Protein 7ATR (pdb70)

Organism: Escherichia coli (strain K12) (NCBI:txid83333)

GO terms:
  GO:0030288 outer membrane-bounded periplasmic space (C, IDA)
  GO:0006857 oligopeptide transport (P, IDA)
  GO:0015421 ABC-type oligopeptide transporter activity (F, IMP)
  GO:0042884 microcin transport (P, IMP)
  GO:0042884 microcin transport (P, IDA)

CATH classification: 3.10.105.10

Solvent-accessible surface area: 25653 Å² total; per-residue (Å²): 238,175,53,94,108,109,25,145,18,8,8,5,50,59,155,16,130,20,47,185,138,38,74,66,0,81,4,10,44,73,85,8,70,102,17,30,72,3,17,26,38,20,72,5,35,3,70,2,1,6,23,10,4,80,155,15,2,5,4,21,27,1,79,76,9,15,10,22,4,0,32,45,4,32,10,18,68,5,3,3,1,32,12,0,1,72,14,1,90,13,14,74,71,42,26,48,0,28,0,34,4,13,76,122,0,84,7,50,74,51,20,73,2,42,0,108,13,12,32,22,2,4,90,18,0,37,86,48,3,0,56,2,1,93,81,23,2,162,50,14,79,12,121,28,89,42,115,61,35,0,59,3,75,21,86,154,90,1,35,10,25,0,1,9,9,0,23,12,4,4,0,0,45,114,42,2,128,103,66,131,0,22,67,36,14,75,78,36,10,39,7,1,0,11,4,120,7,60,56,93,128,76,14,95,23,0,20,1,35,49,28,152,128,19,32,0,59,109,30,35,1,7,66,5,23,31,1,7,38,30,13,79,27,27,27,35,140,53,18,70,71,0,0,88,18,0,47,84,38,53,1,8,3,12,91,9,115,12,4,104,6,20,54,65,68,21,86,39,135,32,34,118,116,160,40,8,59,86,34,90,83,151,37,147,13,18,22,68,2,70,2,0,0,0,4,34,100,76,119,23,0,72,41,65,94,1,11,29,0,0,8,17,2,3,20,11,45,72,3,12,150,57,49,10,117,98,23,37,49,33,0,30,0,3,1,12,69,31,98,10,11,6,70,110,136,19,70,80,50,4,69,115,33,0,49,107,30,113,196,99,19,19,79,48,0,36,90,87,36,14,116,11,31,107,13,188,14,89,15,144,19,175,109,24,32,92,104,0,43,125,19,0,62,91,20,19,32,36,88,139,67,156,55,3,18,31,66,130,99,44,116,75,1,48,4,45,0,0,2,27,50,17,50,52,22,76,4,5,98,33,1,47,100,8,0,113,93,11,5,2,59,4,78,60,115,122,6,76,21,38,69,13,2,87,46,11,36,81,32,64,0,22,0,6,18,20,70,30,180,40,30,29,12,1,6,2,12,0,20,0,12,4,7,26,114,9,24,114,2,14,33,5,8,1,4,4,103,14,102,9,0,33,41,0,0,94,68,1,41,94,5,33,29,59,93,153,119,0,36,21,10,0,72,0,0,2,5,1,1,6,15,24,24,15,10,0,1,0,8,28,31,24,56,41,37,3,0,16,22,20,41,1,15,61,22,115,80,77,7,88,86,48,43,4,35,42,3,10,33,62,26,106,113,62,19,84,141,29,81,165,82,1,64,27,3,23,0,19,32,58,124

B-factor: mean 22.18, std 9.28, range [11.14, 81.74]

Nearest PDB structures (foldseek):
  8fsq-assembly1_A  TM=1.001E+00  e=0.000E+00  Escherichia coli
  8fsr-assembly1_A  TM=9.998E-01  e=0.000E+00  Escherichia coli
  7z6f-assembly1_E  TM=9.988E-01  e=0.000E+00  Escherichia coli
  8fss-assembly1_A  TM=9.996E-01  e=0.000E+00  Escherichia coli
  7z8e-assembly1_A  TM=9.516E-01  e=3.976E-65  Sinorhizobium meliloti

Foldseek 3Di:
DFDKDKAQKDFLADDDPQRPPQQADPFFDLPFAFEAEAEAEDEFFFQFLQPFAQATRHDPCSLVQFDFQWDDDQQGQGMTGGDQFRMWMATPLRQKIKTFGDQLAAFLVRHHQWLVLLQVLLVLCCPQGFPVSVVLQVQWHWDRPDGGIIMIGGPDRFPQSNSVNRSRGRDDCVFCVPPRSNDGHNDHTGYADQWDFDDDDGGFKTKIAGPPVRSCCRPRHNRLFPRYRMYMYGYDHADVVVVVCVVVPVGFKDFDPAQCCVVPPCDDDCVVLPLKDKDKDFFLAFFKFKWKFAQCVDPLNVDLLLLLLLLLLQAQLQCCVVPRVVFWDWDFWLQPNALQAQQDAADPLLCVLCVVVCVVADPCLHPHGGDRDHAPNDLCRPVSNVSSQVSCVVVQFHDDPQATAGNPPRHTAEFEEEEAPHDDCPSPVSSQVSCSNSRHHYHYDHDGPSVCLVCLLVLVGRIYMDISGNDNFLRLCVCCQEEQVNLNSSNPNRSDHDPSLNSLSVQVSVCRNPVVSRRSSSSSNRSRVRSSSSIRIHTTGSMTIMMGRFQKDTGPDAHNRDRPPSSIHGHNVRVVSDDD/DCPVVPDDDDD

Secondary structure (DSSP, 8-state):
---EEEES-EESSS--TT-SS-SS-TTS-TTPPP--EEEEEEES---BS-TTSSSS-BPTTGGGSS--SEEE-SSSSSEEEESSEEEEEEETTSSEEEEEEPTT-B-TTSPBP-HHHHHHHHHHHHHHS-HHHHHHTTT-EEEEEETTEEEEE-SS--HHHHHHHTTS----HHHHTTS-TTS--SSPPP--SSEEEEEEETTTEEEEEE-TT-TTTTSGGGTT----SEEEEEEESSHHHHHHHHHTTSSSEEE---HHHHHH-S-SHHHHTT-EEEEEEE--S---EEEEEE-TTSGGG-SHHHHHHHHHT--HHHHHHHTSTT--EE---TTTTSTTS--S---HHHHHHHGGGGGGS-THHHH---------SSS--HHHHHHHHHHHHHTTEEEETTEEEETTT--B-EEEEEEETTS--TTHHHHHHHHHHTT-EEEEEEE-HHHHHHHHHHT--SEEEEEE---SS--TTHHHHHSGGGTTSS--SS----HHHHHHHHHHHHTTT-HHHHHHHHHHHHHHHHHTTSEEE-EE-SEEEEEEES-EE--SS--SSS--GGG-EE-HHHHTTS--/--HHHHS----

Structure (mmCIF, N/CA/C/O backbone):
data_7ATR
#
_entry.id   7ATR
#
_cell.length_a   91.440
_cell.length_b   105.267
_cell.length_c   145.387
_cell.angle_alpha   90.000
_cell.angle_beta   90.000
_cell.angle_gamma   90.000
#
_symmetry.space_group_name_H-M   'I 2 2 2'
#
loop_
_entity.id
_entity.type
_entity.pdbx_description
1 polymer 'Uncharacterized protein YejA'
2 polymer 'Uncharacterized protein YejA'
3 non-polymer GLYCEROL
4 water water
#
loop_
_atom_site.group_PDB
_atom_site.id
_atom_site.type_symbol
_atom_site.label_atom_id
_atom_site.label_alt_id
_atom_site.label_comp_id
_atom_site.label_asym_id
_atom_site.label_entity_id
_atom_site.label_seq_id
_atom_site.pdbx_PDB_ins_code
_atom_site.Cartn_x
_atom_site.Cartn_y
_atom_site.Cartn_z
_atom_site.occupancy
_atom_site.B_iso_or_equiv
_atom_site.auth_seq_id
_atom_site.auth_comp_id
_atom_site.auth_asym_id
_atom_site.auth_atom_id
_atom_site.pdbx_PDB_model_num
ATOM 1 N N . MET A 1 1 ? -40.741 7.572 -18.972 1.000 47.506 1 MET A N 1
ATOM 2 C CA . MET A 1 1 ? -39.593 6.965 -18.221 1.000 48.395 1 MET A CA 1
ATOM 3 C C . MET A 1 1 ? -39.402 5.525 -18.718 1.000 52.523 1 MET A C 1
ATOM 4 O O . MET A 1 1 ? -40.426 4.865 -19.010 1.000 49.318 1 MET A O 1
ATOM 20 N N . GLN A 1 2 ? -38.147 5.065 -18.827 1.000 49.630 2 GLN A N 1
ATOM 21 C CA . GLN A 1 2 ? -37.797 3.648 -19.141 1.000 52.775 2 GLN A CA 1
ATOM 22 C C . GLN A 1 2 ? -38.397 2.771 -18.021 1.000 49.737 2 GLN A C 1
ATOM 23 O O . GLN A 1 2 ? -38.344 3.200 -16.834 1.000 48.152 2 GLN A O 1
ATOM 37 N N . ALA A 1 3 ? -38.956 1.605 -18.375 1.000 41.270 3 ALA A N 1
ATOM 38 C CA . ALA A 1 3 ? -39.669 0.704 -17.440 1.000 42.986 3 ALA A CA 1
ATOM 39 C C . ALA A 1 3 ? -38.707 -0.400 -16.954 1.000 43.049 3 ALA A C 1
ATOM 40 O O . ALA A 1 3 ? -38.029 -1.033 -17.788 1.000 51.636 3 ALA A O 1
ATOM 47 N N . ILE A 1 4 ? -38.623 -0.579 -15.636 1.000 38.320 4 ILE A N 1
ATOM 48 C CA . ILE A 1 4 ? -37.723 -1.569 -14.958 1.000 38.887 4 ILE A CA 1
ATOM 49 C C . ILE A 1 4 ? -38.578 -2.704 -14.386 1.000 34.028 4 ILE A C 1
ATOM 50 O O . ILE A 1 4 ? -39.490 -2.445 -13.604 1.000 34.518 4 ILE A O 1
ATOM 66 N N . LYS A 1 5 ? -38.272 -3.943 -14.755 1.000 31.187 5 LYS A N 1
ATOM 67 C CA . LYS A 1 5 ? -39.060 -5.124 -14.315 1.000 30.698 5 LYS A CA 1
ATOM 68 C C . LYS A 1 5 ? -38.237 -5.888 -13.251 1.000 26.124 5 LYS A C 1
ATOM 69 O O . LYS A 1 5 ? -36.995 -5.674 -13.192 1.000 22.466 5 LYS A O 1
ATOM 88 N N . GLU A 1 6 ? -38.879 -6.691 -12.406 1.000 23.663 6 GLU A N 1
ATOM 89 C CA . GLU A 1 6 ? -38.143 -7.621 -11.495 1.000 24.048 6 GLU A CA 1
ATOM 90 C C . GLU A 1 6 ? -38.772 -9.005 -11.659 1.000 24.774 6 GLU A C 1
ATOM 91 O O . GLU A 1 6 ? -39.980 -9.112 -11.557 1.000 25.255 6 GLU A O 1
ATOM 103 N N . SER A 1 7 ? -37.981 -10.066 -11.815 1.000 20.359 7 SER A N 1
ATOM 104 C CA . SER A 1 7 ? -38.561 -11.413 -12.087 1.000 20.730 7 SER A CA 1
ATOM 105 C C . SER A 1 7 ? -37.710 -12.477 -11.388 1.000 20.414 7 SER A C 1
ATOM 106 O O . SER A 1 7 ? -36.518 -12.248 -11.076 1.000 20.400 7 SER A O 1
ATOM 114 N N . TYR A 1 8 ? -38.313 -13.649 -11.179 1.000 18.313 8 TYR A N 1
ATOM 115 C CA . TYR A 1 8 ? -37.665 -14.860 -10.632 1.000 19.602 8 TYR A CA 1
ATOM 116 C C . TYR A 1 8 ? -37.578 -15.959 -11.702 1.000 19.063 8 TYR A C 1
ATOM 117 O O . TYR A 1 8 ? -37.141 -17.053 -11.373 1.000 22.499 8 TYR A O 1
ATOM 135 N N . ALA A 1 9 ? -38.076 -15.743 -12.918 1.000 15.481 9 ALA A N 1
ATOM 136 C CA . ALA A 1 9 ? -38.064 -16.733 -14.018 1.000 14.944 9 ALA A CA 1
ATOM 137 C C . ALA A 1 9 ? -38.092 -16.016 -15.357 1.000 17.086 9 ALA A C 1
ATOM 138 O O . ALA A 1 9 ? -38.644 -14.873 -15.456 1.000 18.202 9 ALA A O 1
ATOM 145 N N . PHE A 1 10 ? -37.542 -16.678 -16.373 1.000 16.259 10 PHE A N 1
ATOM 146 C CA . PHE A 1 10 ? -37.396 -16.113 -17.744 1.000 16.279 10 PHE A CA 1
ATOM 147 C C . PHE A 1 10 ? -37.654 -17.199 -18.778 1.000 17.764 10 PHE A C 1
ATOM 148 O O . PHE A 1 10 ? -37.380 -18.380 -18.510 1.000 20.060 10 PHE A O 1
ATOM 165 N N . ALA A 1 11 ? -38.123 -16.814 -19.986 1.000 17.621 11 ALA A N 1
ATOM 166 C CA . ALA A 1 11 ? -38.279 -17.718 -21.153 1.000 18.864 11 ALA A CA 1
ATOM 167 C C . ALA A 1 11 ? -37.823 -17.017 -22.422 1.000 21.441 11 ALA A C 1
ATOM 168 O O . ALA A 1 11 ? -38.049 -15.788 -22.522 1.000 22.249 11 ALA A O 1
ATOM 175 N N . VAL A 1 12 ? -37.189 -17.759 -23.347 1.000 22.624 12 VAL A N 1
ATOM 176 C CA . VAL A 1 12 ? -36.630 -17.115 -24.577 1.000 25.470 12 VAL A CA 1
ATOM 177 C C . VAL A 1 12 ? -37.817 -16.657 -25.426 1.000 25.389 12 VAL A C 1
ATOM 178 O O . VAL A 1 12 ? -37.761 -15.497 -25.933 1.000 27.251 12 VAL A O 1
ATOM 191 N N . LEU A 1 13 ? -38.848 -17.503 -25.551 1.000 24.194 13 LEU A N 1
ATOM 192 C CA . LEU A 1 13 ? -40.085 -17.227 -26.315 1.000 26.374 13 LEU A CA 1
ATOM 193 C C . LEU A 1 13 ? -41.284 -17.468 -25.397 1.000 27.808 13 LEU A C 1
ATOM 194 O O . LEU A 1 13 ? -41.433 -18.547 -24.745 1.000 26.688 13 LEU A O 1
ATOM 210 N N . GLY A 1 14 ? -42.134 -16.467 -25.276 1.000 30.056 14 GLY A N 1
ATOM 211 C CA . GLY A 1 14 ? -43.335 -16.595 -24.432 1.000 26.863 14 GLY A CA 1
ATOM 212 C C . GLY A 1 14 ? -43.037 -16.505 -22.936 1.000 22.623 14 GLY A C 1
ATOM 213 O O . GLY A 1 14 ? -42.003 -15.890 -22.566 1.000 26.695 14 GLY A O 1
ATOM 217 N N . GLU A 1 15 ? -43.895 -17.122 -22.142 1.000 24.902 15 GLU A N 1
ATOM 218 C CA . GLU A 1 15 ? -43.877 -17.067 -20.661 1.000 25.035 15 GLU A CA 1
ATOM 219 C C . GLU A 1 15 ? -43.372 -18.370 -20.067 1.000 20.818 15 GLU A C 1
ATOM 220 O O . GLU A 1 15 ? -43.761 -19.441 -20.510 1.000 24.411 15 GLU A O 1
ATOM 232 N N . PRO A 1 16 ? -42.657 -18.301 -18.927 1.000 20.863 16 PRO A N 1
ATOM 233 C CA . PRO A 1 16 ? -42.210 -19.529 -18.247 1.000 20.733 16 PRO A CA 1
ATOM 234 C C . PRO A 1 16 ? -43.357 -20.324 -17.594 1.000 22.205 16 PRO A C 1
ATOM 235 O O . PRO A 1 16 ? -44.209 -19.712 -16.958 1.000 23.107 16 PRO A O 1
ATOM 246 N N . ARG A 1 17 ? -43.327 -21.667 -17.711 1.000 20.285 17 ARG A N 1
ATOM 247 C CA . ARG A 1 17 ? -44.363 -22.594 -17.189 1.000 21.977 17 ARG A CA 1
ATOM 248 C C . ARG A 1 17 ? -44.464 -22.488 -15.672 1.000 20.849 17 ARG A C 1
ATOM 249 O O . ARG A 1 17 ? -45.604 -22.568 -15.137 1.000 24.760 17 ARG A O 1
ATOM 270 N N . TYR A 1 18 ? -43.349 -22.349 -14.970 1.000 19.109 18 TYR A N 1
ATOM 271 C CA . TYR A 1 18 ? -43.284 -22.392 -13.482 1.000 19.307 18 TYR A CA 1
ATOM 272 C C . TYR A 1 18 ? -43.129 -20.991 -12.887 1.000 20.962 18 TYR A C 1
ATOM 273 O O . TYR A 1 18 ? -42.417 -20.787 -11.867 1.000 22.488 18 TYR A O 1
ATOM 291 N N . ALA A 1 19 ? -43.852 -20.043 -13.460 1.000 24.903 19 ALA A N 1
ATOM 292 C CA . ALA A 1 19 ? -43.835 -18.621 -13.037 1.000 27.256 19 ALA A CA 1
ATOM 293 C C . ALA A 1 19 ? -44.588 -18.365 -11.711 1.000 25.642 19 ALA A C 1
ATOM 294 O O . ALA A 1 19 ? -44.281 -17.304 -11.098 1.000 27.486 19 ALA A O 1
ATOM 301 N N . PHE A 1 20 ? -45.533 -19.227 -11.296 1.000 23.277 20 PHE A N 1
ATOM 302 C CA . PHE A 1 20 ? -46.356 -19.026 -10.070 1.000 23.561 20 PHE A CA 1
ATOM 303 C C . PHE A 1 20 ? -46.320 -20.259 -9.162 1.000 23.781 20 PHE A C 1
ATOM 304 O O . PHE A 1 20 ? -46.467 -21.386 -9.685 1.000 26.878 20 PHE A O 1
ATOM 321 N N . ASN A 1 21 ? -46.049 -20.035 -7.854 1.000 27.349 21 ASN A N 1
ATOM 322 C CA . ASN A 1 21 ? -46.168 -21.064 -6.794 1.000 27.561 21 ASN A CA 1
ATOM 323 C C . ASN A 1 21 ? -45.275 -22.271 -7.163 1.000 26.679 21 ASN A C 1
ATOM 324 O O . ASN A 1 21 ? -45.750 -23.414 -7.194 1.000 25.437 21 ASN A O 1
ATOM 335 N N . PHE A 1 22 ? -43.999 -22.025 -7.472 1.000 24.306 22 PHE A N 1
ATOM 336 C CA . PHE A 1 22 ? -43.093 -23.104 -7.957 1.000 21.786 22 PHE A CA 1
ATOM 337 C C . PHE A 1 22 ? -42.466 -23.838 -6.743 1.000 22.093 22 PHE A C 1
ATOM 338 O O . PHE A 1 22 ? -41.619 -23.249 -6.119 1.000 21.477 22 PHE A O 1
ATOM 355 N N . ASN A 1 23 ? -42.907 -25.070 -6.473 1.000 23.210 23 ASN A N 1
ATOM 356 C CA . ASN A 1 23 ? -42.408 -25.974 -5.385 1.000 24.031 23 ASN A CA 1
ATOM 357 C C . ASN A 1 23 ? -41.425 -27.008 -5.957 1.000 20.761 23 ASN A C 1
ATOM 358 O O . ASN A 1 23 ? -40.437 -27.336 -5.289 1.000 21.079 23 ASN A O 1
ATOM 369 N N . HIS A 1 24 ? -41.654 -27.502 -7.158 1.000 20.784 24 HIS A N 1
ATOM 370 C CA . HIS A 1 24 ? -40.864 -28.591 -7.794 1.000 20.336 24 HIS A CA 1
ATOM 371 C C . HIS A 1 24 ? -41.380 -28.800 -9.199 1.000 19.672 24 HIS A C 1
ATOM 372 O O . HIS A 1 24 ? -42.468 -28.307 -9.536 1.000 19.331 24 HIS A O 1
ATOM 387 N N . PHE A 1 25 ? -40.595 -29.406 -10.067 1.000 17.462 25 PHE A N 1
ATOM 388 C CA . PHE A 1 25 ? -41.006 -29.609 -11.470 1.000 17.418 25 PHE A CA 1
ATOM 389 C C . PHE A 1 25 ? -42.105 -30.694 -11.551 1.000 17.604 25 PHE A C 1
ATOM 390 O O . PHE A 1 25 ? -42.149 -31.593 -10.662 1.000 18.119 25 PHE A O 1
ATOM 407 N N . ASP A 1 26 ? -42.910 -30.711 -12.611 1.000 19.011 26 ASP A N 1
ATOM 408 C CA . ASP A 1 26 ? -44.004 -31.723 -12.795 1.000 19.473 26 ASP A CA 1
ATOM 409 C C . ASP A 1 26 ? -43.444 -33.155 -13.018 1.000 21.458 26 ASP A C 1
ATOM 410 O O . ASP A 1 26 ? -44.199 -34.168 -12.755 1.000 23.404 26 ASP A O 1
ATOM 419 N N . TYR A 1 27 ? -42.191 -33.293 -13.458 1.000 19.529 27 TYR A N 1
ATOM 420 C CA . TYR A 1 27 ? -41.530 -34.541 -13.915 1.000 17.884 27 TYR A CA 1
ATOM 421 C C . TYR A 1 27 ? -40.609 -35.101 -12.822 1.000 17.281 27 TYR A C 1
ATOM 422 O O . TYR A 1 27 ? -39.676 -35.887 -13.182 1.000 18.520 27 TYR A O 1
ATOM 440 N N . VAL A 1 28 ? -40.773 -34.687 -11.550 1.000 15.938 28 VAL A N 1
ATOM 441 C CA . VAL A 1 28 ? -40.007 -35.290 -10.409 1.000 17.396 28 VAL A CA 1
ATOM 442 C C . VAL A 1 28 ? -40.975 -35.885 -9.391 1.000 19.388 28 VAL A C 1
ATOM 443 O O . VAL A 1 28 ? -42.174 -35.470 -9.352 1.000 19.089 28 VAL A O 1
ATOM 456 N N . ASN A 1 29 ? -40.441 -36.794 -8.582 1.000 19.040 29 ASN A N 1
ATOM 457 C CA . ASN A 1 29 ? -41.042 -37.235 -7.291 1.000 19.161 29 ASN A CA 1
ATOM 458 C C . ASN A 1 29 ? -40.351 -36.441 -6.199 1.000 18.209 29 ASN A C 1
ATOM 459 O O . ASN A 1 29 ? -39.179 -36.713 -5.898 1.000 16.785 29 ASN A O 1
ATOM 470 N N . PRO A 1 30 ? -40.978 -35.427 -5.576 1.000 19.102 30 PRO A N 1
ATOM 471 C CA . PRO A 1 30 ? -40.307 -34.664 -4.513 1.000 21.998 30 PRO A CA 1
ATOM 472 C C . PRO A 1 30 ? -39.861 -35.483 -3.286 1.000 21.751 30 PRO A C 1
ATOM 473 O O . PRO A 1 30 ? -38.920 -35.079 -2.630 1.000 23.819 30 PRO A O 1
ATOM 484 N N . ALA A 1 31 ? -40.452 -36.659 -3.080 1.000 20.535 31 ALA A N 1
ATOM 485 C CA . ALA A 1 31 ? -40.120 -37.560 -1.960 1.000 21.756 31 ALA A CA 1
ATOM 486 C C . ALA A 1 31 ? -39.130 -38.648 -2.415 1.000 21.737 31 ALA A C 1
ATOM 487 O O . ALA A 1 31 ? -38.953 -39.631 -1.666 1.000 21.054 31 ALA A O 1
ATOM 494 N N . ALA A 1 32 ? -38.491 -38.538 -3.588 1.000 18.381 32 ALA A N 1
ATOM 495 C CA . ALA A 1 32 ? -37.557 -39.601 -4.042 1.000 18.415 32 ALA A CA 1
ATOM 496 C C . ALA A 1 32 ? -36.510 -39.861 -2.966 1.000 17.791 32 ALA A C 1
ATOM 497 O O . ALA A 1 32 ? -35.890 -38.910 -2.447 1.000 17.556 32 ALA A O 1
ATOM 504 N N . PRO A 1 33 ? -36.225 -41.156 -2.622 1.000 17.999 33 PRO A N 1
ATOM 505 C CA . PRO A 1 33 ? -35.178 -41.449 -1.634 1.000 18.882 33 PRO A CA 1
ATOM 506 C C . PRO A 1 33 ? -33.740 -41.306 -2.148 1.000 16.866 33 PRO A C 1
ATOM 507 O O . PRO A 1 33 ? -33.535 -41.590 -3.358 1.000 17.507 33 PRO A O 1
ATOM 518 N N . LYS A 1 34 ? -32.802 -40.941 -1.280 1.000 16.794 34 LYS A N 1
ATOM 519 C CA . LYS A 1 34 ? -31.351 -40.821 -1.610 1.000 16.651 34 LYS A CA 1
ATOM 520 C C . LYS A 1 34 ? -30.675 -42.179 -1.357 1.000 21.933 34 LYS A C 1
ATOM 521 O O . LYS A 1 34 ? -30.931 -42.848 -0.310 1.000 24.062 34 LYS A O 1
ATOM 540 N N . GLY A 1 35 ? -29.677 -42.516 -2.145 1.000 18.400 35 GLY A N 1
ATOM 541 C CA . GLY A 1 35 ? -28.883 -43.728 -1.951 1.000 17.516 35 GLY A CA 1
ATOM 542 C C . GLY A 1 35 ? -28.630 -44.496 -3.227 1.000 17.324 35 GLY A C 1
ATOM 543 O O . GLY A 1 35 ? -29.269 -44.250 -4.263 1.000 16.643 35 GLY A O 1
ATOM 547 N N . GLY A 1 36 ? -27.658 -45.408 -3.141 1.000 18.174 36 GLY A N 1
ATOM 548 C CA . GLY A 1 36 ? -27.373 -46.340 -4.233 1.000 18.935 36 GLY A CA 1
ATOM 549 C C . GLY A 1 36 ? -26.452 -45.799 -5.323 1.000 18.476 36 GLY A C 1
ATOM 550 O O . GLY A 1 36 ? -26.077 -44.634 -5.301 1.000 17.769 36 GLY A O 1
ATOM 554 N N . GLN A 1 37 ? -26.073 -46.696 -6.244 1.000 18.327 37 GLN A N 1
ATOM 555 C CA . GLN A 1 37 ? -25.150 -46.392 -7.352 1.000 17.887 37 GLN A CA 1
ATOM 556 C C . GLN A 1 37 ? -25.867 -46.623 -8.678 1.000 18.737 37 GLN A C 1
ATOM 557 O O . GLN A 1 37 ? -26.625 -47.604 -8.832 1.000 18.319 37 GLN A O 1
ATOM 571 N N . ILE A 1 38 ? -25.578 -45.751 -9.645 1.000 17.348 38 ILE A N 1
ATOM 572 C CA . ILE A 1 38 ? -25.795 -46.041 -11.078 1.000 17.422 38 ILE A CA 1
ATOM 573 C C . ILE A 1 38 ? -24.432 -46.049 -11.790 1.000 17.053 38 ILE A C 1
ATOM 574 O O . ILE A 1 38 ? -23.597 -45.166 -11.571 1.000 16.805 38 ILE A O 1
ATOM 590 N N . THR A 1 39 ? -24.220 -47.102 -12.575 1.000 15.881 39 THR A N 1
ATOM 591 C CA . THR A 1 39 ? -22.997 -47.299 -13.415 1.000 16.564 39 THR A CA 1
ATOM 592 C C . THR A 1 39 ? -23.387 -47.135 -14.887 1.000 15.457 39 THR A C 1
ATOM 593 O O . THR A 1 39 ? -24.358 -47.763 -15.340 1.000 17.102 39 THR A O 1
ATOM 604 N N . LEU A 1 40 ? -22.682 -46.232 -15.577 1.000 15.790 40 LEU A N 1
ATOM 605 C CA . LEU A 1 40 ? -22.925 -45.845 -16.996 1.000 15.946 40 LEU A CA 1
ATOM 606 C C . LEU A 1 40 ? -21.676 -46.112 -17.837 1.000 16.942 40 LEU A C 1
ATOM 607 O O . LEU A 1 40 ? -20.566 -46.167 -17.288 1.000 16.917 40 LEU A O 1
ATOM 623 N N . SER A 1 41 ? -21.871 -46.237 -19.166 1.000 16.267 41 SER A N 1
ATOM 624 C CA . SER A 1 41 ? -20.762 -46.410 -20.130 1.000 16.604 41 SER A CA 1
ATOM 625 C C . SER A 1 41 ? -20.431 -45.077 -20.791 1.000 16.850 41 SER A C 1
ATOM 626 O O . SER A 1 41 ? -21.316 -44.154 -20.866 1.000 17.684 41 SER A O 1
ATOM 634 N N . ALA A 1 42 ? -19.202 -44.973 -21.265 1.000 17.312 42 ALA A N 1
ATOM 635 C CA . ALA A 1 42 ? -18.777 -43.901 -22.207 1.000 17.432 42 ALA A CA 1
ATOM 636 C C . ALA A 1 42 ? -17.868 -44.534 -23.272 1.000 17.533 42 ALA A C 1
ATOM 637 O O . ALA A 1 42 ? -17.214 -45.546 -22.969 1.000 17.889 42 ALA A O 1
ATOM 644 N N . LEU A 1 43 ? -17.899 -44.028 -24.504 1.000 18.665 43 LEU A N 1
ATOM 645 C CA . LEU A 1 43 ? -17.074 -44.584 -25.603 1.000 19.373 43 LEU A CA 1
ATOM 646 C C . LEU A 1 43 ? -15.821 -43.716 -25.759 1.000 20.447 43 LEU A C 1
ATOM 647 O O . LEU A 1 43 ? -15.905 -42.465 -25.642 1.000 23.082 43 LEU A O 1
ATOM 663 N N . GLY A 1 44 ? -14.687 -44.336 -26.067 1.000 19.850 44 GLY A N 1
ATOM 664 C CA . GLY A 1 44 ? -13.443 -43.611 -26.370 1.000 21.131 44 GLY A CA 1
ATOM 665 C C . GLY A 1 44 ? -12.569 -43.499 -25.165 1.000 17.773 44 GLY A C 1
ATOM 666 O O . GLY A 1 44 ? -12.292 -44.552 -24.506 1.000 20.465 44 GLY A O 1
ATOM 670 N N . THR A 1 45 ? -12.095 -42.308 -24.895 1.000 18.965 45 THR A N 1
ATOM 671 C CA . THR A 1 45 ? -11.173 -42.090 -23.759 1.000 18.375 45 THR A CA 1
ATOM 672 C C . THR A 1 45 ? -11.325 -40.666 -23.268 1.000 17.634 45 THR A C 1
ATOM 673 O O . THR A 1 45 ? -12.111 -39.869 -23.845 1.000 20.024 45 THR A O 1
ATOM 684 N N . PHE A 1 46 ? -10.654 -40.359 -22.173 1.000 17.166 46 PHE A N 1
ATOM 685 C CA . PHE A 1 46 ? -10.530 -38.972 -21.673 1.000 17.472 46 PHE A CA 1
ATOM 686 C C . PHE A 1 46 ? -9.129 -38.767 -21.117 1.000 17.172 46 PHE A C 1
ATOM 687 O O . PHE A 1 46 ? -8.454 -39.750 -20.717 1.000 19.014 46 PHE A O 1
ATOM 704 N N . ASP A 1 47 ? -8.691 -37.519 -21.005 1.000 17.226 47 ASP A N 1
ATOM 705 C CA . ASP A 1 47 ? -7.301 -37.260 -20.524 1.000 16.724 47 ASP A CA 1
ATOM 706 C C . ASP A 1 47 ? -7.243 -36.044 -19.568 1.000 18.425 47 ASP A C 1
ATOM 707 O O . ASP A 1 47 ? -6.137 -35.699 -19.088 1.000 18.652 47 ASP A O 1
ATOM 716 N N . ASN A 1 48 ? -8.364 -35.388 -19.240 1.000 16.058 48 ASN A N 1
ATOM 717 C CA . ASN A 1 48 ? -8.320 -34.208 -18.327 1.000 16.032 48 ASN A CA 1
ATOM 718 C C . ASN A 1 48 ? -9.722 -33.846 -17.835 1.000 15.299 48 ASN A C 1
ATOM 719 O O . ASN A 1 48 ? -10.719 -34.451 -18.304 1.000 15.327 48 ASN A O 1
ATOM 730 N N . PHE A 1 49 ? -9.808 -32.847 -16.952 1.000 16.078 49 PHE A N 1
ATOM 731 C CA . PHE A 1 49 ? -11.046 -32.481 -16.231 1.000 16.192 49 PHE A CA 1
ATOM 732 C C . PHE A 1 49 ? -11.551 -31.072 -16.577 1.000 16.864 49 PHE A C 1
ATOM 733 O O . PHE A 1 49 ? -12.519 -30.652 -15.923 1.000 17.274 49 PHE A O 1
ATOM 750 N N . ASN A 1 50 ? -10.900 -30.350 -17.503 1.000 15.025 50 ASN A N 1
ATOM 751 C CA . ASN A 1 50 ? -11.286 -28.935 -17.860 1.000 14.569 50 ASN A CA 1
ATOM 752 C C . ASN A 1 50 ? -12.063 -28.912 -19.187 1.000 14.082 50 ASN A C 1
ATOM 753 O O . ASN A 1 50 ? -11.460 -28.942 -20.309 1.000 15.279 50 ASN A O 1
ATOM 764 N N . ARG A 1 51 ? -13.391 -28.885 -19.114 1.000 14.546 51 ARG A N 1
ATOM 765 C CA . ARG A 1 51 ? -14.289 -28.834 -20.296 1.000 13.505 51 ARG A CA 1
ATOM 766 C C . ARG A 1 51 ? -14.034 -27.571 -21.146 1.000 13.891 51 ARG A C 1
ATOM 767 O O . ARG A 1 51 ? -14.366 -27.590 -22.377 1.000 14.685 51 ARG A O 1
ATOM 788 N N . TYR A 1 52 ? -13.526 -26.485 -20.552 1.000 13.839 52 TYR A N 1
ATOM 789 C CA . TYR A 1 52 ? -13.416 -25.133 -21.152 1.000 14.335 52 TYR A CA 1
ATOM 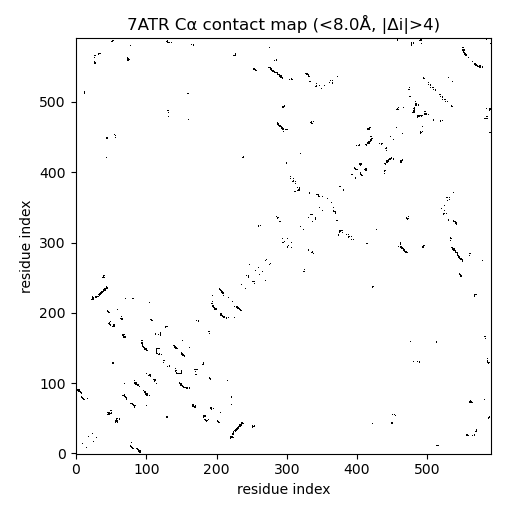790 C C . TYR A 1 52 ? -12.048 -24.876 -21.811 1.000 14.608 52 TYR A C 1
ATOM 791 O O . TYR A 1 52 ? -11.870 -23.728 -22.292 1.000 16.126 52 TYR A O 1
ATOM 809 N N . ALA A 1 53 ? -11.139 -25.855 -21.824 1.000 14.500 53 ALA A N 1
ATOM 810 C CA . ALA A 1 53 ? -9.760 -25.669 -22.353 1.000 14.878 53 ALA A CA 1
ATOM 811 C C . ALA A 1 53 ? -9.751 -25.548 -23.879 1.000 16.421 53 ALA A C 1
ATOM 812 O O . ALA A 1 53 ? -10.711 -25.933 -24.584 1.000 17.599 53 ALA A O 1
ATOM 819 N N . LEU A 1 54 ? -8.590 -25.147 -24.392 1.000 16.646 54 LEU A N 1
ATOM 820 C CA . LEU A 1 54 ? -8.385 -25.055 -25.859 1.000 17.674 54 LEU A CA 1
ATOM 821 C C . LEU A 1 54 ? -8.010 -26.418 -26.488 1.000 17.213 54 LEU A C 1
ATOM 822 O O . LEU A 1 54 ? -8.002 -26.494 -27.730 1.000 20.129 54 LEU A O 1
ATOM 838 N N A ARG A 1 55 ? -7.709 -27.427 -25.689 0.500 16.833 55 ARG A N 1
ATOM 839 N N B ARG A 1 55 ? -7.644 -27.403 -25.673 0.500 17.105 55 ARG A N 1
ATOM 840 C CA A ARG A 1 55 ? -7.361 -28.773 -26.212 0.500 17.672 55 ARG A CA 1
ATOM 841 C CA B ARG A 1 55 ? -7.129 -28.732 -26.110 0.500 18.011 55 ARG A CA 1
ATOM 842 C C A ARG A 1 55 ? -7.702 -29.835 -25.173 0.500 17.385 55 ARG A C 1
ATOM 843 C C B ARG A 1 55 ? -7.651 -29.823 -25.163 0.500 17.728 55 ARG A C 1
ATOM 844 O O A ARG A 1 55 ? -8.071 -29.465 -24.026 0.500 17.775 55 ARG A O 1
ATOM 845 O O B ARG A 1 55 ? -8.096 -29.464 -24.039 0.500 18.017 55 ARG A O 1
ATOM 886 N N . GLY A 1 56 ? -7.498 -31.104 -25.535 1.000 17.506 56 GLY A N 1
ATOM 887 C CA . GLY A 1 56 ? -7.748 -32.244 -24.647 1.000 17.171 56 GLY A CA 1
ATOM 888 C C . GLY A 1 56 ? -9.107 -32.900 -24.881 1.000 17.385 56 GLY A C 1
ATOM 889 O O . GLY A 1 56 ? -10.023 -32.344 -25.516 1.000 17.907 56 GLY A O 1
ATOM 893 N N . ASN A 1 57 ? -9.260 -34.070 -24.311 1.000 16.927 57 ASN A N 1
ATOM 894 C CA . ASN A 1 57 ? -10.478 -34.895 -24.342 1.000 17.663 57 ASN A CA 1
ATOM 895 C C . ASN A 1 57 ? -11.041 -34.868 -22.925 1.000 17.928 57 ASN A C 1
ATOM 896 O O . ASN A 1 57 ? -10.554 -35.578 -22.020 1.000 16.431 57 ASN A O 1
ATOM 907 N N . PRO A 1 58 ? -12.053 -34.004 -22.643 1.000 15.656 58 PRO A N 1
ATOM 908 C CA . PRO A 1 58 ? -12.556 -33.898 -21.276 1.000 15.800 58 PRO A CA 1
ATOM 909 C C . PRO A 1 58 ? -13.421 -35.074 -20.810 1.000 14.935 58 PRO A C 1
ATOM 910 O O . PRO A 1 58 ? -14.130 -35.669 -21.620 1.000 16.505 58 PRO A O 1
ATOM 921 N N . GLY A 1 59 ? -13.376 -35.357 -19.503 1.000 15.082 59 GLY A N 1
ATOM 922 C CA . GLY A 1 59 ? -14.098 -36.479 -18.887 1.000 16.077 59 GLY A CA 1
ATOM 923 C C . GLY A 1 59 ? -15.605 -36.390 -19.005 1.000 15.089 59 GLY A C 1
ATOM 924 O O . GLY A 1 59 ? -16.143 -35.260 -19.086 1.000 14.314 59 GLY A O 1
ATOM 928 N N . ALA A 1 60 ? -16.294 -37.523 -18.961 1.000 15.253 60 ALA A N 1
ATOM 929 C CA . ALA A 1 60 ? -17.765 -37.571 -18.844 1.000 13.934 60 ALA A CA 1
ATOM 930 C C . ALA A 1 60 ? -18.248 -36.686 -17.694 1.000 14.742 60 ALA A C 1
ATOM 931 O O . ALA A 1 60 ? -17.627 -36.744 -16.612 1.000 16.250 60 ALA A O 1
ATOM 938 N N . ARG A 1 61 ? -19.288 -35.864 -17.952 1.000 14.670 61 ARG A N 1
ATOM 939 C CA . ARG A 1 61 ? -20.028 -35.056 -16.932 1.000 14.325 61 ARG A CA 1
ATOM 940 C C . ARG A 1 61 ? -19.199 -33.832 -16.482 1.000 15.225 61 ARG A C 1
ATOM 941 O O . ARG A 1 61 ? -19.678 -33.097 -15.596 1.000 14.604 61 ARG A O 1
ATOM 962 N N . THR A 1 62 ? -18.029 -33.524 -17.094 1.000 14.696 62 THR A N 1
ATOM 963 C CA . THR A 1 62 ? -17.181 -32.390 -16.644 1.000 14.193 62 THR A CA 1
ATOM 964 C C . THR A 1 62 ? -17.766 -31.037 -17.112 1.000 16.059 62 THR A C 1
ATOM 965 O O . THR A 1 62 ? -17.270 -29.998 -16.667 1.000 15.486 62 THR A O 1
ATOM 976 N N . GLU A 1 63 ? -18.847 -31.057 -17.886 1.000 14.870 63 GLU A N 1
ATOM 977 C CA . GLU A 1 63 ? -19.616 -29.821 -18.194 1.000 15.366 63 GLU A CA 1
ATOM 978 C C . GLU A 1 63 ? -20.635 -29.502 -17.103 1.000 16.065 63 GLU A C 1
ATOM 979 O O . GLU A 1 63 ? -21.329 -28.394 -17.214 1.000 16.216 63 GLU A O 1
ATOM 991 N N . GLN A 1 64 ? -20.807 -30.386 -16.110 1.000 14.446 64 GLN A N 1
ATOM 992 C CA . GLN A 1 64 ? -21.807 -30.220 -15.016 1.000 15.893 64 GLN A CA 1
ATOM 993 C C . GLN A 1 64 ? -21.098 -30.118 -13.644 1.000 15.491 64 GLN A C 1
ATOM 994 O O . GLN A 1 64 ? -21.749 -30.428 -12.641 1.000 17.210 64 GLN A O 1
ATOM 1008 N N . LEU A 1 65 ? -19.831 -29.699 -13.554 1.000 13.881 65 LEU A N 1
ATOM 1009 C CA . LEU A 1 65 ? -19.143 -29.613 -12.241 1.000 13.375 65 LEU A CA 1
ATOM 1010 C C . LEU A 1 65 ? -19.661 -28.418 -11.426 1.000 13.722 65 LEU A C 1
ATOM 1011 O O . LEU A 1 65 ? -19.516 -28.485 -10.156 1.000 13.802 65 LEU A O 1
ATOM 1027 N N . TYR A 1 66 ? -20.150 -27.371 -12.073 1.000 13.465 66 TYR A N 1
ATOM 1028 C CA . TYR A 1 66 ? -20.481 -26.054 -11.470 1.000 13.864 66 TYR A CA 1
ATOM 1029 C C . TYR A 1 66 ? -21.984 -25.743 -11.560 1.000 15.073 66 TYR A C 1
ATOM 1030 O O . TYR A 1 66 ? -22.603 -25.838 -12.669 1.000 16.340 66 TYR A O 1
ATOM 1048 N N . ASP A 1 67 ? -22.508 -25.195 -10.476 1.000 14.778 67 ASP A N 1
ATOM 1049 C CA . ASP A 1 67 ? -23.806 -24.465 -10.539 1.000 15.388 67 ASP A CA 1
ATOM 1050 C C . ASP A 1 67 ? -23.615 -23.139 -11.318 1.000 13.078 67 ASP A C 1
ATOM 1051 O O . ASP A 1 67 ? -22.473 -22.615 -11.469 1.000 13.692 67 ASP A O 1
ATOM 1060 N N . THR A 1 68 ? -24.759 -22.649 -11.805 1.000 13.033 68 THR A N 1
ATOM 1061 C CA . THR A 1 68 ? -24.905 -21.444 -12.643 1.000 14.290 68 THR A CA 1
ATOM 1062 C C . THR A 1 68 ? -25.896 -20.458 -12.014 1.000 13.395 68 THR A C 1
ATOM 1063 O O . THR A 1 68 ? -26.575 -20.824 -10.993 1.000 12.878 68 THR A O 1
ATOM 1074 N N . LEU A 1 69 ? -25.974 -19.220 -12.520 1.000 13.071 69 LEU A N 1
ATOM 1075 C CA . LEU A 1 69 ? -26.936 -18.227 -11.931 1.000 12.947 69 LEU A CA 1
ATOM 1076 C C . LEU A 1 69 ? -28.407 -18.728 -11.986 1.000 13.836 69 LEU A C 1
ATOM 1077 O O . LEU A 1 69 ? -29.137 -18.696 -10.959 1.000 12.964 69 LEU A O 1
ATOM 1093 N N . PHE A 1 70 ? -28.882 -19.171 -13.147 1.000 13.274 70 PHE A N 1
ATOM 1094 C CA . PHE A 1 70 ? -30.236 -19.748 -13.363 1.000 13.665 70 PHE A CA 1
ATOM 1095 C C . PHE A 1 70 ? -30.036 -21.071 -14.092 1.000 14.848 70 PHE A C 1
ATOM 1096 O O . PHE A 1 70 ? -29.003 -21.245 -14.794 1.000 15.330 70 PHE A O 1
ATOM 1113 N N . THR A 1 71 ? -30.961 -21.981 -13.920 1.000 14.947 71 THR A N 1
ATOM 1114 C CA . THR A 1 71 ? -30.929 -23.328 -14.575 1.000 14.877 71 THR A CA 1
ATOM 1115 C C . THR A 1 71 ? -32.214 -23.588 -15.343 1.000 15.606 71 THR A C 1
ATOM 1116 O O . THR A 1 71 ? -33.286 -23.012 -15.034 1.000 15.856 71 THR A O 1
ATOM 1127 N N . THR A 1 72 ? -32.144 -24.412 -16.402 1.000 17.016 72 THR A N 1
ATOM 1128 C CA . THR A 1 72 ? -33.316 -24.605 -17.290 1.000 16.840 72 THR A CA 1
ATOM 1129 C C . THR A 1 72 ? -34.169 -25.792 -16.852 1.000 18.408 72 THR A C 1
ATOM 1130 O O . THR A 1 72 ? -33.652 -26.748 -16.236 1.000 21.732 72 THR A O 1
ATOM 1141 N N . SER A 1 73 ? -35.464 -25.726 -17.120 1.000 17.167 73 SER A N 1
ATOM 1142 C CA . SER A 1 73 ? -36.379 -26.876 -16.995 1.000 16.651 73 SER A CA 1
ATOM 1143 C C . SER A 1 73 ? -36.171 -27.784 -18.197 1.000 19.057 73 SER A C 1
ATOM 1144 O O . SER A 1 73 ? -35.702 -27.295 -19.286 1.000 18.721 73 SER A O 1
ATOM 1152 N N . ASP A 1 74 ? -36.516 -29.063 -18.032 1.000 16.578 74 ASP A N 1
ATOM 1153 C CA . ASP A 1 74 ? -36.356 -30.051 -19.129 1.000 19.163 74 ASP A CA 1
ATOM 1154 C C . ASP A 1 74 ? -37.674 -30.311 -19.881 1.000 19.995 74 ASP A C 1
ATOM 1155 O O . ASP A 1 74 ? -37.645 -31.166 -20.826 1.000 20.175 74 ASP A O 1
ATOM 1164 N N . ASP A 1 75 ? -38.760 -29.624 -19.549 1.000 19.639 75 ASP A N 1
ATOM 1165 C CA . ASP A 1 75 ? -40.090 -29.793 -20.210 1.000 19.613 75 ASP A CA 1
ATOM 1166 C C . ASP A 1 75 ? -40.415 -28.532 -21.016 1.000 19.638 75 ASP A C 1
ATOM 1167 O O . ASP A 1 75 ? -41.591 -28.392 -21.411 1.000 22.255 75 ASP A O 1
ATOM 1176 N N . GLU A 1 76 ? -39.459 -27.610 -21.188 1.000 19.272 76 GLU A N 1
ATOM 1177 C CA . GLU A 1 76 ? -39.643 -26.348 -21.969 1.000 20.608 76 GLU A CA 1
ATOM 1178 C C . GLU A 1 76 ? -38.433 -26.138 -22.846 1.000 19.306 76 GLU A C 1
ATOM 1179 O O . GLU A 1 76 ? -37.320 -26.509 -22.481 1.000 19.556 76 GLU A O 1
ATOM 1191 N N . PRO A 1 77 ? -38.584 -25.511 -24.041 1.000 21.162 77 PRO A N 1
ATOM 1192 C CA . PRO A 1 77 ? -37.403 -25.307 -24.885 1.000 22.065 77 PRO A CA 1
ATOM 1193 C C . PRO A 1 77 ? -36.299 -24.374 -24.361 1.000 18.244 77 PRO A C 1
ATOM 1194 O O . PRO A 1 77 ? -35.113 -24.615 -24.660 1.000 18.829 77 PRO A O 1
ATOM 1205 N N . GLY A 1 78 ? -36.652 -23.355 -23.551 1.000 18.279 78 GLY A N 1
ATOM 1206 C CA . GLY A 1 78 ? -35.674 -22.348 -23.081 1.000 17.793 78 GLY A CA 1
ATOM 1207 C C . GLY A 1 78 ? -36.211 -21.502 -21.931 1.000 17.680 78 GLY A C 1
ATOM 1208 O O . GLY A 1 78 ? -36.268 -20.242 -22.079 1.000 19.467 78 GLY A O 1
ATOM 1212 N N . SER A 1 79 ? -36.477 -22.118 -20.762 1.000 18.581 79 SER A N 1
ATOM 1213 C CA . SER A 1 79 ? -36.971 -21.406 -19.551 1.000 16.424 79 SER A CA 1
ATOM 1214 C C . SER A 1 79 ? -36.022 -21.572 -18.362 1.000 16.260 79 SER A C 1
ATOM 1215 O O . SER A 1 79 ? -35.470 -22.691 -18.188 1.000 18.540 79 SER A O 1
ATOM 1223 N N . TYR A 1 80 ? -35.765 -20.475 -17.641 1.000 16.200 80 TYR A N 1
ATOM 1224 C CA . TYR A 1 80 ? -34.690 -20.301 -16.644 1.000 15.892 80 TYR A CA 1
ATOM 1225 C C . TYR A 1 80 ? -35.283 -19.995 -15.255 1.000 14.725 80 TYR A C 1
ATOM 1226 O O . TYR A 1 80 ? -36.141 -19.094 -15.133 1.000 15.889 80 TYR A O 1
ATOM 1244 N N . TYR A 1 81 ? -34.778 -20.675 -14.225 1.000 14.348 81 TYR A N 1
ATOM 1245 C CA . TYR A 1 81 ? -35.275 -20.639 -12.826 1.000 14.943 81 TYR A CA 1
ATOM 1246 C C . TYR A 1 81 ? -34.102 -20.502 -11.859 1.000 14.845 81 TYR A C 1
ATOM 1247 O O . TYR A 1 81 ? -32.966 -20.883 -12.177 1.000 14.806 81 TYR A O 1
ATOM 1265 N N . PRO A 1 82 ? -34.331 -19.979 -10.629 1.000 14.502 82 PRO A N 1
ATOM 1266 C CA . PRO A 1 82 ? -33.222 -19.631 -9.741 1.000 14.831 82 PRO A CA 1
ATOM 1267 C C . PRO A 1 82 ? -32.365 -20.828 -9.303 1.000 14.150 82 PRO A C 1
ATOM 1268 O O . PRO A 1 82 ? -32.847 -21.908 -8.945 1.000 14.191 82 PRO A O 1
ATOM 1279 N N . LEU A 1 83 ? -31.043 -20.602 -9.330 1.000 14.178 83 LEU A N 1
ATOM 1280 C CA . LEU A 1 83 ? -30.059 -21.557 -8.742 1.000 13.492 83 LEU A CA 1
ATOM 1281 C C . LEU A 1 83 ? -29.092 -20.757 -7.844 1.000 13.898 83 LEU A C 1
ATOM 1282 O O . LEU A 1 83 ? -29.456 -20.493 -6.655 1.000 14.247 83 LEU A O 1
ATOM 1298 N N . ILE A 1 84 ? -27.965 -20.238 -8.331 1.000 13.075 84 ILE A N 1
ATOM 1299 C CA . ILE A 1 84 ? -27.097 -19.360 -7.487 1.000 12.948 84 ILE A CA 1
ATOM 1300 C C . ILE A 1 84 ? -27.821 -18.014 -7.296 1.000 13.683 84 ILE A C 1
ATOM 1301 O O . ILE A 1 84 ? -27.739 -17.393 -6.197 1.000 14.834 84 ILE A O 1
ATOM 1317 N N . ALA A 1 85 ? -28.431 -17.480 -8.356 1.000 13.083 85 ALA A N 1
ATOM 1318 C CA . ALA A 1 85 ? -29.234 -16.230 -8.284 1.000 13.565 85 ALA A CA 1
ATOM 1319 C C . ALA A 1 85 ? -30.571 -16.445 -7.551 1.000 15.229 85 ALA A C 1
ATOM 1320 O O . ALA A 1 85 ? -31.146 -17.525 -7.668 1.000 16.282 85 ALA A O 1
ATOM 1327 N N . GLU A 1 86 ? -31.080 -15.409 -6.865 1.000 16.308 86 GLU A N 1
ATOM 1328 C CA . GLU A 1 86 ? -32.469 -15.430 -6.338 1.000 17.404 86 GLU A CA 1
ATOM 1329 C C . GLU A 1 86 ? -33.432 -14.747 -7.297 1.000 19.074 86 GLU A C 1
ATOM 1330 O O . GLU A 1 86 ? -34.643 -15.116 -7.334 1.000 20.249 86 GLU A O 1
ATOM 1342 N N . SER A 1 87 ? -32.985 -13.676 -7.968 1.000 18.770 87 SER A N 1
ATOM 1343 C CA . SER A 1 87 ? -33.911 -12.792 -8.726 1.000 17.666 87 SER A CA 1
ATOM 1344 C C . SER A 1 87 ? -33.093 -11.885 -9.628 1.000 16.588 87 SER A C 1
ATOM 1345 O O . SER A 1 87 ? -31.878 -11.827 -9.433 1.000 15.124 87 SER A O 1
ATOM 1353 N N . ALA A 1 88 ? -33.750 -11.146 -10.544 1.000 17.369 88 ALA A N 1
ATOM 1354 C CA . ALA A 1 88 ? -33.086 -10.110 -11.350 1.000 16.502 88 ALA A CA 1
ATOM 1355 C C . ALA A 1 88 ? -34.031 -8.938 -11.641 1.000 16.806 88 ALA A C 1
ATOM 1356 O O . ALA A 1 88 ? -35.224 -9.163 -11.842 1.000 20.353 88 ALA A O 1
ATOM 1363 N N . ARG A 1 89 ? -33.424 -7.755 -11.680 1.000 17.487 89 ARG A N 1
ATOM 1364 C CA . ARG A 1 89 ? -34.038 -6.481 -12.125 1.000 18.571 89 ARG A CA 1
ATOM 1365 C C . ARG A 1 89 ? -33.474 -6.119 -13.495 1.000 20.119 89 ARG A C 1
ATOM 1366 O O . ARG A 1 89 ? -32.267 -6.314 -13.706 1.000 19.525 89 ARG A O 1
ATOM 1387 N N . TYR A 1 90 ? -34.313 -5.637 -14.400 1.000 17.826 90 TYR A N 1
ATOM 1388 C CA . TYR A 1 90 ? -33.862 -5.518 -15.816 1.000 20.381 90 TYR A CA 1
ATOM 1389 C C . TYR A 1 90 ? -34.615 -4.447 -16.610 1.000 22.342 90 TYR A C 1
ATOM 1390 O O . TYR A 1 90 ? -35.784 -4.200 -16.316 1.000 20.611 90 TYR A O 1
ATOM 1408 N N . ALA A 1 91 ? -33.883 -3.859 -17.563 1.000 25.256 91 ALA A N 1
ATOM 1409 C CA . ALA A 1 91 ? -34.448 -3.020 -18.643 1.000 25.494 91 ALA A CA 1
ATOM 1410 C C . ALA A 1 91 ? -35.453 -3.862 -19.461 1.000 27.412 91 ALA A C 1
ATOM 1411 O O . ALA A 1 91 ? -35.198 -5.067 -19.807 1.000 25.200 91 ALA A O 1
ATOM 1418 N N . ASP A 1 92 ? -36.507 -3.195 -19.952 1.000 31.620 92 ASP A N 1
ATOM 1419 C CA . ASP A 1 92 ? -37.522 -3.758 -20.888 1.000 28.954 92 ASP A CA 1
ATOM 1420 C C . ASP A 1 92 ? -36.926 -4.416 -22.131 1.000 27.824 92 ASP A C 1
ATOM 1421 O O . ASP A 1 92 ? -37.510 -5.411 -22.557 1.000 30.866 92 ASP A O 1
ATOM 1430 N N . ASP A 1 93 ? -35.785 -3.933 -22.651 1.000 23.603 93 ASP A N 1
ATOM 1431 C CA . ASP A 1 93 ? -35.080 -4.447 -23.857 1.000 21.165 93 ASP A CA 1
ATOM 1432 C C . ASP A 1 93 ? -33.966 -5.440 -23.528 1.000 22.117 93 ASP A C 1
ATOM 1433 O O . ASP A 1 93 ? -33.208 -5.844 -24.456 1.000 22.845 93 ASP A O 1
ATOM 1442 N N . TYR A 1 94 ? -33.862 -5.843 -22.273 1.000 22.203 94 TYR A N 1
ATOM 1443 C CA . TYR A 1 94 ? -32.838 -6.797 -21.753 1.000 23.948 94 TYR A CA 1
ATOM 1444 C C . TYR A 1 94 ? -31.414 -6.299 -22.089 1.000 28.020 94 TYR A C 1
ATOM 1445 O O . TYR A 1 94 ? -30.483 -7.123 -22.108 1.000 34.071 94 TYR A O 1
ATOM 1463 N N . SER A 1 95 ? -31.154 -4.987 -22.190 1.000 19.928 95 SER A N 1
ATOM 1464 C CA . SER A 1 95 ? -29.784 -4.516 -22.481 1.000 17.941 95 SER A CA 1
ATOM 1465 C C . SER A 1 95 ? -29.013 -4.316 -21.162 1.000 17.453 95 SER A C 1
ATOM 1466 O O . SER A 1 95 ? -27.821 -4.059 -21.239 1.000 17.378 95 SER A O 1
ATOM 1474 N N . TRP A 1 96 ? -29.678 -4.381 -19.992 1.000 17.392 96 TRP A N 1
ATOM 1475 C CA . TRP A 1 96 ? -28.967 -4.450 -18.697 1.000 16.962 96 TRP A CA 1
ATOM 1476 C C . TRP A 1 96 ? -29.797 -5.278 -17.727 1.000 16.899 96 TRP A C 1
ATOM 1477 O O . TRP A 1 96 ? -31.047 -5.321 -17.810 1.000 15.992 96 TRP A O 1
ATOM 1498 N N . VAL A 1 97 ? -29.082 -5.918 -16.805 1.000 16.083 97 VAL A N 1
ATOM 1499 C CA . VAL A 1 97 ? -29.727 -6.720 -15.735 1.000 16.133 97 VAL A CA 1
ATOM 1500 C C . VAL A 1 97 ? -28.884 -6.587 -14.464 1.000 14.075 97 VAL A C 1
ATOM 1501 O O . VAL A 1 97 ? -27.639 -6.609 -14.541 1.000 15.215 97 VAL A O 1
ATOM 1514 N N . GLU A 1 98 ? -29.537 -6.535 -13.295 1.000 14.405 98 GLU A N 1
ATOM 1515 C CA . GLU A 1 98 ? -28.880 -6.622 -11.980 1.000 15.431 98 GLU A CA 1
ATOM 1516 C C . GLU A 1 98 ? -29.334 -7.926 -11.311 1.000 13.472 98 GLU A C 1
ATOM 1517 O O . GLU A 1 98 ? -30.533 -8.074 -11.062 1.000 16.187 98 GLU A O 1
ATOM 1529 N N . VAL A 1 99 ? -28.418 -8.845 -11.084 1.000 13.015 99 VAL A N 1
ATOM 1530 C CA . VAL A 1 99 ? -28.744 -10.203 -10.525 1.000 13.949 99 VAL A CA 1
ATOM 1531 C C . VAL A 1 99 ? -28.400 -10.189 -9.020 1.000 13.562 99 VAL A C 1
ATOM 1532 O O . VAL A 1 99 ? -27.231 -9.946 -8.677 1.000 14.601 99 VAL A O 1
ATOM 1545 N N . ALA A 1 100 ? -29.362 -10.593 -8.180 1.000 14.029 100 ALA A N 1
ATOM 1546 C CA . ALA A 1 100 ? -29.214 -10.772 -6.718 1.000 15.409 100 ALA A CA 1
ATOM 1547 C C . ALA A 1 100 ? -28.718 -12.197 -6.438 1.000 15.773 100 ALA A C 1
ATOM 1548 O O . ALA A 1 100 ? -29.402 -13.151 -6.972 1.000 16.727 100 ALA A O 1
ATOM 1555 N N . ILE A 1 101 ? -27.544 -12.322 -5.778 1.000 13.800 101 ILE A N 1
ATOM 1556 C CA . ILE A 1 101 ? -26.897 -13.638 -5.438 1.000 14.601 101 ILE A CA 1
ATOM 1557 C C . ILE A 1 101 ? -27.452 -14.173 -4.100 1.000 14.759 101 ILE A C 1
ATOM 1558 O O . ILE A 1 101 ? -27.541 -13.411 -3.083 1.000 14.873 101 ILE A O 1
ATOM 1574 N N . ASN A 1 102 ? -27.811 -15.456 -4.045 1.000 14.095 102 ASN A N 1
ATOM 1575 C CA . ASN A 1 102 ? -28.256 -16.109 -2.793 1.000 13.824 102 ASN A CA 1
ATOM 1576 C C . ASN A 1 102 ? -27.151 -16.046 -1.752 1.000 13.502 102 ASN A C 1
ATOM 1577 O O . ASN A 1 102 ? -26.067 -16.542 -1.976 1.000 13.733 102 ASN A O 1
ATOM 1588 N N . PRO A 1 103 ? -27.393 -15.501 -0.518 1.000 12.698 103 PRO A N 1
ATOM 1589 C CA . PRO A 1 103 ? -26.364 -15.424 0.494 1.000 12.936 103 PRO A CA 1
ATOM 1590 C C . PRO A 1 103 ? -25.948 -16.796 1.083 1.000 13.838 103 PRO A C 1
ATOM 1591 O O . PRO A 1 103 ? -24.921 -16.860 1.768 1.000 14.281 103 PRO A O 1
ATOM 1602 N N . ARG A 1 104 ? -26.705 -17.853 0.797 1.000 13.489 104 ARG A N 1
ATOM 1603 C CA . ARG A 1 104 ? -26.363 -19.214 1.234 1.000 13.884 104 ARG A CA 1
ATOM 1604 C C . ARG A 1 104 ? -25.480 -19.937 0.194 1.000 13.801 104 ARG A C 1
ATOM 1605 O O . ARG A 1 104 ? -25.067 -21.094 0.472 1.000 14.562 104 ARG A O 1
ATOM 1626 N N . ALA A 1 105 ? -25.225 -19.357 -0.980 1.000 14.420 105 ALA A N 1
ATOM 1627 C CA . ALA A 1 105 ? -24.479 -20.084 -2.046 1.000 12.909 105 ALA A CA 1
ATOM 1628 C C . ALA A 1 105 ? -23.032 -20.350 -1.615 1.000 13.009 105 ALA A C 1
ATOM 1629 O O . ALA A 1 105 ? -22.321 -19.412 -1.163 1.000 14.175 105 ALA A O 1
ATOM 1636 N N . ARG A 1 106 ? -22.599 -21.620 -1.770 1.000 13.134 106 ARG A N 1
ATOM 1637 C CA . ARG A 1 106 ? -21.275 -22.078 -1.326 1.000 13.558 106 ARG A CA 1
ATOM 1638 C C . ARG A 1 106 ? -20.572 -22.958 -2.369 1.000 13.813 106 ARG A C 1
ATOM 1639 O O . ARG A 1 106 ? -21.236 -23.783 -3.019 1.000 15.908 106 ARG A O 1
ATOM 1660 N N . PHE A 1 107 ? -19.239 -22.861 -2.436 1.000 13.301 107 PHE A N 1
ATOM 1661 C CA . PHE A 1 107 ? -18.374 -23.850 -3.128 1.000 13.683 107 PHE A CA 1
ATOM 1662 C C . PHE A 1 107 ? -18.179 -25.074 -2.224 1.000 14.880 107 PHE A C 1
ATOM 1663 O O . PHE A 1 107 ? -18.536 -25.061 -1.018 1.000 14.842 107 PHE A O 1
ATOM 1680 N N . HIS A 1 108 ? -17.613 -26.157 -2.759 1.000 15.535 108 HIS A N 1
ATOM 1681 C CA . HIS A 1 108 ? -17.442 -27.439 -2.006 1.000 15.403 108 HIS A CA 1
ATOM 1682 C C . HIS A 1 108 ? -16.524 -27.304 -0.775 1.000 16.410 108 HIS A C 1
ATOM 1683 O O . HIS A 1 108 ? -16.696 -28.151 0.133 1.000 17.984 108 HIS A O 1
ATOM 1698 N N . ASP A 1 109 ? -15.642 -26.317 -0.703 1.000 16.187 109 ASP A N 1
ATOM 1699 C CA . ASP A 1 109 ? -14.784 -26.064 0.489 1.000 16.882 109 ASP A CA 1
ATOM 1700 C C . ASP A 1 109 ? -15.505 -25.220 1.558 1.000 17.969 109 ASP A C 1
ATOM 1701 O O . ASP A 1 109 ? -14.832 -24.848 2.575 1.000 19.047 109 ASP A O 1
ATOM 1710 N N . GLY A 1 110 ? -16.788 -24.906 1.397 1.000 17.595 110 GLY A N 1
ATOM 1711 C CA . GLY A 1 110 ? -17.605 -24.108 2.329 1.000 17.092 110 GLY A CA 1
ATOM 1712 C C . GLY A 1 110 ? -17.371 -22.613 2.205 1.000 15.992 110 GLY A C 1
ATOM 1713 O O . GLY A 1 110 ? -17.883 -21.873 3.071 1.000 18.814 110 GLY A O 1
ATOM 1717 N N . SER A 1 111 ? -16.678 -22.103 1.184 1.000 16.326 111 SER A N 1
ATOM 1718 C CA . SER A 1 111 ? -16.454 -20.652 0.990 1.000 15.806 111 SER A CA 1
ATOM 1719 C C . SER A 1 111 ? -17.629 -20.081 0.180 1.000 17.714 111 SER A C 1
ATOM 1720 O O . SER A 1 111 ? -18.273 -20.806 -0.635 1.000 16.381 111 SER A O 1
ATOM 1728 N N . PRO A 1 112 ? -18.017 -18.799 0.420 1.000 16.155 112 PRO A N 1
ATOM 1729 C CA . PRO A 1 112 ? -19.158 -18.210 -0.293 1.000 14.796 112 PRO A CA 1
ATOM 1730 C C . PRO A 1 112 ? -18.900 -17.978 -1.807 1.000 14.665 112 PRO A C 1
ATOM 1731 O O . PRO A 1 112 ? -17.794 -17.620 -2.216 1.000 16.092 112 PRO A O 1
ATOM 1742 N N . ILE A 1 113 ? -19.974 -18.099 -2.571 1.000 14.639 113 ILE A N 1
ATOM 1743 C CA . ILE A 1 113 ? -20.035 -17.633 -3.993 1.000 13.307 113 ILE A CA 1
ATOM 1744 C C . ILE A 1 113 ? -20.536 -16.199 -3.958 1.000 13.867 113 ILE A C 1
ATOM 1745 O O . ILE A 1 113 ? -21.678 -15.997 -3.476 1.000 16.508 113 ILE A O 1
ATOM 1761 N N . THR A 1 114 ? -19.788 -15.243 -4.480 1.000 15.230 114 THR A N 1
ATOM 1762 C CA . THR A 1 114 ? -20.135 -13.804 -4.387 1.000 15.461 114 THR A CA 1
ATOM 1763 C C . THR A 1 114 ? -20.255 -13.170 -5.784 1.000 14.530 114 THR A C 1
ATOM 1764 O O . THR A 1 114 ? -19.845 -13.769 -6.829 1.000 14.745 114 THR A O 1
ATOM 1775 N N . ALA A 1 115 ? -20.761 -11.926 -5.834 1.000 14.547 115 ALA A N 1
ATOM 1776 C CA . ALA A 1 115 ? -20.758 -11.145 -7.084 1.000 15.050 115 ALA A CA 1
ATOM 1777 C C . ALA A 1 115 ? -19.321 -11.029 -7.635 1.000 14.337 115 ALA A C 1
ATOM 1778 O O . ALA A 1 115 ? -19.170 -11.039 -8.910 1.000 14.775 115 ALA A O 1
ATOM 1785 N N . ARG A 1 116 ? -18.294 -10.903 -6.801 1.000 15.344 116 ARG A N 1
ATOM 1786 C CA . ARG A 1 116 ? -16.906 -10.824 -7.315 1.000 16.364 116 ARG A CA 1
ATOM 1787 C C . ARG A 1 116 ? -16.515 -12.111 -8.063 1.000 15.521 116 ARG A C 1
ATOM 1788 O O . ARG A 1 116 ? -15.775 -12.028 -9.099 1.000 15.252 116 ARG A O 1
ATOM 1809 N N . ASP A 1 117 ? -16.977 -13.279 -7.614 1.000 15.035 117 ASP A N 1
ATOM 1810 C CA . ASP A 1 117 ? -16.662 -14.521 -8.372 1.000 14.962 117 ASP A CA 1
ATOM 1811 C C . ASP A 1 117 ? -17.280 -14.428 -9.778 1.000 13.913 117 ASP A C 1
ATOM 1812 O O . ASP A 1 117 ? -16.693 -14.986 -10.745 1.000 15.161 117 ASP A O 1
ATOM 1821 N N . VAL A 1 118 ? -18.477 -13.871 -9.915 1.000 14.550 118 VAL A N 1
ATOM 1822 C CA . VAL A 1 118 ? -19.156 -13.787 -11.238 1.000 14.317 118 VAL A CA 1
ATOM 1823 C C . VAL A 1 118 ? -18.333 -12.826 -12.142 1.000 14.345 118 VAL A C 1
ATOM 1824 O O . VAL A 1 118 ? -18.118 -13.130 -13.348 1.000 15.425 118 VAL A O 1
ATOM 1837 N N . GLU A 1 119 ? -17.969 -11.650 -11.620 1.000 14.797 119 GLU A N 1
ATOM 1838 C CA . GLU A 1 119 ? -17.166 -10.636 -12.370 1.000 14.366 119 GLU A CA 1
ATOM 1839 C C . GLU A 1 119 ? -15.849 -11.297 -12.822 1.000 15.743 119 GLU A C 1
ATOM 1840 O O . GLU A 1 119 ? -15.447 -11.185 -14.026 1.000 15.301 119 GLU A O 1
ATOM 1852 N N . PHE A 1 120 ? -15.172 -11.995 -11.896 1.000 15.765 120 PHE A N 1
ATOM 1853 C CA . PHE A 1 120 ? -13.910 -12.714 -12.199 1.000 15.064 120 PHE A CA 1
ATOM 1854 C C . PHE A 1 120 ? -14.141 -13.729 -13.338 1.000 15.931 120 PHE A C 1
ATOM 1855 O O . PHE A 1 120 ? -13.312 -13.826 -14.272 1.000 15.984 120 PHE A O 1
ATOM 1872 N N . THR A 1 121 ? -15.208 -14.506 -13.246 1.000 14.749 121 THR A N 1
ATOM 1873 C CA . THR A 1 121 ? -15.464 -15.592 -14.230 1.000 14.588 121 THR A CA 1
ATOM 1874 C C . THR A 1 121 ? -15.624 -14.992 -15.627 1.000 15.652 121 THR A C 1
ATOM 1875 O O . THR A 1 121 ? -15.045 -15.552 -16.596 1.000 14.796 121 THR A O 1
ATOM 1886 N N . PHE A 1 122 ? -16.395 -13.913 -15.762 1.000 13.701 122 PHE A N 1
ATOM 1887 C CA . PHE A 1 122 ? -16.612 -13.268 -17.087 1.000 14.820 122 PHE A CA 1
ATOM 1888 C C . PHE A 1 122 ? -15.250 -12.811 -17.684 1.000 14.179 122 PHE A C 1
ATOM 1889 O O . PHE A 1 122 ? -14.951 -13.138 -18.880 1.000 14.874 122 PHE A O 1
ATOM 1906 N N . GLN A 1 123 ? -14.390 -12.174 -16.882 1.000 15.101 123 GLN A N 1
ATOM 1907 C CA . GLN A 1 123 ? -13.035 -11.717 -17.328 1.000 17.036 123 GLN A CA 1
ATOM 1908 C C . GLN A 1 123 ? -12.171 -12.931 -17.713 1.000 17.253 123 GLN A C 1
ATOM 1909 O O . GLN A 1 123 ? -11.401 -12.826 -18.712 1.000 17.320 123 GLN A O 1
ATOM 1923 N N . LYS A 1 124 ? -12.318 -14.061 -17.009 1.000 16.581 124 LYS A N 1
ATOM 1924 C CA . LYS A 1 124 ? -11.534 -15.282 -17.274 1.000 16.789 124 LYS A CA 1
ATOM 1925 C C . LYS A 1 124 ? -11.901 -15.835 -18.668 1.000 18.048 124 LYS A C 1
ATOM 1926 O O . LYS A 1 124 ? -10.970 -16.135 -19.451 1.000 16.478 124 LYS A O 1
ATOM 1945 N N . PHE A 1 125 ? -13.193 -15.940 -18.986 1.000 14.817 125 PHE A N 1
ATOM 1946 C CA . PHE A 1 125 ? -13.656 -16.369 -20.329 1.000 14.341 125 PHE A CA 1
ATOM 1947 C C . PHE A 1 125 ? -13.240 -15.351 -21.393 1.000 16.030 125 PHE A C 1
ATOM 1948 O O . PHE A 1 125 ? -12.823 -15.772 -22.502 1.000 15.696 125 PHE A O 1
ATOM 1965 N N . MET A 1 126 ? -13.345 -14.053 -21.115 1.000 13.897 126 MET A N 1
ATOM 1966 C CA . MET A 1 126 ? -13.024 -13.025 -22.130 1.000 15.909 126 MET A CA 1
ATOM 1967 C C . MET A 1 126 ? -11.522 -13.071 -22.489 1.000 14.976 126 MET A C 1
ATOM 1968 O O . MET A 1 126 ? -11.185 -12.672 -23.666 1.000 17.732 126 MET A O 1
ATOM 1982 N N . THR A 1 127 ? -10.640 -13.436 -21.572 1.000 17.377 127 THR A N 1
ATOM 1983 C CA . THR A 1 127 ? -9.144 -13.314 -21.753 1.000 17.220 127 THR A CA 1
ATOM 1984 C C . THR A 1 127 ? -8.478 -14.671 -22.014 1.000 19.257 127 THR A C 1
ATOM 1985 O O . THR A 1 127 ? -7.374 -14.678 -22.653 1.000 21.415 127 THR A O 1
ATOM 1996 N N . GLU A 1 128 ? -9.035 -15.783 -21.532 1.000 16.233 128 GLU A N 1
ATOM 1997 C CA . GLU A 1 128 ? -8.367 -17.117 -21.582 1.000 17.033 128 GLU A CA 1
ATOM 1998 C C . GLU A 1 128 ? -9.332 -18.157 -22.154 1.000 17.060 128 GLU A C 1
ATOM 1999 O O . GLU A 1 128 ? -8.881 -19.336 -22.213 1.000 18.919 128 GLU A O 1
ATOM 2011 N N . GLY A 1 129 ? -10.596 -17.807 -22.476 1.000 16.515 129 GLY A N 1
ATOM 2012 C CA . GLY A 1 129 ? -11.545 -18.807 -22.976 1.000 16.204 129 GLY A CA 1
ATOM 2013 C C . GLY A 1 129 ? -11.470 -19.039 -24.475 1.000 16.950 129 GLY A C 1
ATOM 2014 O O 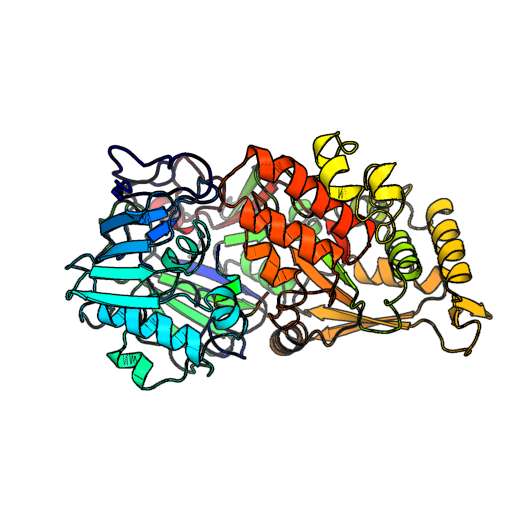. GLY A 1 129 ? -10.640 -18.368 -25.182 1.000 17.548 129 GLY A O 1
ATOM 2018 N N . VAL A 1 130 ? -12.308 -19.925 -24.971 1.000 15.524 130 VAL A N 1
ATOM 2019 C CA . VAL A 1 130 ? -12.370 -20.213 -26.426 1.000 16.105 130 VAL A CA 1
ATOM 2020 C C . VAL A 1 130 ? -12.604 -18.908 -27.207 1.000 17.370 130 VAL A C 1
ATOM 2021 O O . VAL A 1 130 ? -13.256 -17.947 -26.731 1.000 16.513 130 VAL A O 1
ATOM 2034 N N . PRO A 1 131 ? -11.990 -18.763 -28.413 1.000 16.758 131 PRO A N 1
ATOM 2035 C CA . PRO A 1 131 ? -11.988 -17.460 -29.091 1.000 18.407 131 PRO A CA 1
ATOM 2036 C C . PRO A 1 131 ? -13.350 -16.848 -29.404 1.000 17.990 131 PRO A C 1
ATOM 2037 O O . PRO A 1 131 ? -13.451 -15.585 -29.457 1.000 19.110 131 PRO A O 1
ATOM 2048 N N . GLN A 1 132 ? -14.391 -17.656 -29.610 1.000 15.956 132 GLN A N 1
ATOM 2049 C CA . GLN A 1 132 ? -15.747 -17.193 -29.966 1.000 16.122 132 GLN A CA 1
ATOM 2050 C C . GLN A 1 132 ? -16.323 -16.387 -28.779 1.000 17.359 132 GLN A C 1
ATOM 2051 O O . GLN A 1 132 ? -17.217 -15.553 -29.038 1.000 17.875 132 GLN A O 1
ATOM 2065 N N . PHE A 1 133 ? -15.938 -16.675 -27.539 1.000 17.807 133 PHE A N 1
ATOM 2066 C CA . PHE A 1 133 ? -16.580 -15.980 -26.377 1.000 17.434 133 PHE A CA 1
ATOM 2067 C C . PHE A 1 133 ? -16.353 -14.458 -26.489 1.000 16.862 133 PHE A C 1
ATOM 2068 O O . PHE A 1 133 ? -17.356 -13.684 -26.379 1.000 16.747 133 PHE A O 1
ATOM 2085 N N . ARG A 1 134 ? -15.090 -14.029 -26.600 1.000 17.582 134 ARG A N 1
ATOM 2086 C CA . ARG A 1 134 ? -14.747 -12.567 -26.646 1.000 16.869 134 ARG A CA 1
ATOM 2087 C C . ARG A 1 134 ? -15.326 -11.930 -27.919 1.000 18.178 134 ARG A C 1
ATOM 2088 O O . ARG A 1 134 ? -15.552 -10.651 -27.887 1.000 18.402 134 ARG A O 1
ATOM 2109 N N . LEU A 1 135 ? -15.624 -12.673 -28.986 1.000 17.687 135 LEU A N 1
ATOM 2110 C CA . LEU A 1 135 ? -16.304 -12.115 -30.190 1.000 18.021 135 LEU A CA 1
ATOM 2111 C C . LEU A 1 135 ? -17.788 -11.876 -29.902 1.000 17.499 135 LEU A C 1
ATOM 2112 O O . LEU A 1 135 ? -18.253 -10.726 -30.125 1.000 19.915 135 LEU A O 1
ATOM 2128 N N . VAL A 1 136 ? -18.497 -12.850 -29.327 1.000 17.899 136 VAL A N 1
ATOM 2129 C CA . VAL A 1 136 ? -19.958 -12.768 -29.031 1.000 19.220 136 VAL A CA 1
ATOM 2130 C C . VAL A 1 136 ? -20.192 -11.626 -28.034 1.000 18.282 136 VAL A C 1
ATOM 2131 O O . VAL A 1 136 ? -21.216 -10.883 -28.160 1.000 21.238 136 VAL A O 1
ATOM 2144 N N . TYR A 1 137 ? -19.404 -11.582 -26.980 1.000 17.602 137 TYR A N 1
ATOM 2145 C CA . TYR A 1 137 ? -19.625 -10.643 -25.846 1.000 17.243 137 TYR A CA 1
ATOM 2146 C C . TYR A 1 137 ? -18.759 -9.397 -25.977 1.000 19.675 137 TYR A C 1
ATOM 2147 O O . TYR A 1 137 ? -18.500 -8.700 -24.972 1.000 19.071 137 TYR A O 1
ATOM 2165 N N . LYS A 1 138 ? -18.302 -9.060 -27.201 1.000 19.905 138 LYS A N 1
ATOM 2166 C CA . LYS A 1 138 ? -17.517 -7.828 -27.381 1.000 22.142 138 LYS A CA 1
ATOM 2167 C C . LYS A 1 138 ? -18.456 -6.678 -27.020 1.000 20.842 138 LYS A C 1
ATOM 2168 O O . LYS A 1 138 ? -19.628 -6.664 -27.441 1.000 23.172 138 LYS A O 1
ATOM 2187 N N . GLY A 1 139 ? -18.002 -5.785 -26.190 1.000 20.459 139 GLY A N 1
ATOM 2188 C CA . GLY A 1 139 ? -18.941 -4.672 -25.879 1.000 19.560 139 GLY A CA 1
ATOM 2189 C C . GLY A 1 139 ? -19.804 -4.923 -24.642 1.000 20.402 139 GLY A C 1
ATOM 2190 O O . GLY A 1 139 ? -20.584 -3.998 -24.267 1.000 22.483 139 GLY A O 1
ATOM 2194 N N . THR A 1 140 ? -19.716 -6.088 -24.029 1.000 15.303 140 THR A N 1
ATOM 2195 C CA . THR A 1 140 ? -20.480 -6.439 -22.774 1.000 16.296 140 THR A CA 1
ATOM 2196 C C . THR A 1 140 ? -19.581 -6.197 -21.557 1.000 16.374 140 THR A C 1
ATOM 2197 O O . THR A 1 140 ? -18.352 -6.547 -21.592 1.000 17.134 140 THR A O 1
ATOM 2208 N N . THR A 1 141 ? -20.149 -5.697 -20.438 1.000 15.506 141 THR A N 1
ATOM 2209 C CA . THR A 1 141 ? -19.435 -5.613 -19.137 1.000 16.636 141 THR A CA 1
ATOM 2210 C C . THR A 1 141 ? -20.208 -6.391 -18.049 1.000 14.419 141 THR A C 1
ATOM 2211 O O . THR A 1 141 ? -21.458 -6.489 -18.111 1.000 14.227 141 THR A O 1
ATOM 2222 N N . VAL A 1 142 ? -19.470 -6.918 -17.072 1.000 15.822 142 VAL A N 1
ATOM 2223 C CA . VAL A 1 142 ? -20.028 -7.653 -15.908 1.000 14.957 142 VAL A CA 1
ATOM 2224 C C . VAL A 1 142 ? -19.310 -7.135 -14.668 1.000 14.980 142 VAL A C 1
ATOM 2225 O O . VAL A 1 142 ? -18.041 -7.261 -14.599 1.000 16.578 142 VAL A O 1
ATOM 2238 N N . LYS A 1 143 ? -20.040 -6.489 -13.752 1.000 16.375 143 LYS A N 1
ATOM 2239 C CA . LYS A 1 143 ? -19.411 -5.727 -12.657 1.000 17.107 143 LYS A CA 1
ATOM 2240 C C . LYS A 1 143 ? -20.095 -6.084 -11.332 1.000 15.379 143 LYS A C 1
ATOM 2241 O O . LYS A 1 143 ? -21.332 -6.032 -11.254 1.000 16.669 143 LYS A O 1
ATOM 2260 N N . ALA A 1 144 ? -19.330 -6.408 -10.286 1.000 15.541 144 ALA A N 1
ATOM 2261 C CA . ALA A 1 144 ? -19.856 -6.537 -8.922 1.000 16.367 144 ALA A CA 1
ATOM 2262 C C . ALA A 1 144 ? -20.157 -5.111 -8.391 1.000 17.545 144 ALA A C 1
ATOM 2263 O O . ALA A 1 144 ? -19.194 -4.391 -8.152 1.000 21.903 144 ALA A O 1
ATOM 2270 N N . ILE A 1 145 ? -21.417 -4.721 -8.265 1.000 15.437 145 ILE A N 1
ATOM 2271 C CA . ILE A 1 145 ? -21.799 -3.339 -7.796 1.000 16.221 145 ILE A CA 1
ATOM 2272 C C . ILE A 1 145 ? -22.120 -3.335 -6.293 1.000 18.157 145 ILE A C 1
ATOM 2273 O O . ILE A 1 145 ? -22.270 -2.205 -5.698 1.000 17.468 145 ILE A O 1
ATOM 2289 N N . ALA A 1 146 ? -22.279 -4.504 -5.681 1.000 16.628 146 ALA A N 1
ATOM 2290 C CA . ALA A 1 146 ? -22.446 -4.706 -4.217 1.000 16.218 146 ALA A CA 1
ATOM 2291 C C . ALA A 1 146 ? -21.928 -6.110 -3.949 1.000 17.213 146 ALA A C 1
ATOM 2292 O O . ALA A 1 146 ? -21.793 -6.929 -4.887 1.000 16.423 146 ALA A O 1
ATOM 2299 N N . PRO A 1 147 ? -21.736 -6.521 -2.679 1.000 15.562 147 PRO A N 1
ATOM 2300 C CA . PRO A 1 147 ? -21.219 -7.863 -2.390 1.000 16.365 147 PRO A CA 1
ATOM 2301 C C . PRO A 1 147 ? -22.003 -8.986 -3.083 1.000 15.162 147 PRO A C 1
ATOM 2302 O O . PRO A 1 147 ? -21.376 -9.974 -3.495 1.000 16.411 147 PRO A O 1
ATOM 2313 N N . LEU A 1 148 ? -23.325 -8.884 -3.126 1.000 15.345 148 LEU A N 1
ATOM 2314 C CA . LEU A 1 148 ? -24.226 -9.930 -3.702 1.000 15.848 148 LEU A CA 1
ATOM 2315 C C . LEU A 1 148 ? -25.095 -9.374 -4.837 1.000 14.427 148 LEU A C 1
ATOM 2316 O O . LEU A 1 148 ? -26.141 -9.946 -5.130 1.000 15.915 148 LEU A O 1
ATOM 2332 N N . THR A 1 149 ? -24.621 -8.351 -5.560 1.000 14.433 149 THR A N 1
ATOM 2333 C CA . THR A 1 149 ? -25.326 -7.868 -6.766 1.000 15.515 149 THR A CA 1
ATOM 2334 C C . THR A 1 149 ? -24.352 -7.686 -7.938 1.000 13.368 149 THR A C 1
ATOM 2335 O O . THR A 1 149 ? -23.350 -6.983 -7.785 1.000 14.786 149 THR A O 1
ATOM 2346 N N . VAL A 1 150 ? -24.600 -8.395 -9.039 1.000 13.754 150 VAL A N 1
ATOM 2347 C CA . VAL A 1 150 ? -23.775 -8.291 -10.268 1.000 14.880 150 VAL A CA 1
ATOM 2348 C C . VAL A 1 150 ? -24.609 -7.610 -11.370 1.000 14.208 150 VAL A C 1
ATOM 2349 O O . VAL A 1 150 ? -25.760 -7.992 -11.594 1.000 13.889 150 VAL A O 1
ATOM 2362 N N . ARG A 1 151 ? -24.046 -6.598 -12.027 1.000 14.449 151 ARG A N 1
ATOM 2363 C CA . ARG A 1 151 ? -24.715 -5.856 -13.130 1.000 14.411 151 ARG A CA 1
ATOM 2364 C C . ARG A 1 151 ? -24.073 -6.244 -14.473 1.000 12.084 151 ARG A C 1
ATOM 2365 O O . ARG A 1 151 ? -22.822 -6.123 -14.605 1.000 14.148 151 ARG A O 1
ATOM 2386 N N . ILE A 1 152 ? -24.914 -6.669 -15.382 1.000 13.519 152 ILE A N 1
ATOM 2387 C CA . ILE A 1 152 ? -24.513 -7.039 -16.775 1.000 14.408 152 ILE A CA 1
ATOM 2388 C C . ILE A 1 152 ? -25.032 -5.921 -17.697 1.000 13.755 152 ILE A C 1
ATOM 2389 O O . ILE A 1 152 ? -26.259 -5.633 -17.641 1.000 14.432 152 ILE A O 1
ATOM 2405 N N . GLU A 1 153 ? -24.170 -5.355 -18.534 1.000 15.303 153 GLU A N 1
ATOM 2406 C CA . GLU A 1 153 ? -24.556 -4.320 -19.556 1.000 15.943 153 GLU A CA 1
ATOM 2407 C C . GLU A 1 153 ? -24.140 -4.818 -20.946 1.000 15.538 153 GLU A C 1
ATOM 2408 O O . GLU A 1 153 ? -22.932 -5.107 -21.133 1.000 15.946 153 GLU A O 1
ATOM 2420 N N . LEU A 1 154 ? -25.094 -4.894 -21.870 1.000 18.914 154 LEU A N 1
ATOM 2421 C CA . LEU A 1 154 ? -24.809 -5.226 -23.300 1.000 19.044 154 LEU A CA 1
ATOM 2422 C C . LEU A 1 154 ? -24.754 -3.915 -24.125 1.000 21.637 154 LEU A C 1
ATOM 2423 O O . LEU A 1 154 ? -25.569 -3.004 -23.922 1.000 20.326 154 LEU A O 1
ATOM 2439 N N . ALA A 1 155 ? -23.998 -3.871 -25.231 1.000 21.151 155 ALA A N 1
ATOM 2440 C CA . ALA A 1 155 ? -24.006 -2.691 -26.137 1.000 22.247 155 ALA A CA 1
ATOM 2441 C C . ALA A 1 155 ? -25.197 -2.711 -27.125 1.000 26.192 155 ALA A C 1
ATOM 2442 O O . ALA A 1 155 ? -25.486 -1.675 -27.729 1.000 26.389 155 ALA A O 1
ATOM 2449 N N . LYS A 1 156 ? -25.923 -3.816 -27.231 1.000 24.145 156 LYS A N 1
ATOM 2450 C CA . LYS A 1 156 ? -27.105 -4.033 -28.115 1.000 28.605 156 LYS A CA 1
ATOM 2451 C C . LYS A 1 156 ? -28.187 -4.770 -27.347 1.000 28.434 156 LYS A C 1
ATOM 2452 O O . LYS A 1 156 ? -27.888 -5.539 -26.433 1.000 28.529 156 LYS A O 1
ATOM 2471 N N . PRO A 1 157 ? -29.472 -4.640 -27.709 1.000 25.131 157 PRO A N 1
ATOM 2472 C CA . PRO A 1 157 ? -30.493 -5.513 -27.133 1.000 27.225 157 PRO A CA 1
ATOM 2473 C C . PRO A 1 157 ? -30.077 -6.963 -27.457 1.000 28.243 157 PRO A C 1
ATOM 2474 O O . PRO A 1 157 ? -29.62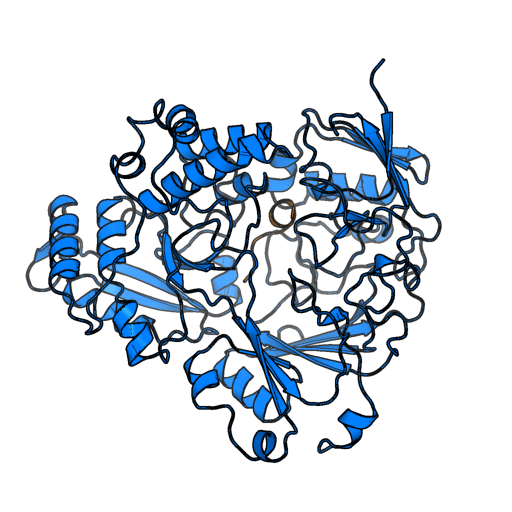9 -7.204 -28.572 1.000 30.954 157 PRO A O 1
ATOM 2485 N N . GLY A 1 158 ? -30.149 -7.854 -26.484 1.000 34.438 158 GLY A N 1
ATOM 2486 C CA . GLY A 1 158 ? -29.799 -9.276 -26.692 1.000 35.468 158 GLY A CA 1
ATOM 2487 C C . GLY A 1 158 ? -30.367 -10.137 -25.583 1.000 28.386 158 GLY A C 1
ATOM 2488 O O . GLY A 1 158 ? -29.612 -10.588 -24.682 1.000 27.960 158 GLY A O 1
ATOM 2492 N N . LYS A 1 159 ? -31.689 -10.342 -25.600 1.000 26.779 159 LYS A N 1
ATOM 2493 C CA . LYS A 1 159 ? -32.344 -11.190 -24.591 1.000 25.382 159 LYS A CA 1
ATOM 2494 C C . LYS A 1 159 ? -31.580 -12.521 -24.526 1.000 20.977 159 LYS A C 1
ATOM 2495 O O . LYS A 1 159 ? -31.292 -12.989 -23.444 1.000 19.706 159 LYS A O 1
ATOM 2514 N N . GLU A 1 160 ? -31.301 -13.125 -25.685 1.000 20.741 160 GLU A N 1
ATOM 2515 C CA . GLU A 1 160 ? -30.711 -14.483 -25.679 1.000 20.451 160 GLU A CA 1
ATOM 2516 C C . GLU A 1 160 ? -29.262 -14.404 -25.218 1.000 21.158 160 GLU A C 1
ATOM 2517 O O . GLU A 1 160 ? -28.814 -15.318 -24.504 1.000 20.468 160 GLU A O 1
ATOM 2529 N N . ASP A 1 161 ? -28.518 -13.353 -25.552 1.000 21.211 161 ASP A N 1
ATOM 2530 C CA . ASP A 1 161 ? -27.140 -13.198 -25.051 1.000 23.311 161 ASP A CA 1
ATOM 2531 C C . ASP A 1 161 ? -27.142 -13.115 -23.531 1.000 19.723 161 ASP A C 1
ATOM 2532 O O . ASP A 1 161 ? -26.239 -13.626 -22.896 1.000 20.025 161 ASP A O 1
ATOM 2541 N N A MET A 1 162 ? -28.097 -12.383 -22.920 0.500 20.386 162 MET A N 1
ATOM 2542 N N B MET A 1 162 ? -28.119 -12.371 -23.000 0.500 20.470 162 MET A N 1
ATOM 2543 C CA A MET A 1 162 ? -28.212 -12.298 -21.431 0.500 20.975 162 MET A CA 1
ATOM 2544 C CA B MET A 1 162 ? -28.295 -12.201 -21.544 0.500 21.230 162 MET A CA 1
ATOM 2545 C C A MET A 1 162 ? -28.515 -13.673 -20.853 0.500 20.948 162 MET A C 1
ATOM 2546 C C B MET A 1 162 ? -28.541 -13.565 -20.901 0.500 20.780 162 MET A C 1
ATOM 2547 O O A MET A 1 162 ? -27.851 -14.129 -19.887 0.500 19.656 162 MET A O 1
ATOM 2548 O O B MET A 1 162 ? -27.789 -13.906 -19.985 0.500 21.191 162 MET A O 1
ATOM 2575 N N . LEU A 1 163 ? -29.546 -14.326 -21.379 1.000 19.422 163 LEU A N 1
ATOM 2576 C CA . LEU A 1 163 ? -29.922 -15.654 -20.853 1.000 21.207 163 LEU A CA 1
ATOM 2577 C C . LEU A 1 163 ? -28.756 -16.621 -20.931 1.000 21.507 163 LEU A C 1
ATOM 2578 O O . LEU A 1 163 ? -28.582 -17.477 -20.038 1.000 24.126 163 LEU A O 1
ATOM 2594 N N . SER A 1 164 ? -27.976 -16.617 -22.009 1.000 15.938 164 SER A N 1
ATOM 2595 C CA . SER A 1 164 ? -26.780 -17.465 -22.181 1.000 17.716 164 SER A CA 1
ATOM 2596 C C . SER A 1 164 ? -25.813 -17.211 -21.034 1.000 18.299 164 SER A C 1
ATOM 2597 O O . SER A 1 164 ? -25.264 -18.183 -20.551 1.000 19.146 164 SER A O 1
ATOM 2605 N N . LEU A 1 165 ? -25.641 -15.957 -20.547 1.000 16.991 165 LEU A N 1
ATOM 2606 C CA . LEU A 1 165 ? -24.708 -15.737 -19.408 1.000 15.476 165 LEU A CA 1
ATOM 2607 C C . LEU A 1 165 ? -25.294 -16.327 -18.118 1.000 15.450 165 LEU A C 1
ATOM 2608 O O . LEU A 1 165 ? -24.457 -16.672 -17.226 1.000 16.039 165 LEU A O 1
ATOM 2624 N N . PHE A 1 166 ? -26.608 -16.498 -17.992 1.000 16.214 166 PHE A N 1
ATOM 2625 C CA . PHE A 1 166 ? -27.202 -17.209 -16.815 1.000 15.518 166 PHE A CA 1
ATOM 2626 C C . PHE A 1 166 ? -26.779 -18.696 -16.735 1.000 17.032 166 PHE A C 1
ATOM 2627 O O . PHE A 1 166 ? -26.899 -19.289 -15.640 1.000 17.116 166 PHE A O 1
ATOM 2644 N N . SER A 1 167 ? -26.299 -19.320 -17.819 1.000 17.113 167 SER A N 1
ATOM 2645 C CA . SER A 1 167 ? -25.799 -20.724 -17.890 1.000 17.812 167 SER A CA 1
ATOM 2646 C C . SER A 1 167 ? -24.286 -20.843 -17.751 1.000 16.256 167 SER A C 1
ATOM 2647 O O . SER A 1 167 ? -23.804 -21.981 -17.792 1.000 18.147 167 SER A O 1
ATOM 2655 N N . LEU A 1 168 ? -23.558 -19.729 -17.637 1.000 16.210 168 LEU A N 1
ATOM 2656 C CA . LEU A 1 168 ? -22.087 -19.795 -17.501 1.000 16.909 168 LEU A CA 1
ATOM 2657 C C . LEU A 1 168 ? -21.797 -20.482 -16.163 1.000 15.835 168 LEU A C 1
ATOM 2658 O O . LEU A 1 168 ? -22.346 -20.104 -15.140 1.000 16.166 168 LEU A O 1
ATOM 2674 N N . PRO A 1 169 ? -20.815 -21.388 -16.078 1.000 14.410 169 PRO A N 1
ATOM 2675 C CA . PRO A 1 169 ? -20.376 -21.868 -14.752 1.000 14.560 169 PRO A CA 1
ATOM 2676 C C . PRO A 1 169 ? -19.834 -20.694 -13.911 1.000 15.913 169 PRO A C 1
ATOM 2677 O O . PRO A 1 169 ? -19.108 -19.840 -14.469 1.000 17.595 169 PRO A O 1
ATOM 2688 N N . VAL A 1 170 ? -20.149 -20.630 -12.602 1.000 13.980 170 VAL A N 1
ATOM 2689 C CA . VAL A 1 170 ? -19.551 -19.586 -11.729 1.000 14.792 170 VAL A CA 1
ATOM 2690 C C . VAL A 1 170 ? -18.299 -20.157 -11.029 1.000 14.044 170 VAL A C 1
ATOM 2691 O O . VAL A 1 170 ? -18.409 -21.097 -10.176 1.000 13.782 170 VAL A O 1
ATOM 2704 N N . PHE A 1 171 ? -17.104 -19.652 -11.401 1.000 13.813 171 PHE A N 1
ATOM 2705 C CA . PHE A 1 171 ? -15.842 -20.204 -10.893 1.000 13.855 171 PHE A CA 1
ATOM 2706 C C . PHE A 1 171 ? -15.435 -19.524 -9.581 1.000 14.470 171 PHE A C 1
ATOM 2707 O O . PHE A 1 171 ? -15.636 -18.298 -9.385 1.000 15.098 171 PHE A O 1
ATOM 2724 N N . PRO A 1 172 ? -14.783 -20.275 -8.674 1.000 14.083 172 PRO A N 1
ATOM 2725 C CA . PRO A 1 172 ? -14.123 -19.671 -7.509 1.000 15.258 172 PRO A CA 1
ATOM 2726 C C . PRO A 1 172 ? -12.798 -18.976 -7.875 1.000 15.070 172 PRO A C 1
ATOM 2727 O O . PRO A 1 172 ? -11.803 -19.618 -8.268 1.000 15.717 172 PRO A O 1
ATOM 2738 N N . GLU A 1 173 ? -12.763 -17.645 -7.689 1.000 14.945 173 GLU A N 1
ATOM 2739 C CA . GLU A 1 173 ? -11.489 -16.908 -7.911 1.000 17.193 173 GLU A CA 1
ATOM 2740 C C . GLU A 1 173 ? -10.335 -17.523 -7.064 1.000 16.923 173 GLU A C 1
ATOM 2741 O O . GLU A 1 173 ? -9.176 -17.550 -7.552 1.000 17.301 173 GLU A O 1
ATOM 2753 N N . LYS A 1 174 ? -10.585 -17.935 -5.805 1.000 17.797 174 LYS A N 1
ATOM 2754 C CA . LYS A 1 174 ? -9.492 -18.411 -4.899 1.000 18.517 174 LYS A CA 1
ATOM 2755 C C . LYS A 1 174 ? -8.763 -19.619 -5.523 1.000 19.497 174 LYS A C 1
ATOM 2756 O O . LYS A 1 174 ? -7.605 -19.829 -5.228 1.000 21.887 174 LYS A O 1
ATOM 2775 N N . TYR A 1 175 ? -9.385 -20.421 -6.410 1.000 17.790 175 TYR A N 1
ATOM 2776 C CA . TYR A 1 175 ? -8.756 -21.563 -7.121 1.000 17.019 175 TYR A CA 1
ATOM 2777 C C . TYR A 1 175 ? -8.260 -21.106 -8.492 1.000 17.681 175 TYR A C 1
ATOM 2778 O O . TYR A 1 175 ? -7.055 -21.347 -8.851 1.000 19.655 175 TYR A O 1
ATOM 2796 N N . TRP A 1 176 ? -9.129 -20.483 -9.304 1.000 15.791 176 TRP A N 1
ATOM 2797 C CA . TRP A 1 176 ? -8.848 -20.266 -10.741 1.000 16.511 176 TRP A CA 1
ATOM 2798 C C . TRP A 1 176 ? -7.821 -19.130 -10.947 1.000 17.910 176 TRP A C 1
ATOM 2799 O O . TRP A 1 176 ? -7.300 -18.982 -12.077 1.000 17.664 176 TRP A O 1
ATOM 2820 N N . LYS A 1 177 ? -7.534 -18.294 -9.941 1.000 19.385 177 LYS A N 1
ATOM 2821 C CA . LYS A 1 177 ? -6.453 -17.287 -10.115 1.000 20.553 177 LYS A CA 1
ATOM 2822 C C . LYS A 1 177 ? -5.133 -17.993 -10.423 1.000 20.529 177 LYS A C 1
ATOM 2823 O O . LYS A 1 177 ? -4.291 -17.304 -11.093 1.000 23.782 177 LYS A O 1
ATOM 2842 N N . ASP A 1 178 ? -4.986 -19.281 -10.064 1.000 19.990 178 ASP A N 1
ATOM 2843 C CA . ASP A 1 178 ? -3.705 -20.038 -10.185 1.000 21.479 178 ASP A CA 1
ATOM 2844 C C . ASP A 1 178 ? -3.702 -21.012 -11.385 1.000 23.073 178 ASP A C 1
ATOM 2845 O O . ASP A 1 178 ? -2.716 -21.794 -11.525 1.000 20.393 178 ASP A O 1
ATOM 2854 N N . HIS A 1 179 ? -4.722 -21.010 -12.263 1.000 19.771 179 HIS A N 1
ATOM 2855 C CA . HIS A 1 179 ? -4.847 -21.951 -13.415 1.000 19.297 179 HIS A CA 1
ATOM 2856 C C . HIS A 1 179 ? -5.339 -21.204 -14.659 1.000 18.704 179 HIS A C 1
ATOM 2857 O O . HIS A 1 179 ? -6.409 -20.553 -14.597 1.000 19.629 179 HIS A O 1
ATOM 2872 N N . LYS A 1 180 ? -4.648 -21.294 -15.796 1.000 18.354 180 LYS A N 1
ATOM 2873 C CA . LYS A 1 180 ? -5.101 -20.676 -17.054 1.000 19.071 180 LYS A CA 1
ATOM 2874 C C . LYS A 1 180 ? -6.305 -21.470 -17.550 1.000 18.322 180 LYS A C 1
ATOM 2875 O O . LYS A 1 180 ? -6.236 -22.730 -17.605 1.000 18.610 180 LYS A O 1
ATOM 2894 N N . LEU A 1 181 ? -7.356 -20.766 -17.996 1.000 17.419 181 LEU A N 1
ATOM 2895 C CA . LEU A 1 181 ? -8.591 -21.458 -18.471 1.000 16.499 181 LEU A CA 1
ATOM 2896 C C . LEU A 1 181 ? -8.311 -22.292 -19.727 1.000 17.821 181 LEU A C 1
ATOM 2897 O O . LEU A 1 181 ? -8.995 -23.303 -19.911 1.000 16.674 181 LEU A O 1
ATOM 2913 N N . SER A 1 182 ? -7.301 -21.899 -20.505 1.000 17.091 182 SER A N 1
ATOM 2914 C CA . SER A 1 182 ? -6.986 -22.550 -21.790 1.000 18.303 182 SER A CA 1
ATOM 2915 C C . SER A 1 182 ? -6.285 -23.908 -21.566 1.000 17.339 182 SER A C 1
ATOM 2916 O O . SER A 1 182 ? -6.240 -24.680 -22.538 1.000 18.326 182 SER A O 1
ATOM 2924 N N . ASP A 1 183 ? -5.750 -24.206 -20.360 1.000 17.415 183 ASP A N 1
ATOM 2925 C CA . ASP A 1 183 ? -4.924 -25.424 -20.151 1.000 17.479 183 ASP A CA 1
ATOM 2926 C C . ASP A 1 183 ? -5.775 -26.599 -19.656 1.000 17.946 183 ASP A C 1
ATOM 2927 O O . ASP A 1 183 ? -6.596 -26.456 -18.744 1.000 17.847 183 ASP A O 1
ATOM 2936 N N . PRO A 1 184 ? -5.527 -27.825 -20.147 1.000 17.059 184 PRO A N 1
ATOM 2937 C CA . PRO A 1 184 ? -6.134 -29.030 -19.563 1.000 18.559 184 PRO A CA 1
ATOM 2938 C C . PRO A 1 184 ? -5.793 -29.186 -18.063 1.000 20.072 184 PRO A C 1
ATOM 2939 O O . PRO A 1 184 ? -4.738 -28.696 -17.653 1.000 20.725 184 PRO A O 1
ATOM 2950 N N . LEU A 1 185 ? -6.691 -29.807 -17.276 1.000 16.376 185 LEU A N 1
ATOM 2951 C CA . LEU A 1 185 ? -6.467 -30.101 -15.841 1.000 16.833 185 LEU A CA 1
ATOM 2952 C C . LEU A 1 185 ? -6.290 -31.597 -15.587 1.000 17.584 185 LEU A C 1
ATOM 2953 O O . LEU A 1 185 ? -7.209 -32.421 -15.866 1.000 16.999 185 LEU A O 1
ATOM 2969 N N . ALA A 1 186 ? -5.128 -31.966 -14.991 1.000 19.874 186 ALA A N 1
ATOM 2970 C CA . ALA A 1 186 ? -4.843 -33.371 -14.632 1.000 20.100 186 ALA A CA 1
ATOM 2971 C C . ALA A 1 186 ? -5.669 -33.851 -13.417 1.000 19.562 186 ALA A C 1
ATOM 2972 O O . ALA A 1 186 ? -5.828 -35.108 -13.219 1.000 21.267 186 ALA A O 1
ATOM 2979 N N . THR A 1 187 ? -6.104 -32.898 -12.558 1.000 18.017 187 THR A N 1
ATOM 2980 C CA . THR A 1 187 ? -6.899 -33.144 -11.322 1.000 19.101 187 THR A CA 1
ATOM 2981 C C . THR A 1 187 ? -8.141 -32.252 -11.338 1.000 17.814 187 THR A C 1
ATOM 2982 O O . THR A 1 187 ? -8.138 -31.212 -11.996 1.000 17.139 187 THR A O 1
ATOM 2993 N N . PRO A 1 188 ? -9.275 -32.712 -10.772 1.000 16.838 188 PRO A N 1
ATOM 2994 C CA . PRO A 1 188 ? -10.507 -31.913 -10.750 1.000 15.812 188 PRO A CA 1
ATOM 2995 C C . PRO A 1 188 ? -10.330 -30.536 -10.104 1.000 17.892 188 PRO A C 1
ATOM 2996 O O . PRO A 1 188 ? -9.638 -30.402 -9.090 1.000 18.766 188 PRO A O 1
ATOM 3007 N N . PRO A 1 189 ? -10.953 -29.470 -10.656 1.000 15.984 189 PRO A N 1
ATOM 3008 C CA . PRO A 1 189 ? -10.883 -28.124 -10.066 1.000 16.185 189 PRO A CA 1
ATOM 3009 C C . PRO A 1 189 ? -11.776 -27.998 -8.832 1.000 18.355 189 PRO A C 1
ATOM 3010 O O . PRO A 1 189 ? -12.735 -28.772 -8.704 1.000 15.957 189 PRO A O 1
ATOM 3021 N N . LEU A 1 190 ? -11.584 -26.952 -8.007 1.000 16.765 190 LEU A N 1
ATOM 3022 C CA . LEU A 1 190 ? -12.560 -26.665 -6.906 1.000 17.130 190 LEU A CA 1
ATOM 3023 C C . LEU A 1 190 ? -13.915 -26.335 -7.570 1.000 14.774 190 LEU A C 1
ATOM 3024 O O . LEU A 1 190 ? -13.913 -25.417 -8.469 1.000 16.455 190 LEU A O 1
ATOM 3040 N N . ALA A 1 191 ? -15.010 -26.963 -7.127 1.000 14.542 191 ALA A N 1
ATOM 3041 C CA . ALA A 1 191 ? -16.295 -26.835 -7.848 1.000 14.956 191 ALA A CA 1
ATOM 3042 C C . ALA A 1 191 ? -17.475 -26.651 -6.892 1.000 13.926 191 ALA A C 1
ATOM 3043 O O . ALA A 1 191 ? -17.268 -26.278 -5.700 1.000 13.996 191 ALA A O 1
ATOM 3050 N N . SER A 1 192 ? -18.701 -26.816 -7.348 1.000 13.584 192 SER A N 1
ATOM 3051 C CA . SER A 1 192 ? -19.872 -26.365 -6.571 1.000 13.164 192 SER A CA 1
ATOM 3052 C C . SER A 1 192 ? -21.135 -27.220 -6.742 1.000 13.919 192 SER A C 1
ATOM 3053 O O . SER A 1 192 ? -22.067 -27.040 -5.950 1.000 14.985 192 SER A O 1
ATOM 3061 N N . GLY A 1 193 ? -21.242 -28.081 -7.771 1.000 13.323 193 GLY A N 1
ATOM 3062 C CA . GLY A 1 193 ? -22.555 -28.718 -8.042 1.000 13.888 193 GLY A CA 1
ATOM 3063 C C . GLY A 1 193 ? -22.860 -29.898 -7.101 1.000 14.316 193 GLY A C 1
ATOM 3064 O O . GLY A 1 193 ? -22.080 -30.223 -6.181 1.000 14.836 193 GLY A O 1
ATOM 3068 N N . PRO A 1 194 ? -24.004 -30.591 -7.320 1.000 15.475 194 PRO A N 1
ATOM 3069 C CA . PRO A 1 194 ? -24.509 -31.613 -6.405 1.000 13.749 194 PRO A CA 1
ATOM 3070 C C . PRO A 1 194 ? -23.686 -32.910 -6.407 1.000 14.126 194 PRO A C 1
ATOM 3071 O O . PRO A 1 194 ? -23.867 -33.722 -5.467 1.000 14.283 194 PRO A O 1
ATOM 3082 N N . TYR A 1 195 ? -22.810 -33.096 -7.405 1.000 13.268 195 TYR A N 1
ATOM 3083 C CA . TYR A 1 195 ? -21.888 -34.253 -7.453 1.000 13.807 195 TYR A CA 1
ATOM 3084 C C . TYR A 1 195 ? -20.448 -33.750 -7.559 1.000 14.817 195 TYR A C 1
ATOM 3085 O O . TYR A 1 195 ? -20.200 -32.813 -8.372 1.000 16.407 195 TYR A O 1
ATOM 3103 N N . ARG A 1 196 ? -19.503 -34.428 -6.908 1.000 14.225 196 ARG A N 1
ATOM 3104 C CA . ARG A 1 196 ? -18.066 -34.084 -6.894 1.000 14.028 196 ARG A CA 1
ATOM 3105 C C . ARG A 1 196 ? -17.267 -35.313 -7.366 1.000 15.132 196 ARG A C 1
ATOM 3106 O O . ARG A 1 196 ? -17.578 -36.450 -6.919 1.000 15.685 196 ARG A O 1
ATOM 3127 N N . VAL A 1 197 ? -16.251 -35.117 -8.205 1.000 14.891 197 VAL A N 1
ATOM 3128 C CA . VAL A 1 197 ? -15.328 -36.235 -8.575 1.000 16.209 197 VAL A CA 1
ATOM 3129 C C . VAL A 1 197 ? -14.568 -36.699 -7.315 1.000 16.049 197 VAL A C 1
ATOM 3130 O O . VAL A 1 197 ? -13.904 -35.862 -6.691 1.000 17.808 197 VAL A O 1
ATOM 3143 N N . THR A 1 198 ? -14.607 -37.998 -6.982 1.000 16.009 198 THR A N 1
ATOM 3144 C CA . THR A 1 198 ? -13.921 -38.519 -5.767 1.000 17.310 198 THR A CA 1
ATOM 3145 C C . THR A 1 198 ? -12.840 -39.555 -6.122 1.000 20.588 198 THR A C 1
ATOM 3146 O O . THR A 1 198 ? -11.915 -39.721 -5.279 1.000 21.755 198 THR A O 1
ATOM 3157 N N . SER A 1 199 ? -12.858 -40.151 -7.307 1.000 18.310 199 SER A N 1
ATOM 3158 C CA . SER A 1 199 ? -11.785 -41.078 -7.749 1.000 17.570 199 SER A CA 1
ATOM 3159 C C . SER A 1 199 ? -11.863 -41.234 -9.265 1.000 18.323 199 SER A C 1
ATOM 3160 O O . SER A 1 199 ? -12.908 -40.878 -9.871 1.000 16.985 199 SER A O 1
ATOM 3168 N N . TRP A 1 200 ? -10.754 -41.666 -9.864 1.000 17.476 200 TRP A N 1
ATOM 3169 C CA . TRP A 1 200 ? -10.688 -41.899 -11.331 1.000 17.343 200 TRP A CA 1
ATOM 3170 C C . TRP A 1 200 ? -9.471 -42.745 -11.680 1.000 20.721 200 TRP A C 1
ATOM 3171 O O . TRP A 1 200 ? -8.561 -42.827 -10.829 1.000 19.748 200 TRP A O 1
ATOM 3192 N N . LYS A 1 201 ? -9.469 -43.279 -12.899 1.000 19.037 201 LYS A N 1
ATOM 3193 C CA . LYS A 1 201 ? -8.252 -43.840 -13.553 1.000 22.828 201 LYS A CA 1
ATOM 3194 C C . LYS A 1 201 ? -8.205 -43.289 -14.973 1.000 19.543 201 LYS A C 1
ATOM 3195 O O . LYS A 1 201 ? -9.188 -43.545 -15.748 1.000 17.550 201 LYS A O 1
ATOM 3214 N N . MET A 1 202 ? -7.178 -42.485 -15.304 1.000 21.887 202 MET A N 1
ATOM 3215 C CA . MET A 1 202 ? -7.139 -41.739 -16.585 1.000 21.917 202 MET A CA 1
ATOM 3216 C C . MET A 1 202 ? -7.385 -42.700 -17.759 1.000 22.907 202 MET A C 1
ATOM 3217 O O . MET A 1 202 ? -6.748 -43.792 -17.788 1.000 20.847 202 MET A O 1
ATOM 3231 N N . GLY A 1 203 ? -8.295 -42.350 -18.676 1.000 19.959 203 GLY A N 1
ATOM 3232 C CA . GLY A 1 203 ? -8.666 -43.162 -19.841 1.000 20.485 203 GLY A CA 1
ATOM 3233 C C . GLY A 1 203 ? -9.636 -44.290 -19.531 1.000 19.704 203 GLY A C 1
ATOM 3234 O O . GLY A 1 203 ? -10.095 -44.913 -20.473 1.000 23.674 203 GLY A O 1
ATOM 3238 N N . GLN A 1 204 ? -9.949 -44.584 -18.250 1.000 17.701 204 GLN A N 1
ATOM 3239 C CA . GLN A 1 204 ? -10.674 -45.828 -17.893 1.000 19.555 204 GLN A CA 1
ATOM 3240 C C . GLN A 1 204 ? -11.953 -45.596 -17.091 1.000 17.621 204 GLN A C 1
ATOM 3241 O O . GLN A 1 204 ? -12.977 -46.209 -17.435 1.000 18.598 204 GLN A O 1
ATOM 3255 N N . ASN A 1 205 ? -11.931 -44.779 -16.037 1.000 18.695 205 ASN A N 1
ATOM 3256 C CA . ASN A 1 205 ? -13.166 -44.583 -15.235 1.000 19.303 205 ASN A CA 1
ATOM 3257 C C . ASN A 1 205 ? -13.113 -43.230 -14.500 1.000 16.919 205 ASN A C 1
ATOM 3258 O O . ASN A 1 205 ? -12.043 -42.662 -14.262 1.000 16.216 205 ASN A O 1
ATOM 3269 N N . ILE A 1 206 ? -14.310 -42.707 -14.199 1.000 14.931 206 ILE A N 1
ATOM 3270 C CA . ILE A 1 206 ? -14.521 -41.527 -13.308 1.000 16.117 206 ILE A CA 1
ATOM 3271 C C . ILE A 1 206 ? -15.633 -41.885 -12.336 1.000 14.561 206 ILE A C 1
ATOM 3272 O O . ILE A 1 206 ? -16.701 -42.379 -12.784 1.000 17.005 206 ILE A O 1
ATOM 3288 N N . VAL A 1 207 ? -15.445 -41.589 -11.034 1.000 16.145 207 VAL A N 1
ATOM 3289 C CA . VAL A 1 207 ? -16.488 -41.808 -9.984 1.000 15.792 207 VAL A CA 1
ATOM 3290 C C . VAL A 1 207 ? -16.884 -40.457 -9.367 1.000 15.122 207 VAL A C 1
ATOM 3291 O O . VAL A 1 207 ? -15.996 -39.723 -8.886 1.000 16.594 207 VAL A O 1
ATOM 3304 N N . TYR A 1 208 ? -18.177 -40.158 -9.467 1.000 15.655 208 TYR A N 1
ATOM 3305 C CA . TYR A 1 208 ? -18.802 -38.995 -8.814 1.000 14.699 208 TYR A CA 1
ATOM 3306 C C . TYR A 1 208 ? -19.519 -39.417 -7.529 1.000 15.473 208 TYR A C 1
ATOM 3307 O O . TYR A 1 208 ? -20.249 -40.415 -7.544 1.000 15.852 208 TYR A O 1
ATOM 3325 N N . SER A 1 209 ? -19.374 -38.635 -6.452 1.000 16.217 209 SER A N 1
ATOM 3326 C CA . SER A 1 209 ? -20.093 -38.846 -5.175 1.000 15.985 209 SER A CA 1
ATOM 3327 C C . SER A 1 209 ? -21.094 -37.694 -4.935 1.000 15.214 209 SER A C 1
ATOM 3328 O O . SER A 1 209 ? -20.730 -36.548 -5.141 1.000 14.731 209 SER A O 1
ATOM 3336 N N . ARG A 1 210 ? -22.277 -38.014 -4.426 1.000 16.108 210 ARG A N 1
ATOM 3337 C CA . ARG A 1 210 ? -23.294 -37.012 -4.021 1.000 14.913 210 ARG A CA 1
ATOM 3338 C C . ARG A 1 210 ? -22.707 -36.184 -2.885 1.000 16.107 210 ARG A C 1
ATOM 3339 O O . ARG A 1 210 ? -22.239 -36.769 -1.870 1.000 17.117 210 ARG A O 1
ATOM 3360 N N . VAL A 1 211 ? -22.808 -34.847 -2.967 1.000 14.286 211 VAL A N 1
ATOM 3361 C CA . VAL A 1 211 ? -22.417 -33.927 -1.867 1.000 16.260 211 VAL A CA 1
ATOM 3362 C C . VAL A 1 211 ? -23.579 -33.903 -0.855 1.000 18.072 211 VAL A C 1
ATOM 3363 O O . VAL A 1 211 ? -24.676 -33.325 -1.158 1.000 16.538 211 VAL A O 1
ATOM 3376 N N . LYS A 1 212 ? -23.447 -34.584 0.319 1.000 17.399 212 LYS A N 1
ATOM 3377 C CA . LYS A 1 212 ? -24.631 -34.823 1.165 1.000 19.549 212 LYS A CA 1
ATOM 3378 C C . LYS A 1 212 ? -25.078 -33.518 1.894 1.000 19.112 212 LYS A C 1
ATOM 3379 O O . LYS A 1 212 ? -26.253 -33.463 2.243 1.000 22.871 212 LYS A O 1
ATOM 3398 N N . ASP A 1 213 ? -24.224 -32.532 2.055 1.000 16.835 213 ASP A N 1
ATOM 3399 C CA . ASP A 1 213 ? -24.613 -31.232 2.669 1.000 18.000 213 ASP A CA 1
ATOM 3400 C C . ASP A 1 213 ? -24.754 -30.147 1.588 1.000 15.761 213 ASP A C 1
ATOM 3401 O O . ASP A 1 213 ? -24.522 -28.954 1.914 1.000 16.574 213 ASP A O 1
ATOM 3410 N N . TYR A 1 214 ? -24.974 -30.507 0.317 1.000 15.023 214 TYR A N 1
ATOM 3411 C CA . TYR A 1 214 ? -25.140 -29.531 -0.787 1.000 15.279 214 TYR A CA 1
ATOM 3412 C C . TYR A 1 214 ? -26.080 -28.397 -0.344 1.000 13.790 214 TYR A C 1
ATOM 3413 O O . TYR A 1 214 ? -27.274 -28.659 0.003 1.000 16.019 214 TYR A O 1
ATOM 3431 N N . TRP A 1 215 ? -25.615 -27.167 -0.457 1.000 15.024 215 TRP A N 1
ATOM 3432 C CA . TRP A 1 215 ? -26.319 -25.960 0.066 1.000 15.540 215 TRP A CA 1
ATOM 3433 C C . TRP A 1 215 ? -27.718 -25.831 -0.568 1.000 15.934 215 TRP A C 1
ATOM 3434 O O . TRP A 1 215 ? -28.656 -25.306 0.104 1.000 16.047 215 TRP A O 1
ATOM 3455 N N . ALA A 1 216 ? -27.854 -26.159 -1.867 1.000 14.763 216 ALA A N 1
ATOM 3456 C CA . ALA A 1 216 ? -29.092 -25.883 -2.654 1.000 14.825 216 ALA A CA 1
ATOM 3457 C C . ALA A 1 216 ? -29.969 -27.138 -2.799 1.000 15.046 216 ALA A C 1
ATOM 3458 O O . ALA A 1 216 ? -30.881 -27.167 -3.633 1.000 15.454 216 ALA A O 1
ATOM 3465 N N . ALA A 1 217 ? -29.805 -28.183 -1.937 1.000 15.491 217 ALA A N 1
ATOM 3466 C CA . ALA A 1 217 ? -30.568 -29.435 -2.106 1.000 17.632 217 ALA A CA 1
ATOM 3467 C C . ALA A 1 217 ? -32.089 -29.212 -2.039 1.000 17.142 217 ALA A C 1
ATOM 3468 O O . ALA A 1 217 ? -32.781 -30.017 -2.663 1.000 18.493 217 ALA A O 1
ATOM 3475 N N A ASN A 1 218 ? -32.569 -28.210 -1.314 0.500 17.573 218 ASN A N 1
ATOM 3476 N N B ASN A 1 218 ? -32.563 -28.198 -1.329 0.500 17.871 218 ASN A N 1
ATOM 3477 C CA A ASN A 1 218 ? -34.028 -27.976 -1.102 0.500 19.621 218 ASN A CA 1
ATOM 3478 C CA B ASN A 1 218 ? -34.016 -27.954 -1.101 0.500 20.107 218 ASN A CA 1
ATOM 3479 C C A ASN A 1 218 ? -34.563 -26.839 -1.987 0.500 19.529 218 ASN A C 1
ATOM 3480 C C B ASN A 1 218 ? -34.539 -26.781 -1.940 0.500 19.846 218 ASN A C 1
ATOM 3481 O O A ASN A 1 218 ? -35.788 -26.515 -1.847 0.500 20.762 218 ASN A O 1
ATOM 3482 O O B ASN A 1 218 ? -35.719 -26.366 -1.718 0.500 20.730 218 ASN A O 1
ATOM 3503 N N . LEU A 1 219 ? -33.760 -26.250 -2.895 1.000 17.098 219 LEU A N 1
ATOM 3504 C CA . LEU A 1 219 ? -34.360 -25.279 -3.852 1.000 16.135 219 LEU A CA 1
ATOM 3505 C C . LEU A 1 219 ? -35.339 -26.027 -4.764 1.000 14.834 219 LEU A C 1
ATOM 3506 O O . LEU A 1 219 ? -35.103 -27.197 -5.132 1.000 15.729 219 LEU A O 1
ATOM 3522 N N . PRO A 1 220 ? -36.454 -25.376 -5.200 1.000 14.759 220 PRO A N 1
ATOM 3523 C CA . PRO A 1 220 ? -37.389 -25.989 -6.140 1.000 14.935 220 PRO A CA 1
ATOM 3524 C C . PRO A 1 220 ? -36.771 -26.672 -7.363 1.000 15.943 220 PRO A C 1
ATOM 3525 O O . PRO A 1 220 ? -37.185 -27.807 -7.709 1.000 16.071 220 PRO A O 1
ATOM 3536 N N . VAL A 1 221 ? -35.728 -26.088 -7.957 1.000 14.163 221 VAL A N 1
ATOM 3537 C CA . VAL A 1 221 ? -35.108 -26.701 -9.176 1.000 14.364 221 VAL A CA 1
ATOM 3538 C C . VAL A 1 221 ? -34.387 -28.012 -8.848 1.000 14.236 221 VAL A C 1
ATOM 3539 O O . VAL A 1 221 ? -34.167 -28.782 -9.801 1.000 13.465 221 VAL A O 1
ATOM 3552 N N . ASN A 1 222 ? -34.063 -28.280 -7.586 1.000 14.444 222 ASN A N 1
ATOM 3553 C CA . ASN A 1 222 ? -33.263 -29.464 -7.198 1.000 13.757 222 ASN A CA 1
ATOM 3554 C C . ASN A 1 222 ? -34.127 -30.516 -6.478 1.000 14.528 222 ASN A C 1
ATOM 3555 O O . ASN A 1 222 ? -33.610 -31.660 -6.314 1.000 14.827 222 ASN A O 1
ATOM 3566 N N . ARG A 1 223 ? -35.340 -30.183 -6.039 1.000 14.508 223 ARG A N 1
ATOM 3567 C CA . ARG A 1 223 ? -36.210 -31.148 -5.307 1.000 15.674 223 ARG A CA 1
ATOM 3568 C C . ARG A 1 223 ? -36.540 -32.363 -6.180 1.000 14.380 223 ARG A C 1
ATOM 3569 O O . ARG A 1 223 ? -36.925 -32.238 -7.363 1.000 15.167 223 ARG A O 1
ATOM 3590 N N . GLY A 1 224 ? -36.325 -33.565 -5.626 1.000 15.777 224 GLY A N 1
ATOM 3591 C CA . GLY A 1 224 ? -36.585 -34.825 -6.347 1.000 16.208 224 GLY A CA 1
ATOM 3592 C C . GLY A 1 224 ? -35.448 -35.231 -7.306 1.000 16.729 224 GLY A C 1
ATOM 3593 O O . GLY A 1 224 ? -35.600 -36.248 -8.029 1.000 17.125 224 GLY A O 1
ATOM 3597 N N . ARG A 1 225 ? -34.382 -34.447 -7.409 1.000 15.408 225 ARG A N 1
ATOM 3598 C CA . ARG A 1 225 ? -33.251 -34.745 -8.345 1.000 14.653 225 ARG A CA 1
ATOM 3599 C C . ARG A 1 225 ? -31.976 -35.096 -7.564 1.000 14.115 225 ARG A C 1
ATOM 3600 O O . ARG A 1 225 ? -31.878 -34.881 -6.333 1.000 15.342 225 ARG A O 1
ATOM 3621 N N . TRP A 1 226 ? -30.987 -35.699 -8.235 1.000 14.297 226 TRP A N 1
ATOM 3622 C CA . TRP A 1 226 ? -29.628 -35.941 -7.701 1.000 13.998 226 TRP A CA 1
ATOM 3623 C C . TRP A 1 226 ? -29.718 -36.985 -6.559 1.000 14.059 226 TRP A C 1
ATOM 3624 O O . TRP A 1 226 ? -29.285 -36.686 -5.386 1.000 15.161 226 TRP A O 1
ATOM 3645 N N . ASN A 1 227 ? -30.386 -38.122 -6.843 1.000 14.030 227 ASN A N 1
ATOM 3646 C CA . ASN A 1 227 ? -30.856 -39.082 -5.782 1.000 13.849 227 ASN A CA 1
ATOM 3647 C C . ASN A 1 227 ? -29.765 -40.135 -5.511 1.000 14.919 227 ASN A C 1
ATOM 3648 O O . ASN A 1 227 ? -29.612 -40.570 -4.343 1.000 16.309 227 ASN A O 1
ATOM 3659 N N . PHE A 1 228 ? -29.038 -40.591 -6.514 1.000 14.240 228 PHE A N 1
ATOM 3660 C CA . PHE A 1 228 ? -27.999 -41.641 -6.364 1.000 14.695 228 PHE A CA 1
ATOM 3661 C C . PHE A 1 228 ? -26.865 -41.106 -5.498 1.000 15.053 228 PHE A C 1
ATOM 3662 O O . PHE A 1 228 ? -26.399 -39.954 -5.639 1.000 16.442 228 PHE A O 1
ATOM 3679 N N . ASP A 1 229 ? -26.340 -41.917 -4.581 1.000 15.522 229 ASP A N 1
ATOM 3680 C CA . ASP A 1 229 ? -25.096 -41.555 -3.869 1.000 15.280 229 ASP A CA 1
ATOM 3681 C C . ASP A 1 229 ? -23.856 -41.606 -4.758 1.000 14.917 229 ASP A C 1
ATOM 3682 O O . ASP A 1 229 ? -22.914 -40.853 -4.453 1.000 15.707 229 ASP A O 1
ATOM 3691 N N . THR A 1 230 ? -23.833 -42.444 -5.800 1.000 15.091 230 THR A N 1
ATOM 3692 C CA . THR A 1 230 ? -22.627 -42.645 -6.624 1.000 15.430 230 THR A CA 1
ATOM 3693 C C . THR A 1 230 ? -23.075 -42.722 -8.092 1.000 14.588 230 THR A C 1
ATOM 3694 O O . THR A 1 230 ? -24.064 -43.433 -8.419 1.000 15.178 230 THR A O 1
ATOM 3705 N N . ILE A 1 231 ? -22.374 -41.991 -8.972 1.000 14.381 231 ILE A N 1
ATOM 3706 C CA . ILE A 1 231 ? -22.491 -42.122 -10.463 1.000 14.235 231 ILE A CA 1
ATOM 3707 C C . ILE A 1 231 ? -21.106 -42.506 -10.971 1.000 14.712 231 ILE A C 1
ATOM 3708 O O . ILE A 1 231 ? -20.146 -41.724 -10.817 1.000 15.028 231 ILE A O 1
ATOM 3724 N N . ARG A 1 232 ? -20.979 -43.690 -11.589 1.000 14.583 232 ARG A N 1
ATOM 3725 C CA . ARG A 1 232 ? -19.681 -44.172 -12.138 1.000 15.095 232 ARG A CA 1
ATOM 3726 C C . ARG A 1 232 ? -19.767 -44.260 -13.651 1.000 14.936 232 ARG A C 1
ATOM 3727 O O . ARG A 1 232 ? -20.795 -44.792 -14.140 1.000 15.972 232 ARG A O 1
ATOM 3748 N N . TYR A 1 233 ? -18.752 -43.766 -14.331 1.000 15.524 233 TYR A N 1
ATOM 3749 C CA . TYR A 1 233 ? -18.556 -43.938 -15.795 1.000 15.642 233 TYR A CA 1
ATOM 3750 C C . TYR A 1 233 ? -17.387 -44.888 -16.063 1.000 15.957 233 TYR A C 1
ATOM 3751 O O . TYR A 1 233 ? -16.287 -44.608 -15.613 1.000 15.764 233 TYR A O 1
ATOM 3769 N N . ASP A 1 234 ? -17.644 -45.948 -16.854 1.000 17.161 234 ASP A N 1
ATOM 3770 C CA . ASP A 1 234 ? -16.600 -46.874 -17.374 1.000 16.877 234 ASP A CA 1
ATOM 3771 C C . ASP A 1 234 ? -16.459 -46.658 -18.896 1.000 15.474 234 ASP A C 1
ATOM 3772 O O . ASP A 1 234 ? -17.487 -46.628 -19.574 1.000 17.752 234 ASP A O 1
ATOM 3781 N N . TYR A 1 235 ? -15.222 -46.497 -19.357 1.000 15.892 235 TYR A N 1
ATOM 3782 C CA . TYR A 1 235 ? -14.873 -46.278 -20.786 1.000 15.309 235 TYR A CA 1
ATOM 3783 C C . TYR A 1 235 ? -14.699 -47.618 -21.517 1.000 16.635 235 TYR A C 1
ATOM 3784 O O . TYR A 1 235 ? -14.032 -48.531 -21.013 1.000 18.798 235 TYR A O 1
ATOM 3802 N N . TYR A 1 236 ? -15.281 -47.675 -22.724 1.000 16.955 236 TYR A N 1
ATOM 3803 C CA . TYR A 1 236 ? -15.186 -48.816 -23.672 1.000 18.928 236 TYR A CA 1
ATOM 3804 C C . TYR A 1 236 ? -14.656 -48.295 -25.021 1.000 19.803 236 TYR A C 1
ATOM 3805 O O . TYR A 1 236 ? -15.063 -47.181 -25.461 1.000 19.339 236 TYR A O 1
ATOM 3823 N N . LEU A 1 237 ? -13.768 -49.061 -25.669 1.000 23.392 237 LEU A N 1
ATOM 3824 C CA . LEU A 1 237 ? -13.152 -48.585 -26.936 1.000 22.183 237 LEU A CA 1
ATOM 3825 C C . LEU A 1 237 ? -14.124 -48.735 -28.110 1.000 23.579 237 LEU A C 1
ATOM 3826 O O . LEU A 1 237 ? -13.924 -48.010 -29.118 1.000 26.938 237 LEU A O 1
ATOM 3842 N N . ASP A 1 238 ? -15.114 -49.607 -28.083 1.000 25.181 238 ASP A N 1
ATOM 3843 C CA . ASP A 1 238 ? -16.128 -49.549 -29.157 1.000 27.818 238 ASP A CA 1
ATOM 3844 C C . ASP A 1 238 ? -17.472 -50.055 -28.662 1.000 28.567 238 ASP A C 1
ATOM 3845 O O . ASP A 1 238 ? -17.573 -50.635 -27.563 1.000 26.082 238 ASP A O 1
ATOM 3854 N N . ASP A 1 239 ? -18.484 -49.717 -29.433 1.000 25.993 239 ASP A N 1
ATOM 3855 C CA . ASP A 1 239 ? -19.889 -49.912 -29.022 1.000 24.305 239 ASP A CA 1
ATOM 3856 C C . ASP A 1 239 ? -20.274 -51.406 -28.968 1.000 25.121 239 ASP A C 1
ATOM 3857 O O . ASP A 1 239 ? -21.175 -51.744 -28.167 1.000 25.072 239 ASP A O 1
ATOM 3866 N N . ASN A 1 240 ? -19.661 -52.288 -29.758 1.000 25.301 240 ASN A N 1
ATOM 3867 C CA . ASN A 1 240 ? -19.943 -53.740 -29.677 1.000 27.429 240 ASN A CA 1
ATOM 3868 C C . ASN A 1 240 ? -19.518 -54.339 -28.311 1.000 26.710 240 ASN A C 1
ATOM 3869 O O . ASN A 1 240 ? -20.284 -55.126 -27.685 1.000 25.407 240 ASN A O 1
ATOM 3880 N N . VAL A 1 241 ? -18.321 -54.014 -27.848 1.000 26.536 241 VAL A N 1
ATOM 3881 C CA . VAL A 1 241 ? -17.869 -54.523 -26.515 1.000 26.230 241 VAL A CA 1
ATOM 3882 C C . VAL A 1 241 ? -18.759 -53.866 -25.428 1.000 24.355 241 VAL A C 1
ATOM 3883 O O . VAL A 1 241 ? -19.119 -54.559 -24.490 1.000 22.204 241 VAL A O 1
ATOM 3896 N N . ALA A 1 242 ? -19.127 -52.610 -25.585 1.000 23.665 242 ALA A N 1
ATOM 3897 C CA . ALA A 1 242 ? -20.055 -51.968 -24.609 1.000 21.790 242 ALA A CA 1
ATOM 3898 C C . ALA A 1 242 ? -21.378 -52.750 -24.544 1.000 22.524 242 ALA A C 1
ATOM 3899 O O . ALA A 1 242 ? -21.873 -53.033 -23.434 1.000 20.506 242 ALA A O 1
ATOM 3906 N N . PHE A 1 243 ? -21.989 -53.073 -25.679 1.000 21.825 243 PHE A N 1
ATOM 3907 C CA . PHE A 1 243 ? -23.292 -53.781 -25.700 1.000 22.179 243 PHE A CA 1
ATOM 3908 C C . PHE A 1 243 ? -23.155 -55.130 -24.979 1.000 23.731 243 PHE A C 1
ATOM 3909 O O . PHE A 1 243 ? -24.056 -55.480 -24.225 1.000 22.283 243 PHE A O 1
ATOM 3926 N N . GLU A 1 244 ? -22.118 -55.923 -25.287 1.000 24.312 244 GLU A N 1
ATOM 3927 C CA . GLU A 1 244 ? -21.958 -57.240 -24.633 1.000 26.270 244 GLU A CA 1
ATOM 3928 C C . GLU A 1 244 ? -21.741 -57.087 -23.110 1.000 22.759 244 GLU A C 1
ATOM 3929 O O . GLU A 1 244 ? -22.258 -57.912 -22.382 1.000 23.916 244 GLU A O 1
ATOM 3941 N N . ALA A 1 245 ? -21.020 -56.068 -22.671 1.000 22.319 245 ALA A N 1
ATOM 3942 C CA . ALA A 1 245 ? -20.807 -55.762 -21.238 1.000 21.464 245 ALA A CA 1
ATOM 3943 C C . ALA A 1 245 ? -22.155 -55.401 -20.584 1.000 22.436 245 ALA A C 1
ATOM 3944 O O . ALA A 1 245 ? -22.391 -55.874 -19.438 1.000 21.508 245 ALA A O 1
ATOM 3951 N N . PHE A 1 246 ? -22.978 -54.576 -21.242 1.000 20.361 246 PHE A N 1
ATOM 3952 C CA . PHE A 1 246 ? -24.342 -54.266 -20.738 1.000 19.320 246 PHE A CA 1
ATOM 3953 C C . PHE A 1 246 ? -25.124 -55.561 -20.476 1.000 20.770 246 PHE A C 1
ATOM 3954 O O . PHE A 1 246 ? -25.644 -55.783 -19.350 1.000 19.334 246 PHE A O 1
ATOM 3971 N N . LYS A 1 247 ? -25.187 -56.444 -21.477 1.000 23.529 247 LYS A N 1
ATOM 3972 C CA . LYS A 1 247 ? -25.971 -57.704 -21.312 1.000 26.165 247 LYS A CA 1
ATOM 3973 C C . LYS A 1 247 ? -25.369 -58.574 -20.195 1.000 23.216 247 LYS A C 1
ATOM 3974 O O . LYS A 1 247 ? -26.119 -59.370 -19.602 1.000 23.699 247 LYS A O 1
ATOM 3993 N N . ALA A 1 248 ? -24.065 -58.513 -19.936 1.000 22.100 248 ALA A N 1
ATOM 3994 C CA . ALA A 1 248 ? -23.422 -59.309 -18.870 1.000 26.142 248 ALA A CA 1
ATOM 3995 C C . ALA A 1 248 ? -23.630 -58.647 -17.503 1.000 27.697 248 ALA A C 1
ATOM 3996 O O . ALA A 1 248 ? -23.234 -59.256 -16.494 1.000 28.487 248 ALA A O 1
ATOM 4003 N N . GLY A 1 249 ? -24.166 -57.422 -17.452 1.000 21.857 249 GLY A N 1
ATOM 4004 C CA . GLY A 1 249 ? -24.408 -56.736 -16.160 1.000 22.134 249 GLY A CA 1
ATOM 4005 C C . GLY A 1 249 ? -23.276 -55.839 -15.691 1.000 19.948 249 GLY A C 1
ATOM 4006 O O . GLY A 1 249 ? -23.284 -55.440 -14.492 1.000 22.110 249 GLY A O 1
ATOM 4010 N N . ALA A 1 250 ? -22.337 -55.449 -16.558 1.000 21.116 250 ALA A N 1
ATOM 4011 C CA . ALA A 1 250 ? -21.182 -54.606 -16.172 1.000 20.660 250 ALA A CA 1
ATOM 4012 C C . ALA A 1 250 ? -21.573 -53.127 -15.954 1.000 19.676 250 ALA A C 1
ATOM 4013 O O . ALA A 1 250 ? -20.776 -52.408 -15.294 1.000 20.032 250 ALA A O 1
ATOM 4020 N N . PHE A 1 251 ? -22.694 -52.689 -16.525 1.000 19.254 251 PHE A N 1
ATOM 4021 C CA . PHE A 1 251 ? -23.260 -51.319 -16.294 1.000 18.512 251 PHE A CA 1
ATOM 4022 C C . PHE A 1 251 ? -24.770 -51.422 -16.439 1.000 18.818 251 PHE A C 1
ATOM 4023 O O . PHE A 1 251 ? -25.298 -52.452 -16.888 1.000 17.618 251 PHE A O 1
ATOM 4040 N N . ASP A 1 252 ? -25.491 -50.370 -16.015 1.000 17.568 252 ASP A N 1
ATOM 4041 C CA . ASP A 1 252 ? -26.911 -50.485 -15.607 1.000 17.755 252 ASP A CA 1
ATOM 4042 C C . ASP A 1 252 ? -27.874 -50.047 -16.684 1.000 16.641 252 ASP A C 1
ATOM 4043 O O . ASP A 1 252 ? -29.084 -50.452 -16.601 1.000 16.867 252 ASP A O 1
ATOM 4052 N N . LEU A 1 253 ? -27.461 -49.163 -17.625 1.000 16.621 253 LEU A N 1
ATOM 4053 C CA . LEU A 1 253 ? -28.398 -48.450 -18.529 1.000 16.711 253 LEU A CA 1
ATOM 4054 C C . LEU A 1 253 ? -27.747 -48.243 -19.890 1.000 16.228 253 LEU A C 1
ATOM 4055 O O . LEU A 1 253 ? -26.560 -47.909 -19.914 1.000 18.089 253 LEU A O 1
ATOM 4071 N N . ARG A 1 254 ? -28.505 -48.472 -20.934 1.000 17.689 254 ARG A N 1
ATOM 4072 C CA . ARG A 1 254 ? -28.042 -48.342 -22.331 1.000 19.204 254 ARG A CA 1
ATOM 4073 C C . ARG A 1 254 ? -29.090 -47.621 -23.177 1.000 18.326 254 ARG A C 1
ATOM 4074 O O . ARG A 1 254 ? -30.266 -47.984 -23.243 1.000 19.292 254 ARG A O 1
ATOM 4095 N N . MET A 1 255 ? -28.602 -46.614 -23.931 1.000 21.318 255 MET A N 1
ATOM 4096 C CA . MET A 1 255 ? -29.359 -45.966 -25.030 1.000 21.933 255 MET A CA 1
ATOM 4097 C C . MET A 1 255 ? -28.972 -46.662 -26.342 1.000 19.407 255 MET A C 1
ATOM 4098 O O . MET A 1 255 ? -27.739 -46.699 -26.675 1.000 21.729 255 MET A O 1
ATOM 4112 N N . GLU A 1 256 ? -29.908 -47.380 -26.994 1.000 19.633 256 GLU A N 1
ATOM 4113 C CA . GLU A 1 256 ? -29.559 -48.271 -28.138 1.000 21.181 256 GLU A CA 1
ATOM 4114 C C . GLU A 1 256 ? -29.629 -47.505 -29.469 1.000 22.689 256 GLU A C 1
ATOM 4115 O O . GLU A 1 256 ? -30.743 -47.355 -30.016 1.000 26.417 256 GLU A O 1
ATOM 4127 N N . ASN A 1 257 ? -28.479 -47.203 -30.048 1.000 22.641 257 ASN A N 1
ATOM 4128 C CA . ASN A 1 257 ? -28.440 -46.451 -31.341 1.000 23.743 257 ASN A CA 1
ATOM 4129 C C . ASN A 1 257 ? -28.269 -47.387 -32.535 1.000 24.796 257 ASN A C 1
ATOM 4130 O O . ASN A 1 257 ? -28.253 -46.853 -33.666 1.000 24.066 257 ASN A O 1
ATOM 4141 N N . ASP A 1 258 ? -28.199 -48.701 -32.333 1.000 20.780 258 ASP A N 1
ATOM 4142 C CA . ASP A 1 258 ? -27.959 -49.682 -33.430 1.000 21.483 258 ASP A CA 1
ATOM 4143 C C . ASP A 1 258 ? -29.243 -50.464 -33.698 1.000 22.258 258 ASP A C 1
ATOM 4144 O O . ASP A 1 258 ? -29.758 -51.143 -32.752 1.000 20.500 258 ASP A O 1
ATOM 4153 N N . ALA A 1 259 ? -29.739 -50.403 -34.938 1.000 20.606 259 ALA A N 1
ATOM 4154 C CA . ALA A 1 259 ? -31.034 -51.024 -35.315 1.000 19.927 259 ALA A CA 1
ATOM 4155 C C . ALA A 1 259 ? -30.930 -52.555 -35.210 1.000 20.417 259 ALA A C 1
ATOM 4156 O O . ALA A 1 259 ? -31.899 -53.186 -34.693 1.000 19.820 259 ALA A O 1
ATOM 4163 N N . LYS A 1 260 ? -29.841 -53.175 -35.659 1.000 20.568 260 LYS A N 1
ATOM 4164 C CA . LYS A 1 260 ? -29.723 -54.654 -35.651 1.000 19.959 260 LYS A CA 1
ATOM 4165 C C . LYS A 1 260 ? -29.720 -55.147 -34.196 1.000 20.376 260 LYS A C 1
ATOM 4166 O O . LYS A 1 260 ? -30.382 -56.148 -33.910 1.000 19.320 260 LYS A O 1
ATOM 4185 N N . ASN A 1 261 ? -29.009 -54.470 -33.295 1.000 20.125 261 ASN A N 1
ATOM 4186 C CA . ASN A 1 261 ? -29.029 -54.877 -31.855 1.000 19.463 261 ASN A CA 1
ATOM 4187 C C . ASN A 1 261 ? -30.470 -54.897 -31.362 1.000 19.438 261 ASN A C 1
ATOM 4188 O O . ASN A 1 261 ? -30.892 -55.937 -30.713 1.000 19.336 261 ASN A O 1
ATOM 4199 N N . TRP A 1 262 ? -31.216 -53.822 -31.552 1.000 18.986 262 TRP A N 1
ATOM 4200 C CA . TRP A 1 262 ? -32.606 -53.689 -31.019 1.000 19.611 262 TRP A CA 1
ATOM 4201 C C . TRP A 1 262 ? -33.508 -54.766 -31.605 1.000 21.875 262 TRP A C 1
ATOM 4202 O O . TRP A 1 262 ? -34.289 -55.380 -30.868 1.000 21.852 262 TRP A O 1
ATOM 4223 N N . ALA A 1 263 ? -33.357 -55.042 -32.896 1.000 19.368 263 ALA A N 1
ATOM 4224 C CA . ALA A 1 263 ? -34.223 -56.022 -33.595 1.000 20.299 263 ALA A CA 1
ATOM 4225 C C . ALA A 1 263 ? -33.909 -57.466 -33.226 1.000 21.169 263 ALA A C 1
ATOM 4226 O O . ALA A 1 263 ? -34.882 -58.251 -33.272 1.000 25.436 263 ALA A O 1
ATOM 4233 N N . THR A 1 264 ? -32.656 -57.852 -32.986 1.000 20.816 264 THR A N 1
ATOM 4234 C CA . THR A 1 264 ? -32.290 -59.288 -32.966 1.000 23.603 264 THR A CA 1
ATOM 4235 C C . THR A 1 264 ? -31.521 -59.728 -31.732 1.000 24.910 264 THR A C 1
ATOM 4236 O O . THR A 1 264 ? -31.394 -60.974 -31.568 1.000 24.088 264 THR A O 1
ATOM 4247 N N . ARG A 1 265 ? -30.962 -58.835 -30.890 1.000 22.210 265 ARG A N 1
ATOM 4248 C CA . ARG A 1 265 ? -29.948 -59.262 -29.898 1.000 22.710 265 ARG A CA 1
ATOM 4249 C C . ARG A 1 265 ? -30.395 -58.976 -28.446 1.000 19.250 265 ARG A C 1
ATOM 4250 O O . ARG A 1 265 ? -29.581 -59.233 -27.569 1.000 24.848 265 ARG A O 1
ATOM 4271 N N . TYR A 1 266 ? -31.630 -58.567 -28.182 1.000 20.950 266 TYR A N 1
ATOM 4272 C CA . TYR A 1 266 ? -32.143 -58.400 -26.785 1.000 23.134 266 TYR A CA 1
ATOM 4273 C C . TYR A 1 266 ? -32.795 -59.747 -26.384 1.000 23.916 266 TYR A C 1
ATOM 4274 O O . TYR A 1 266 ? -34.018 -59.795 -26.242 1.000 24.875 266 TYR A O 1
ATOM 4292 N N . THR A 1 267 ? -31.952 -60.783 -26.274 1.000 25.988 267 THR A N 1
ATOM 4293 C CA . THR A 1 267 ? -32.354 -62.202 -26.066 1.000 28.023 267 THR A CA 1
ATOM 4294 C C . THR A 1 267 ? -31.441 -62.824 -25.002 1.000 26.412 267 THR A C 1
ATOM 4295 O O . THR A 1 267 ? -30.302 -62.332 -24.748 1.000 28.632 267 THR A O 1
ATOM 4306 N N . GLY A 1 268 ? -31.857 -63.976 -24.474 1.000 32.039 268 GLY A N 1
ATOM 4307 C CA . GLY A 1 268 ? -31.032 -64.729 -23.515 1.000 29.577 268 GLY A CA 1
ATOM 4308 C C . GLY A 1 268 ? -31.653 -64.719 -22.121 1.000 30.913 268 GLY A C 1
ATOM 4309 O O . GLY A 1 268 ? -32.760 -64.130 -21.930 1.000 29.486 268 GLY A O 1
ATOM 4313 N N . LYS A 1 269 ? -30.962 -65.397 -21.208 1.000 33.323 269 LYS A N 1
ATOM 4314 C CA . LYS A 1 269 ? -31.381 -65.646 -19.795 1.000 38.545 269 LYS A CA 1
ATOM 4315 C C . LYS A 1 269 ? -31.857 -64.340 -19.125 1.000 35.944 269 LYS A C 1
ATOM 4316 O O . LYS A 1 269 ? -32.927 -64.336 -18.452 1.000 34.595 269 LYS A O 1
ATOM 4335 N N . ASN A 1 270 ? -31.107 -63.259 -19.288 1.000 28.364 270 ASN A N 1
ATOM 4336 C CA . ASN A 1 270 ? -31.365 -62.031 -18.478 1.000 30.407 270 ASN A CA 1
ATOM 4337 C C . ASN A 1 270 ? -32.667 -61.346 -18.910 1.000 31.576 270 ASN A C 1
ATOM 4338 O O . ASN A 1 270 ? -33.275 -60.614 -18.044 1.000 31.355 270 ASN A O 1
ATOM 4349 N N . PHE A 1 271 ? -33.108 -61.529 -20.167 1.000 28.665 271 PHE A N 1
ATOM 4350 C CA . PHE A 1 271 ? -34.403 -61.039 -20.715 1.000 26.718 271 PHE A CA 1
ATOM 4351 C C . PHE A 1 271 ? -35.529 -62.002 -20.341 1.000 31.429 271 PHE A C 1
ATOM 4352 O O . PHE A 1 271 ? -36.584 -61.503 -19.940 1.000 32.713 271 PHE A O 1
ATOM 4369 N N . ASP A 1 272 ? -35.300 -63.321 -20.472 1.000 33.384 272 ASP A N 1
ATOM 4370 C CA . ASP A 1 272 ? -36.256 -64.392 -20.053 1.000 35.513 272 ASP A CA 1
ATOM 4371 C C . ASP A 1 272 ? -36.651 -64.200 -18.583 1.000 35.864 272 ASP A C 1
ATOM 4372 O O . ASP A 1 272 ? -37.845 -64.246 -18.318 1.000 40.407 272 ASP A O 1
ATOM 4381 N N . LYS A 1 273 ? -35.686 -63.962 -17.695 1.000 32.499 273 LYS A N 1
ATOM 4382 C CA . LYS A 1 273 ? -35.912 -63.796 -16.221 1.000 31.905 273 LYS A CA 1
ATOM 4383 C C . LYS A 1 273 ? -36.362 -62.351 -15.878 1.000 36.457 273 LYS A C 1
ATOM 4384 O O . LYS A 1 273 ? -36.585 -62.096 -14.690 1.000 31.450 273 LYS A O 1
ATOM 4403 N N . LYS A 1 274 ? -36.528 -61.454 -16.871 1.000 33.075 274 LYS A N 1
ATOM 4404 C CA . LYS A 1 274 ? -36.977 -60.031 -16.716 1.000 33.090 274 LYS A CA 1
ATOM 4405 C C . LYS A 1 274 ? -36.039 -59.286 -15.752 1.000 28.318 274 LYS A C 1
ATOM 4406 O O . LYS A 1 274 ? -36.481 -58.380 -15.027 1.000 30.012 274 LYS A O 1
ATOM 4425 N N . TYR A 1 275 ? -34.746 -59.578 -15.790 1.000 25.553 275 TYR A N 1
ATOM 4426 C CA . TYR A 1 275 ? -33.718 -58.804 -15.059 1.000 22.368 275 TYR A CA 1
ATOM 4427 C C . TYR A 1 275 ? -33.464 -57.480 -15.805 1.000 21.432 275 TYR A C 1
ATOM 4428 O O . TYR A 1 275 ? -33.150 -56.490 -15.149 1.000 21.151 275 TYR A O 1
ATOM 4446 N N . ILE A 1 276 ? -33.641 -57.474 -17.125 1.000 21.282 276 ILE A N 1
ATOM 4447 C CA . ILE A 1 276 ? -33.422 -56.272 -17.988 1.000 22.388 276 ILE A CA 1
ATOM 4448 C C . ILE A 1 276 ? -34.777 -55.834 -18.579 1.000 23.473 276 ILE A C 1
ATOM 4449 O O . ILE A 1 276 ? -35.518 -56.680 -19.127 1.000 24.107 276 ILE A O 1
ATOM 4465 N N . ILE A 1 277 ? -35.110 -54.548 -18.468 1.000 21.122 277 ILE A N 1
ATOM 4466 C CA . ILE A 1 277 ? -36.338 -53.890 -18.987 1.000 23.194 277 ILE A CA 1
ATOM 4467 C C . ILE A 1 277 ? -35.962 -53.237 -20.336 1.000 23.610 277 ILE A C 1
ATOM 4468 O O . ILE A 1 277 ? -34.874 -52.608 -20.399 1.000 21.552 277 ILE A O 1
ATOM 4484 N N . LYS A 1 278 ? -36.801 -53.356 -21.370 1.000 24.538 278 LYS A N 1
ATOM 4485 C CA . LYS A 1 278 ? -36.599 -52.702 -22.703 1.000 25.553 278 LYS A CA 1
ATOM 4486 C C . LYS A 1 278 ? -37.745 -51.683 -22.850 1.000 25.916 278 LYS A C 1
ATOM 4487 O O . LYS A 1 278 ? -38.913 -52.034 -22.541 1.000 29.854 278 LYS A O 1
ATOM 4506 N N . ASP A 1 279 ? -37.512 -50.427 -23.284 1.000 22.325 279 ASP A N 1
ATOM 4507 C CA . ASP A 1 279 ? -38.560 -49.391 -23.321 1.000 22.312 279 ASP A CA 1
ATOM 4508 C C . ASP A 1 279 ? -38.395 -48.578 -24.615 1.000 23.419 279 ASP A C 1
ATOM 4509 O O . ASP A 1 279 ? -37.277 -48.130 -24.885 1.000 23.033 279 ASP A O 1
ATOM 4518 N N . GLU A 1 280 ? -39.483 -48.411 -25.357 1.000 25.408 280 GLU A N 1
ATOM 4519 C CA . GLU A 1 280 ? -39.520 -47.634 -26.622 1.000 25.612 280 GLU A CA 1
ATOM 4520 C C . GLU A 1 280 ? -40.625 -46.604 -26.461 1.000 28.589 280 GLU A C 1
ATOM 4521 O O . GLU A 1 280 ? -41.768 -47.040 -26.286 1.000 31.804 280 GLU A O 1
ATOM 4533 N N . GLN A 1 281 ? -40.315 -45.317 -26.478 1.000 28.595 281 GLN A N 1
ATOM 4534 C CA . GLN A 1 281 ? -41.345 -44.240 -26.409 1.000 30.692 281 GLN A CA 1
ATOM 4535 C C . GLN A 1 281 ? -41.154 -43.275 -27.571 1.000 33.258 281 GLN A C 1
ATOM 4536 O O . GLN A 1 281 ? -39.996 -42.863 -27.808 1.000 30.985 281 GLN A O 1
ATOM 4550 N N . LYS A 1 282 ? -42.262 -42.916 -28.217 1.000 34.564 282 LYS A N 1
ATOM 4551 C CA . LYS A 1 282 ? -42.313 -41.867 -29.270 1.000 39.482 282 LYS A CA 1
ATOM 4552 C C . LYS A 1 282 ? -41.889 -40.532 -28.643 1.000 35.277 282 LYS A C 1
ATOM 4553 O O . LYS A 1 282 ? -42.229 -40.237 -27.473 1.000 34.928 282 LYS A O 1
ATOM 4572 N N . ASN A 1 283 ? -41.131 -39.730 -29.379 1.000 34.111 283 ASN A N 1
ATOM 4573 C CA . ASN A 1 283 ? -40.716 -38.358 -28.985 1.000 35.332 283 ASN A CA 1
ATOM 4574 C C . ASN A 1 283 ? -41.294 -37.401 -30.042 1.000 34.867 283 ASN A C 1
ATOM 4575 O O . ASN A 1 283 ? -40.981 -37.596 -31.208 1.000 35.423 283 ASN A O 1
ATOM 4586 N N . GLU A 1 284 ? -42.073 -36.392 -29.663 1.000 33.633 284 GLU A N 1
ATOM 4587 C CA . GLU A 1 284 ? -42.765 -35.509 -30.644 1.000 38.612 284 GLU A CA 1
ATOM 4588 C C . GLU A 1 284 ? -42.047 -34.152 -30.739 1.000 34.156 284 GLU A C 1
ATOM 4589 O O . GLU A 1 284 ? -42.578 -33.244 -31.383 1.000 33.839 284 GLU A O 1
ATOM 4601 N N . SER A 1 285 ? -40.805 -34.081 -30.255 1.000 27.883 285 SER A N 1
ATOM 4602 C CA . SER A 1 285 ? -40.015 -32.853 -30.001 1.000 26.680 285 SER A CA 1
ATOM 4603 C C . SER A 1 285 ? -38.952 -32.652 -31.098 1.000 24.984 285 SER A C 1
ATOM 4604 O O . SER A 1 285 ? -38.854 -33.564 -31.927 1.000 23.205 285 SER A O 1
ATOM 4612 N N . ALA A 1 286 ? -38.215 -31.536 -31.085 1.000 24.538 286 ALA A N 1
ATOM 4613 C CA . ALA A 1 286 ? -37.058 -31.314 -31.998 1.000 22.907 286 ALA A CA 1
ATOM 4614 C C . ALA A 1 286 ? -36.081 -32.491 -31.900 1.000 24.127 286 ALA A C 1
ATOM 4615 O O . ALA A 1 286 ? -35.833 -33.006 -30.797 1.000 24.296 286 ALA A O 1
ATOM 4622 N N . GLN A 1 287 ? -35.467 -32.849 -33.040 1.000 22.073 287 GLN A N 1
ATOM 4623 C CA . GLN A 1 287 ? -34.725 -34.114 -33.185 1.000 19.633 287 GLN A CA 1
ATOM 4624 C C . GLN A 1 287 ? -33.249 -33.829 -33.548 1.000 19.162 287 GLN A C 1
ATOM 4625 O O . GLN A 1 287 ? -33.015 -33.025 -34.477 1.000 19.925 287 GLN A O 1
ATOM 4639 N N . ASP A 1 288 ? -32.307 -34.465 -32.837 1.000 18.985 288 ASP A N 1
ATOM 4640 C CA . ASP A 1 288 ? -30.886 -34.621 -33.301 1.000 18.076 288 ASP A CA 1
ATOM 4641 C C . ASP A 1 288 ? -30.871 -35.325 -34.670 1.000 17.776 288 ASP A C 1
ATOM 4642 O O . ASP A 1 288 ? -31.650 -36.322 -34.874 1.000 18.604 288 ASP A O 1
ATOM 4651 N N . THR A 1 289 ? -30.015 -34.857 -35.596 1.000 15.482 289 THR A N 1
ATOM 4652 C CA . THR A 1 289 ? -29.909 -35.470 -36.950 1.000 14.108 289 THR A CA 1
ATOM 4653 C C . THR A 1 289 ? -28.468 -35.854 -37.274 1.000 14.855 289 THR A C 1
ATOM 4654 O O . THR A 1 289 ? -27.537 -35.134 -36.866 1.000 15.174 289 THR A O 1
ATOM 4665 N N . ARG A 1 290 ? -28.296 -36.936 -38.027 1.000 13.301 290 ARG A N 1
ATOM 4666 C CA . ARG A 1 290 ? -26.933 -37.350 -38.503 1.000 13.215 290 ARG A CA 1
ATOM 4667 C C . ARG A 1 290 ? -26.723 -36.845 -39.942 1.000 11.854 290 ARG A C 1
ATOM 4668 O O . ARG A 1 290 ? -27.657 -36.912 -40.782 1.000 13.505 290 ARG A O 1
ATOM 4689 N N . TRP A 1 291 ? -25.493 -36.408 -40.218 1.000 12.964 291 TRP A N 1
ATOM 4690 C CA . TRP A 1 291 ? -24.998 -35.902 -41.515 1.000 13.050 291 TRP A CA 1
ATOM 4691 C C . TRP A 1 291 ? -23.537 -36.313 -41.722 1.000 13.391 291 TRP A C 1
ATOM 4692 O O . TRP A 1 291 ? -22.832 -36.685 -40.784 1.000 14.592 291 TRP A O 1
ATOM 4713 N N . LEU A 1 292 ? -23.099 -36.358 -43.000 1.000 11.971 292 LEU A N 1
ATOM 4714 C CA . LEU A 1 292 ? -21.655 -36.408 -43.351 1.000 12.584 292 LEU A CA 1
ATOM 4715 C C . LEU A 1 292 ? -21.242 -35.022 -43.831 1.000 12.192 292 LEU A C 1
ATOM 4716 O O . LEU A 1 292 ? -21.772 -34.528 -44.832 1.000 12.843 292 LEU A O 1
ATOM 4732 N N . ALA A 1 293 ? -20.302 -34.387 -43.146 1.000 11.143 293 ALA A N 1
ATOM 4733 C CA . ALA A 1 293 ? -19.767 -33.072 -43.571 1.000 12.356 293 ALA A CA 1
ATOM 4734 C C . ALA A 1 293 ? -18.861 -33.215 -44.823 1.000 11.870 293 ALA A C 1
ATOM 4735 O O . ALA A 1 293 ? -17.910 -34.019 -44.761 1.000 12.942 293 ALA A O 1
ATOM 4742 N N . PHE A 1 294 ? -19.094 -32.343 -45.828 1.000 12.086 294 PHE A N 1
ATOM 4743 C CA . PHE A 1 294 ? -18.138 -32.064 -46.914 1.000 12.392 294 PHE A CA 1
ATOM 4744 C C . PHE A 1 294 ? -17.275 -30.901 -46.428 1.000 12.087 294 PHE A C 1
ATOM 4745 O O . PHE A 1 294 ? -17.826 -29.820 -46.131 1.000 12.437 294 PHE A O 1
ATOM 4762 N N . ASN A 1 295 ? -15.943 -31.036 -46.461 1.000 11.935 295 ASN A N 1
ATOM 4763 C CA . ASN A 1 295 ? -15.014 -29.881 -46.293 1.000 12.392 295 ASN A CA 1
ATOM 4764 C C . ASN A 1 295 ? -14.937 -29.101 -47.602 1.000 12.496 295 ASN A C 1
ATOM 4765 O O . ASN A 1 295 ? -14.140 -29.522 -48.505 1.000 13.430 295 ASN A O 1
ATOM 4776 N N . ILE A 1 296 ? -15.724 -28.037 -47.731 1.000 11.719 296 ILE A N 1
ATOM 4777 C CA . ILE A 1 296 ? -15.841 -27.270 -49.009 1.000 11.987 296 ILE A CA 1
ATOM 4778 C C . ILE A 1 296 ? -14.588 -26.408 -49.230 1.000 14.235 296 ILE A C 1
ATOM 4779 O O . ILE A 1 296 ? -14.451 -25.897 -50.411 1.000 16.814 296 ILE A O 1
ATOM 4795 N N . GLN A 1 297 ? -13.731 -26.306 -48.240 1.000 14.490 297 GLN A N 1
ATOM 4796 C CA . GLN A 1 297 ? -12.395 -25.623 -48.391 1.000 16.788 297 GLN A CA 1
ATOM 4797 C C . GLN A 1 297 ? -11.423 -26.508 -49.155 1.000 19.260 297 GLN A C 1
ATOM 4798 O O . GLN A 1 297 ? -10.372 -25.955 -49.586 1.000 22.435 297 GLN A O 1
ATOM 4812 N N . ARG A 1 298 ? -11.673 -27.799 -49.342 1.000 16.253 298 ARG A N 1
ATOM 4813 C CA . ARG A 1 298 ? -10.737 -28.661 -50.105 1.000 18.803 298 ARG A CA 1
ATOM 4814 C C . ARG A 1 298 ? -11.204 -28.717 -51.549 1.000 19.110 298 ARG A C 1
ATOM 4815 O O . ARG A 1 298 ? -12.398 -28.796 -51.815 1.000 15.800 298 ARG A O 1
ATOM 4836 N N . PRO A 1 299 ? -10.274 -28.659 -52.524 1.000 17.228 299 PRO A N 1
ATOM 4837 C CA . PRO A 1 299 ? -10.651 -28.689 -53.927 1.000 17.371 299 PRO A CA 1
ATOM 4838 C C . PRO A 1 299 ? -11.645 -29.796 -54.306 1.000 15.623 299 PRO A C 1
ATOM 4839 O O . PRO A 1 299 ? -12.532 -29.544 -55.128 1.000 16.801 299 PRO A O 1
ATOM 4850 N N . VAL A 1 300 ? -11.486 -31.002 -53.768 1.000 14.965 300 VAL A N 1
ATOM 4851 C CA . VAL A 1 300 ? -12.292 -32.146 -54.198 1.000 16.168 300 VAL A CA 1
ATOM 4852 C C . VAL A 1 300 ? -13.792 -31.810 -53.969 1.000 14.583 300 VAL A C 1
ATOM 4853 O O . VAL A 1 300 ? -14.620 -32.328 -54.706 1.000 13.279 300 VAL A O 1
ATOM 4866 N N . PHE A 1 301 ? -14.119 -31.002 -52.932 1.000 13.616 301 PHE A N 1
ATOM 4867 C CA . PHE A 1 301 ? -15.551 -30.734 -52.607 1.000 13.958 301 PHE A CA 1
ATOM 4868 C C . PHE A 1 301 ? -15.929 -29.247 -52.790 1.000 14.977 301 PHE A C 1
ATOM 4869 O O . PHE A 1 301 ? -16.983 -28.767 -52.240 1.000 13.663 301 PHE A O 1
ATOM 4886 N N . SER A 1 302 ? -15.137 -28.484 -53.573 1.000 15.017 302 SER A N 1
ATOM 4887 C CA . SER A 1 302 ? -15.400 -27.044 -53.802 1.000 14.902 302 SER A CA 1
ATOM 4888 C C . SER A 1 302 ? -16.579 -26.823 -54.774 1.000 15.606 302 SER A C 1
ATOM 4889 O O . SER A 1 302 ? -17.176 -25.726 -54.699 1.000 17.132 302 SER A O 1
ATOM 4897 N N . ASP A 1 303 ? -16.971 -27.797 -55.620 1.000 13.966 303 ASP A N 1
ATOM 4898 C CA . ASP A 1 303 ? -18.037 -27.604 -56.627 1.000 13.697 303 ASP A CA 1
ATOM 4899 C C . ASP A 1 303 ? -19.341 -28.250 -56.096 1.000 14.019 303 ASP A C 1
ATOM 4900 O O . ASP A 1 303 ? -19.341 -29.483 -55.800 1.000 14.675 303 ASP A O 1
ATOM 4909 N N . ARG A 1 304 ? -20.407 -27.460 -55.962 1.000 14.214 304 ARG A N 1
ATOM 4910 C CA . ARG A 1 304 ? -21.775 -27.921 -55.561 1.000 14.326 304 ARG A CA 1
ATOM 4911 C C . ARG A 1 304 ? -22.184 -29.140 -56.395 1.000 14.202 304 ARG A C 1
ATOM 4912 O O . ARG A 1 304 ? -22.904 -30.046 -55.827 1.000 13.431 304 ARG A O 1
ATOM 4933 N N . ARG A 1 305 ? -21.819 -29.219 -57.697 1.000 12.737 305 ARG A N 1
ATOM 4934 C CA . ARG A 1 305 ? -22.218 -30.370 -58.542 1.000 13.875 305 ARG A CA 1
ATOM 4935 C C . ARG A 1 305 ? -21.633 -31.685 -58.023 1.000 13.216 305 ARG A C 1
ATOM 4936 O O . ARG A 1 305 ? -22.296 -32.746 -58.159 1.000 13.708 305 ARG A O 1
ATOM 4957 N N . VAL A 1 306 ? -20.374 -31.676 -57.595 1.000 12.170 306 VAL A N 1
ATOM 4958 C CA . VAL A 1 306 ? -19.678 -32.869 -57.087 1.000 12.582 306 VAL A CA 1
ATOM 4959 C C . VAL A 1 306 ? -20.348 -33.283 -55.758 1.000 12.183 306 VAL A C 1
ATOM 4960 O O . VAL A 1 306 ? -20.588 -34.511 -55.558 1.000 12.257 306 VAL A O 1
ATOM 4973 N N . ARG A 1 307 ? -20.643 -32.324 -54.875 1.000 12.609 307 ARG A N 1
ATOM 4974 C CA . ARG A 1 307 ? -21.366 -32.654 -53.593 1.000 12.588 307 ARG A CA 1
ATOM 4975 C C . ARG A 1 307 ? -22.753 -33.274 -53.906 1.000 12.596 307 ARG A C 1
ATOM 4976 O O . ARG A 1 307 ? -23.154 -34.278 -53.247 1.000 12.250 307 ARG A O 1
ATOM 4997 N N . GLU A 1 308 ? -23.501 -32.745 -54.874 1.000 12.970 308 GLU A N 1
ATOM 4998 C CA . GLU A 1 308 ? -24.807 -33.300 -55.328 1.000 12.185 308 GLU A CA 1
ATOM 4999 C C . GLU A 1 308 ? -24.623 -34.735 -55.834 1.000 13.016 308 GLU A C 1
ATOM 5000 O O . GLU A 1 308 ? -25.448 -35.617 -55.455 1.000 13.403 308 GLU A O 1
ATOM 5012 N N . ALA A 1 309 ? -23.641 -34.973 -56.701 1.000 12.711 309 ALA A N 1
ATOM 5013 C CA . ALA A 1 309 ? -23.378 -36.315 -57.273 1.000 12.542 309 ALA A CA 1
ATOM 5014 C C . ALA A 1 309 ? -23.040 -37.356 -56.193 1.000 12.192 309 ALA A C 1
ATOM 5015 O O . ALA A 1 309 ? -23.573 -38.486 -56.222 1.000 13.278 309 ALA A O 1
ATOM 5022 N N . ILE A 1 310 ? -22.205 -36.985 -55.222 1.000 12.492 310 ILE A N 1
ATOM 5023 C CA . ILE A 1 310 ? -21.803 -37.916 -54.140 1.000 12.769 310 ILE A CA 1
ATOM 5024 C C . ILE A 1 310 ? -23.037 -38.218 -53.283 1.000 12.793 310 ILE A C 1
ATOM 5025 O O . ILE A 1 310 ? -23.207 -39.383 -52.859 1.000 13.254 310 ILE A O 1
ATOM 5041 N N . THR A 1 311 ? -23.892 -37.214 -53.041 1.000 11.973 311 THR A N 1
ATOM 5042 C CA . THR A 1 311 ? -25.174 -37.441 -52.298 1.000 12.608 311 THR A CA 1
ATOM 5043 C C . THR A 1 311 ? -26.062 -38.475 -53.039 1.000 13.716 311 THR A C 1
ATOM 5044 O O . THR A 1 311 ? -26.691 -39.330 -52.389 1.000 14.147 311 THR A O 1
ATOM 5055 N N . LEU A 1 312 ? -26.172 -38.399 -54.369 1.000 13.170 312 LEU A N 1
ATOM 5056 C CA . LEU A 1 312 ? -27.001 -39.339 -55.181 1.000 13.117 312 LEU A CA 1
ATOM 5057 C C . LEU A 1 312 ? -26.477 -40.779 -55.028 1.000 15.397 312 LEU A C 1
ATOM 5058 O O . LEU A 1 312 ? -27.266 -41.730 -55.236 1.000 15.599 312 LEU A O 1
ATOM 5074 N N . ALA A 1 313 ? -25.195 -40.982 -54.743 1.000 13.715 313 ALA A N 1
ATOM 5075 C CA . ALA A 1 313 ? -24.587 -42.319 -54.628 1.000 14.014 313 ALA A CA 1
ATOM 5076 C C . ALA A 1 313 ? -24.938 -43.003 -53.300 1.000 13.940 313 ALA A C 1
ATOM 5077 O O . ALA A 1 313 ? -24.582 -44.179 -53.144 1.000 15.895 313 ALA A O 1
ATOM 5084 N N . PHE A 1 314 ? -25.458 -42.269 -52.318 1.000 13.557 314 PHE A N 1
ATOM 5085 C CA . PHE A 1 314 ? -25.763 -42.813 -50.955 1.000 12.843 314 PHE A CA 1
ATOM 5086 C C . PHE A 1 314 ? -27.170 -43.444 -50.957 1.000 13.554 314 PHE A C 1
ATOM 5087 O O . PHE A 1 314 ? -28.203 -42.719 -50.994 1.000 13.872 314 PHE A O 1
ATOM 5104 N N . ASP A 1 315 ? -27.268 -44.779 -50.990 1.000 13.620 315 ASP A N 1
ATOM 5105 C CA . ASP A 1 315 ? -28.596 -45.449 -51.229 1.000 15.276 315 ASP A CA 1
ATOM 5106 C C . ASP A 1 315 ? -29.292 -45.716 -49.884 1.000 14.480 315 ASP A C 1
ATOM 5107 O O . ASP A 1 315 ? -29.124 -46.845 -49.330 1.000 14.441 315 ASP A O 1
ATOM 5116 N N . PHE A 1 316 ? -29.981 -44.724 -49.349 1.000 13.903 316 PHE A N 1
ATOM 5117 C CA . PHE A 1 316 ? -30.618 -44.847 -48.025 1.000 13.736 316 PHE A CA 1
ATOM 5118 C C . PHE A 1 316 ? -31.704 -45.940 -48.025 1.000 13.911 316 PHE A C 1
ATOM 5119 O O . PHE A 1 316 ? -31.756 -46.700 -46.997 1.000 14.922 316 PHE A O 1
ATOM 5136 N N . GLU A 1 317 ? -32.515 -46.003 -49.072 1.000 15.183 317 GLU A N 1
ATOM 5137 C CA . GLU A 1 317 ? -33.667 -46.964 -49.023 1.000 17.494 317 GLU A CA 1
ATOM 5138 C C . GLU A 1 317 ? -33.095 -48.380 -49.023 1.000 18.043 317 GLU A C 1
ATOM 5139 O O . GLU A 1 317 ? -33.640 -49.244 -48.266 1.000 18.449 317 GLU A O 1
ATOM 5151 N N . TRP A 1 318 ? -32.015 -48.689 -49.757 1.000 15.576 318 TRP A N 1
ATOM 5152 C CA . TRP A 1 318 ? -31.379 -50.027 -49.682 1.000 16.265 318 TRP A CA 1
ATOM 5153 C C . TRP A 1 318 ? -30.812 -50.304 -48.289 1.000 16.458 318 TRP A C 1
ATOM 5154 O O . TRP A 1 318 ? -31.114 -51.392 -47.694 1.000 17.846 318 TRP A O 1
ATOM 5175 N N . MET A 1 319 ? -30.068 -49.345 -47.684 1.000 15.103 319 MET A N 1
ATOM 5176 C CA . MET A 1 319 ? -29.497 -49.524 -46.329 1.000 15.194 319 MET A CA 1
ATOM 5177 C C . MET A 1 319 ? -30.638 -49.793 -45.311 1.000 15.212 319 MET A C 1
ATOM 5178 O O . MET A 1 319 ? -30.507 -50.736 -44.489 1.000 14.648 319 MET A O 1
ATOM 5192 N N . ASN A 1 320 ? -31.734 -49.037 -45.362 1.000 15.890 320 ASN A N 1
ATOM 5193 C CA . ASN A 1 320 ? -32.800 -49.101 -44.335 1.000 16.831 320 ASN A CA 1
ATOM 5194 C C . ASN A 1 320 ? -33.484 -50.472 -44.451 1.000 18.303 320 ASN A C 1
ATOM 5195 O O . ASN A 1 320 ? -33.707 -51.084 -43.371 1.000 18.169 320 ASN A O 1
ATOM 5206 N N . LYS A 1 321 ? -33.679 -50.967 -45.667 1.000 17.844 321 LYS A N 1
ATOM 5207 C CA . LYS A 1 321 ? -34.417 -52.267 -45.897 1.000 20.435 321 LYS A CA 1
ATOM 5208 C C . LYS A 1 321 ? -33.487 -53.449 -45.643 1.000 21.191 321 LYS A C 1
ATOM 5209 O O . LYS A 1 321 ? -33.876 -54.442 -44.908 1.000 20.861 321 LYS A O 1
ATOM 5228 N N . ALA A 1 322 ? -32.284 -53.433 -46.211 1.000 19.226 322 ALA A N 1
ATOM 5229 C CA . ALA A 1 322 ? -31.355 -54.571 -46.168 1.000 19.902 322 ALA A CA 1
ATOM 5230 C C . ALA A 1 322 ? -30.636 -54.714 -44.845 1.000 19.769 322 ALA A C 1
ATOM 5231 O O . ALA A 1 322 ? -30.365 -55.881 -44.466 1.000 22.838 322 ALA A O 1
ATOM 5238 N N . LEU A 1 323 ? -30.232 -53.614 -44.184 1.000 19.420 323 LEU A N 1
ATOM 5239 C CA . LEU A 1 323 ? -29.361 -53.594 -43.009 1.000 17.223 323 LEU A CA 1
ATOM 5240 C C . LEU A 1 323 ? -30.092 -53.202 -41.710 1.000 17.662 323 LEU A C 1
ATOM 5241 O O . LEU A 1 323 ? -29.667 -53.684 -40.610 1.000 20.166 323 LEU A O 1
ATOM 5257 N N . PHE A 1 324 ? -31.062 -52.294 -41.748 1.000 16.112 324 PHE A N 1
ATOM 5258 C CA . PHE A 1 324 ? -31.493 -51.588 -40.509 1.000 15.986 324 PHE A CA 1
ATOM 5259 C C . PHE A 1 324 ? -32.985 -51.833 -40.184 1.000 17.171 324 PHE A C 1
ATOM 5260 O O . PHE A 1 324 ? -33.508 -51.044 -39.359 1.000 16.239 324 PHE A O 1
ATOM 5277 N N . TYR A 1 325 ? -33.599 -52.917 -40.672 1.000 17.288 325 TYR A N 1
ATOM 5278 C CA . TYR A 1 325 ? -34.966 -53.350 -40.260 1.000 18.656 325 TYR A CA 1
ATOM 5279 C C . TYR A 1 325 ? -36.004 -52.210 -40.403 1.000 18.088 325 TYR A C 1
ATOM 5280 O O . TYR A 1 325 ? -36.914 -52.122 -39.561 1.000 21.596 325 TYR A O 1
ATOM 5298 N N A ASN A 1 326 ? -35.846 -51.381 -41.457 0.500 18.259 326 ASN A N 1
ATOM 5299 N N B ASN A 1 326 ? -35.874 -51.308 -41.391 0.500 17.018 326 ASN A N 1
ATOM 5300 C CA A ASN A 1 326 ? -36.633 -50.155 -41.794 0.500 21.336 326 ASN A CA 1
ATOM 5301 C CA B ASN A 1 326 ? -36.857 -50.208 -41.641 0.500 18.963 326 ASN A CA 1
ATOM 5302 C C A ASN A 1 326 ? -36.879 -49.321 -40.523 0.500 19.138 326 ASN A C 1
ATOM 5303 C C B ASN A 1 326 ? -36.917 -49.246 -40.454 0.500 18.045 326 ASN A C 1
ATOM 5304 O O A ASN A 1 326 ? -37.959 -48.714 -40.428 0.500 23.222 326 ASN A O 1
ATOM 5305 O O B ASN A 1 326 ? -37.915 -48.503 -40.310 0.500 19.149 326 ASN A O 1
ATOM 5326 N N . ALA A 1 327 ? -35.878 -49.176 -39.636 1.000 17.450 327 ALA A N 1
ATOM 5327 C CA . ALA A 1 327 ? -35.954 -48.450 -38.330 1.000 17.759 327 ALA A CA 1
ATOM 5328 C C . ALA A 1 327 ? -35.853 -46.923 -38.488 1.000 18.895 327 ALA A C 1
ATOM 5329 O O . ALA A 1 327 ? -36.452 -46.149 -37.669 1.000 18.272 327 ALA A O 1
ATOM 5336 N N . TRP A 1 328 ? -35.129 -46.475 -39.512 1.000 16.335 328 TRP A N 1
ATOM 5337 C CA . TRP A 1 328 ? -34.722 -45.039 -39.583 1.000 15.329 328 TRP A CA 1
ATOM 5338 C C . TRP A 1 328 ? -35.603 -44.189 -40.500 1.000 15.159 328 TRP A C 1
ATOM 5339 O O . TRP A 1 328 ? -36.219 -44.717 -41.441 1.000 16.468 328 TRP A O 1
ATOM 5360 N N . SER A 1 329 ? -35.567 -42.878 -40.242 1.000 15.650 329 SER A N 1
ATOM 5361 C CA . SER A 1 329 ? -36.179 -41.828 -41.090 1.000 15.533 329 SER A CA 1
ATOM 5362 C C . SER A 1 329 ? -35.043 -41.031 -41.755 1.000 15.097 329 SER A C 1
ATOM 5363 O O . SER A 1 329 ? -33.990 -40.804 -41.065 1.000 15.793 329 SER A O 1
ATOM 5371 N N . ARG A 1 330 ? -35.241 -40.583 -42.984 1.000 15.447 330 ARG A N 1
ATOM 5372 C CA . ARG A 1 330 ? -34.183 -39.763 -43.646 1.000 14.284 330 ARG A CA 1
ATOM 5373 C C . ARG A 1 330 ? -34.150 -38.361 -43.059 1.000 14.690 330 ARG A C 1
ATOM 5374 O O . ARG A 1 330 ? -35.216 -37.661 -43.039 1.000 16.885 330 ARG A O 1
ATOM 5395 N N . THR A 1 331 ? -32.967 -37.856 -42.693 1.000 14.236 331 THR A N 1
ATOM 5396 C CA . THR A 1 331 ? -32.747 -36.420 -42.315 1.000 14.182 331 THR A CA 1
ATOM 5397 C C . THR A 1 331 ? -33.109 -35.512 -43.500 1.000 13.867 331 THR A C 1
ATOM 5398 O O . THR A 1 331 ? -32.686 -35.838 -44.637 1.000 13.334 331 THR A O 1
ATOM 5409 N N . ASN A 1 332 ? -33.827 -34.405 -43.275 1.000 14.133 332 ASN A N 1
ATOM 5410 C CA . ASN A 1 332 ? -34.158 -33.492 -44.395 1.000 15.349 332 ASN A CA 1
ATOM 5411 C C . ASN A 1 332 ? -34.204 -32.022 -43.974 1.000 14.265 332 ASN A C 1
ATOM 5412 O O . ASN A 1 332 ? -34.595 -31.193 -44.806 1.000 15.945 332 ASN A O 1
ATOM 5423 N N . SER A 1 333 ? -33.745 -31.654 -42.788 1.000 14.139 333 SER A N 1
ATOM 5424 C CA . SER A 1 333 ? -33.889 -30.269 -42.288 1.000 14.020 333 SER A CA 1
ATOM 5425 C C . SER A 1 333 ? -32.855 -29.999 -41.194 1.000 15.449 333 SER A C 1
ATOM 5426 O O . SER A 1 333 ? -32.548 -30.947 -40.414 1.000 15.764 333 SER A O 1
ATOM 5434 N N . TYR A 1 334 ? -32.438 -28.732 -41.027 1.000 14.146 334 TYR A N 1
ATOM 5435 C CA . TYR A 1 334 ? -31.643 -28.251 -39.865 1.000 14.475 334 TYR A CA 1
ATOM 5436 C C . TYR A 1 334 ? -32.557 -27.828 -38.696 1.000 15.458 334 TYR A C 1
ATOM 5437 O O . TYR A 1 334 ? -32.055 -27.502 -37.611 1.000 17.187 334 TYR A O 1
ATOM 5455 N N . PHE A 1 335 ? -33.886 -27.877 -38.918 1.000 15.600 335 PHE A N 1
ATOM 5456 C CA . PHE A 1 335 ? -34.871 -27.672 -37.798 1.000 14.613 335 PHE A CA 1
ATOM 5457 C C . PHE A 1 335 ? -35.831 -28.869 -37.775 1.000 18.083 335 PHE A C 1
ATOM 5458 O O . PHE A 1 335 ? -37.077 -28.718 -37.717 1.000 16.681 335 PHE A O 1
ATOM 5475 N N . GLN A 1 336 ? -35.296 -30.082 -37.862 1.000 17.041 336 GLN A N 1
ATOM 5476 C CA . GLN A 1 336 ? -36.082 -31.338 -38.054 1.000 15.799 336 GLN A CA 1
ATOM 5477 C C . GLN A 1 336 ? -37.224 -31.508 -37.017 1.000 17.214 336 GLN A C 1
ATOM 5478 O O . GLN A 1 336 ? -36.939 -31.359 -35.790 1.000 19.000 336 GLN A O 1
ATOM 5492 N N . ASN A 1 337 ? -38.434 -31.732 -37.535 1.000 19.046 337 ASN A N 1
ATOM 5493 C CA . ASN A 1 337 ? -39.638 -32.052 -36.697 1.000 21.439 337 ASN A CA 1
ATOM 5494 C C . ASN A 1 337 ? -40.061 -30.821 -35.903 1.000 24.288 337 ASN A C 1
ATOM 5495 O O . ASN A 1 337 ? -40.549 -30.966 -34.734 1.000 27.662 337 ASN A O 1
ATOM 5506 N N . THR A 1 338 ? -39.798 -29.633 -36.424 1.000 19.664 338 THR A N 1
ATOM 5507 C CA . THR A 1 338 ? -40.308 -28.349 -35.879 1.000 20.177 338 THR A CA 1
ATOM 5508 C C . THR A 1 338 ? -41.038 -27.563 -36.977 1.000 21.031 338 THR A C 1
ATOM 5509 O O . THR A 1 338 ? -40.944 -27.868 -38.169 1.000 19.590 338 THR A O 1
ATOM 5520 N N . GLU A 1 339 ? -41.757 -26.534 -36.543 1.000 27.238 339 GLU A N 1
ATOM 5521 C CA . GLU A 1 339 ? -42.494 -25.555 -37.405 1.000 22.833 339 GLU A CA 1
ATOM 5522 C C . GLU A 1 339 ? -41.504 -24.757 -38.276 1.000 23.564 339 GLU A C 1
ATOM 5523 O O . GLU A 1 339 ? -41.948 -24.211 -39.287 1.000 23.650 339 GLU A O 1
ATOM 5535 N N . TYR A 1 340 ? -40.207 -24.742 -37.919 1.000 19.726 340 TYR A N 1
ATOM 5536 C CA . TYR A 1 340 ? -39.180 -23.914 -38.635 1.000 19.110 340 TYR A CA 1
ATOM 5537 C C . TYR A 1 340 ? -38.580 -24.697 -39.828 1.000 19.691 340 TYR A C 1
ATOM 5538 O O . TYR A 1 340 ? -37.813 -24.055 -40.615 1.000 19.435 340 TYR A O 1
ATOM 5556 N N . ALA A 1 341 ? -38.876 -25.977 -39.996 1.000 18.411 341 ALA A N 1
ATOM 5557 C CA . ALA A 1 341 ? -38.424 -26.774 -41.167 1.000 16.710 341 ALA A CA 1
ATOM 5558 C C . ALA A 1 341 ? -39.107 -26.307 -42.462 1.000 19.870 341 ALA A C 1
ATOM 5559 O O . ALA A 1 341 ? -40.359 -26.129 -42.440 1.000 20.778 341 ALA A O 1
ATOM 5566 N N . ALA A 1 342 ? -38.367 -26.100 -43.562 1.000 18.248 342 ALA A N 1
ATOM 5567 C CA . ALA A 1 342 ? -38.917 -25.606 -44.846 1.000 18.482 342 ALA A CA 1
ATOM 5568 C C . ALA A 1 342 ? -39.545 -26.748 -45.663 1.000 18.538 342 ALA A C 1
ATOM 5569 O O . ALA A 1 342 ? -39.031 -27.180 -46.713 1.000 20.240 342 ALA A O 1
ATOM 5576 N N . ARG A 1 343 ? -40.674 -27.313 -45.184 1.000 18.505 343 ARG A N 1
ATOM 5577 C CA . ARG A 1 343 ? -41.249 -28.529 -45.814 1.000 21.455 343 ARG A CA 1
ATOM 5578 C C . ARG A 1 343 ? -42.379 -28.170 -46.800 1.000 21.462 343 ARG A C 1
ATOM 5579 O O . ARG A 1 343 ? -42.912 -29.092 -47.414 1.000 24.310 343 ARG A O 1
ATOM 5600 N N . ASN A 1 344 ? -42.692 -26.898 -46.979 1.000 22.554 344 ASN A N 1
ATOM 5601 C CA . ASN A 1 344 ? -43.636 -26.416 -48.025 1.000 26.231 344 ASN A CA 1
ATOM 5602 C C . ASN A 1 344 ? -42.943 -25.436 -48.976 1.000 29.519 344 ASN A C 1
ATOM 5603 O O . ASN A 1 344 ? -41.760 -25.103 -48.770 1.000 21.667 344 ASN A O 1
ATOM 5614 N N . TYR A 1 345 ? -43.647 -24.990 -50.019 1.000 27.911 345 TYR A N 1
ATOM 5615 C CA . TYR A 1 345 ? -43.123 -23.926 -50.908 1.000 27.731 345 TYR A CA 1
ATOM 5616 C C . TYR A 1 345 ? -42.994 -22.617 -50.163 1.000 27.095 345 TYR A C 1
ATOM 5617 O O . TYR A 1 345 ? -43.717 -22.347 -49.216 1.000 28.251 345 TYR A O 1
ATOM 5635 N N . PRO A 1 346 ? -42.026 -21.732 -50.518 1.000 25.805 346 PRO A N 1
ATOM 5636 C CA . PRO A 1 346 ? -41.853 -20.475 -49.806 1.000 25.677 346 PRO A CA 1
ATOM 5637 C C . PRO A 1 346 ? -43.129 -19.623 -49.919 1.000 27.325 346 PRO A C 1
ATOM 5638 O O . PRO A 1 346 ? -43.742 -19.648 -51.003 1.000 30.163 346 PRO A O 1
ATOM 5649 N N . ASP A 1 347 ? -43.436 -18.889 -48.865 1.000 30.171 347 ASP A N 1
ATOM 5650 C CA . ASP A 1 347 ? -44.600 -17.967 -48.831 1.000 34.098 347 ASP A CA 1
ATOM 5651 C C . ASP A 1 347 ? -44.123 -16.529 -49.092 1.000 38.979 347 ASP A C 1
ATOM 5652 O O . ASP A 1 347 ? -42.895 -16.280 -49.261 1.000 29.884 347 ASP A O 1
ATOM 5661 N N . ALA A 1 348 ? -45.037 -15.562 -49.084 1.000 34.282 348 ALA A N 1
ATOM 5662 C CA . ALA A 1 348 ? -44.684 -14.184 -49.491 1.000 34.353 348 ALA A CA 1
ATOM 5663 C C . ALA A 1 348 ? -43.624 -13.577 -48.572 1.000 32.036 348 ALA A C 1
ATOM 5664 O O . ALA A 1 348 ? -42.723 -12.841 -49.076 1.000 32.100 348 ALA A O 1
ATOM 5671 N N . ALA A 1 349 ? -43.695 -13.851 -47.268 1.000 29.171 349 ALA A N 1
ATOM 5672 C CA . ALA A 1 349 ? -42.766 -13.327 -46.252 1.000 28.244 349 ALA A CA 1
ATOM 5673 C C . ALA A 1 349 ? -41.329 -13.878 -46.503 1.000 25.879 349 ALA A C 1
ATOM 5674 O O . ALA A 1 349 ? -40.381 -13.099 -46.453 1.000 27.361 349 ALA A O 1
ATOM 5681 N N . GLU A 1 350 ? -41.211 -15.145 -46.835 1.000 26.813 350 GLU A N 1
ATOM 5682 C CA . GLU A 1 350 ? -39.899 -15.789 -47.181 1.000 24.892 350 GLU A CA 1
ATOM 5683 C C . GLU A 1 350 ? -39.343 -15.181 -48.467 1.000 26.196 350 GLU A C 1
ATOM 5684 O O . GLU A 1 350 ? -38.117 -14.907 -48.501 1.000 26.779 350 GLU A O 1
ATOM 5696 N N . LEU A 1 351 ? -40.197 -14.909 -49.455 1.000 27.183 351 LEU A N 1
ATOM 5697 C CA . LEU A 1 351 ? -39.768 -14.312 -50.749 1.000 27.972 351 LEU A CA 1
ATOM 5698 C C . LEU A 1 351 ? -39.261 -12.877 -50.564 1.000 28.948 351 LEU A C 1
ATOM 5699 O O . LEU A 1 351 ? -38.245 -12.544 -51.214 1.000 29.189 351 LEU A O 1
ATOM 5715 N N . VAL A 1 352 ? -39.822 -12.060 -49.666 1.000 28.727 352 VAL A N 1
ATOM 5716 C CA . VAL A 1 352 ? -39.263 -10.723 -49.302 1.000 28.398 352 VAL A CA 1
ATOM 5717 C C . VAL A 1 352 ? -37.817 -10.897 -48.790 1.000 28.040 352 VAL A C 1
ATOM 5718 O O . VAL A 1 352 ? -36.952 -10.076 -49.118 1.000 26.422 352 VAL A O 1
ATOM 5731 N N . LEU A 1 353 ? -37.557 -11.950 -48.009 1.000 25.455 353 LEU A N 1
ATOM 5732 C CA . LEU A 1 353 ? -36.211 -12.202 -47.438 1.000 24.336 353 LEU A CA 1
ATOM 5733 C C . LEU A 1 353 ? -35.243 -12.700 -48.519 1.000 20.563 353 LEU A C 1
ATOM 5734 O O . LEU A 1 353 ? -34.059 -12.314 -48.435 1.000 21.047 353 LEU A O 1
ATOM 5750 N N . LEU A 1 354 ? -35.688 -13.544 -49.432 1.000 20.835 354 LEU A N 1
ATOM 5751 C CA . LEU A 1 354 ? -34.764 -14.310 -50.323 1.000 20.153 354 LEU A CA 1
ATOM 5752 C C . LEU A 1 354 ? -34.549 -13.581 -51.668 1.000 22.511 354 LEU A C 1
ATOM 5753 O O . LEU A 1 354 ? -33.459 -13.661 -52.228 1.000 21.924 354 LEU A O 1
ATOM 5769 N N . ALA A 1 355 ? -35.579 -12.930 -52.214 1.000 23.198 355 ALA A N 1
ATOM 5770 C CA . ALA A 1 355 ? -35.548 -12.331 -53.574 1.000 25.690 355 ALA A CA 1
ATOM 5771 C C . ALA A 1 355 ? -34.365 -11.393 -53.793 1.000 24.727 355 ALA A C 1
ATOM 5772 O O . ALA A 1 355 ? -33.785 -11.399 -54.879 1.000 24.781 355 ALA A O 1
ATOM 5779 N N . PRO A 1 356 ? -33.996 -10.532 -52.839 1.000 24.779 356 PRO A N 1
ATOM 5780 C CA . PRO A 1 356 ? -32.856 -9.637 -53.030 1.000 26.832 356 PRO A CA 1
ATOM 5781 C C . PRO A 1 356 ? -31.516 -10.348 -53.239 1.000 26.626 356 PRO A C 1
ATOM 5782 O O . PRO A 1 356 ? -30.640 -9.734 -53.787 1.000 28.416 356 PRO A O 1
ATOM 5793 N N . MET A 1 357 ? -31.414 -11.630 -52.868 1.000 23.728 357 MET A N 1
ATOM 5794 C CA . MET A 1 357 ? -30.153 -12.416 -52.966 1.000 22.512 357 MET A CA 1
ATOM 5795 C C . MET A 1 357 ? -30.259 -13.483 -54.065 1.000 21.746 357 MET A C 1
ATOM 5796 O O . MET A 1 357 ? -29.403 -14.378 -54.100 1.000 20.601 357 MET A O 1
ATOM 5810 N N . LYS A 1 358 ? -31.185 -13.355 -55.017 1.000 21.588 358 LYS A N 1
ATOM 5811 C CA . LYS A 1 358 ? -31.452 -14.348 -56.084 1.000 24.826 358 LYS A CA 1
ATOM 5812 C C . LYS A 1 358 ? -30.193 -14.656 -56.909 1.000 23.250 358 LYS A C 1
ATOM 5813 O O . LYS A 1 358 ? -30.008 -15.820 -57.263 1.000 22.901 358 LYS A O 1
ATOM 5832 N N . LYS A 1 359 ? -29.324 -13.682 -57.177 1.000 24.477 359 LYS A N 1
ATOM 5833 C CA . LYS A 1 359 ? -28.070 -13.936 -57.953 1.000 26.460 359 LYS A CA 1
ATOM 5834 C C . LYS A 1 359 ? -27.120 -14.901 -57.236 1.000 23.085 359 LYS A C 1
ATOM 5835 O O . LYS A 1 359 ? -26.227 -15.454 -57.898 1.000 22.846 359 LYS A O 1
ATOM 5854 N N . ASP A 1 360 ? -27.237 -15.055 -55.911 1.000 20.235 360 ASP A N 1
ATOM 5855 C CA . ASP A 1 360 ? -26.271 -15.831 -55.086 1.000 22.968 360 ASP A CA 1
ATOM 5856 C C . ASP A 1 360 ? -26.961 -17.088 -54.511 1.000 23.508 360 ASP A C 1
ATOM 5857 O O . ASP A 1 360 ? -26.429 -17.635 -53.537 1.000 23.135 360 ASP A O 1
ATOM 5866 N N . LEU A 1 361 ? -28.126 -17.500 -55.027 1.000 19.384 361 LEU A N 1
ATOM 5867 C CA . LEU A 1 361 ? -28.930 -18.653 -54.528 1.000 20.161 361 LEU A CA 1
ATOM 5868 C C . LEU A 1 361 ? -29.122 -19.655 -55.654 1.000 22.284 361 LEU A C 1
ATOM 5869 O O . LEU A 1 361 ? -29.395 -19.303 -56.829 1.000 19.467 361 LEU A O 1
ATOM 5885 N N . PRO A 1 362 ? -29.101 -20.974 -55.345 1.000 21.819 362 PRO A N 1
ATOM 5886 C CA . PRO A 1 362 ? -29.609 -21.966 -56.280 1.000 21.500 362 PRO A CA 1
ATOM 5887 C C . PRO A 1 362 ? -31.068 -21.681 -56.717 1.000 20.945 362 PRO A C 1
ATOM 5888 O O . PRO A 1 362 ? -31.894 -21.348 -55.873 1.000 20.382 362 PRO A O 1
ATOM 5899 N N . SER A 1 363 ? -31.381 -21.816 -58.007 1.000 20.229 363 SER A N 1
ATOM 5900 C CA . SER A 1 363 ? -32.745 -21.505 -58.522 1.000 23.486 363 SER A CA 1
ATOM 5901 C C . SER A 1 363 ? -33.830 -22.325 -57.783 1.000 22.599 363 SER A C 1
ATOM 5902 O O . SER A 1 363 ? -34.944 -21.813 -57.541 1.000 23.028 363 SER A O 1
ATOM 5910 N N . GLU A 1 364 ? -33.506 -23.541 -57.336 1.000 21.976 364 GLU A N 1
ATOM 5911 C CA . GLU A 1 364 ? -34.500 -24.441 -56.691 1.000 22.077 364 GLU A CA 1
ATOM 5912 C C . GLU A 1 364 ? -34.975 -23.905 -55.331 1.000 19.712 364 GLU A C 1
ATOM 5913 O O . GLU A 1 364 ? -36.030 -24.372 -54.837 1.000 20.858 364 GLU A O 1
ATOM 5925 N N . VAL A 1 365 ? -34.253 -23.003 -54.670 1.000 18.413 365 VAL A N 1
ATOM 5926 C CA . VAL A 1 365 ? -34.730 -22.344 -53.419 1.000 18.658 365 VAL A CA 1
ATOM 5927 C C . VAL A 1 365 ? -36.154 -21.789 -53.678 1.000 20.479 365 VAL A C 1
ATOM 5928 O O . VAL A 1 365 ? -36.975 -21.813 -52.759 1.000 20.909 365 VAL A O 1
ATOM 5941 N N . PHE A 1 366 ? -36.388 -21.222 -54.862 1.000 21.992 366 PHE A N 1
ATOM 5942 C CA . PHE A 1 366 ? -37.649 -20.498 -55.185 1.000 23.567 366 PHE A CA 1
ATOM 5943 C C . PHE A 1 366 ? -38.721 -21.454 -55.752 1.000 24.725 366 PHE A C 1
ATOM 5944 O O . PHE A 1 366 ? -39.925 -21.166 -55.572 1.000 27.095 366 PHE A O 1
ATOM 5961 N N . THR A 1 367 ? -38.335 -22.548 -56.406 1.000 21.848 367 THR A N 1
ATOM 5962 C CA . THR A 1 367 ? -39.238 -23.378 -57.231 1.000 25.123 367 THR A CA 1
ATOM 5963 C C . THR A 1 367 ? -39.577 -24.731 -56.625 1.000 26.043 367 THR A C 1
ATOM 5964 O O . THR A 1 367 ? -40.560 -25.331 -57.134 1.000 25.839 367 THR A O 1
ATOM 5975 N N . GLN A 1 368 ? -38.785 -25.276 -55.704 1.000 22.221 368 GLN A N 1
ATOM 5976 C CA . GLN A 1 368 ? -38.980 -26.689 -55.295 1.000 20.147 368 GLN A CA 1
ATOM 5977 C C . GLN A 1 368 ? -38.943 -26.803 -53.771 1.000 19.621 368 GLN A C 1
ATOM 5978 O O . GLN A 1 368 ? -38.462 -25.897 -53.104 1.000 21.653 368 GLN A O 1
ATOM 5992 N N . ILE A 1 369 ? -39.433 -27.913 -53.224 1.000 20.746 369 ILE A N 1
ATOM 5993 C CA . ILE A 1 369 ? -39.214 -28.324 -51.816 1.000 19.813 369 ILE A CA 1
ATOM 5994 C C . ILE A 1 369 ? -37.990 -29.252 -51.803 1.000 18.569 369 ILE A C 1
ATOM 5995 O O . ILE A 1 369 ? -37.879 -30.146 -52.674 1.000 20.877 369 ILE A O 1
ATOM 6011 N N . TYR A 1 370 ? -37.022 -28.942 -50.924 1.000 18.623 370 TYR A N 1
ATOM 6012 C CA . TYR A 1 370 ? -35.831 -29.808 -50.746 1.000 18.927 370 TYR A CA 1
ATOM 6013 C C . TYR A 1 370 ? -36.280 -31.231 -50.374 1.000 17.098 370 TYR A C 1
ATOM 6014 O O . TYR A 1 370 ? -36.928 -31.440 -49.316 1.000 18.421 370 TYR A O 1
ATOM 6032 N N . GLN A 1 371 ? -35.750 -32.201 -51.115 1.000 17.459 371 GLN A N 1
ATOM 6033 C CA . GLN A 1 371 ? -35.989 -33.661 -50.915 1.000 19.316 371 GLN A CA 1
ATOM 6034 C C . GLN A 1 371 ? -34.670 -34.405 -51.146 1.000 16.876 371 GLN A C 1
ATOM 6035 O O . GLN A 1 371 ? -34.226 -34.497 -52.293 1.000 19.516 371 GLN A O 1
ATOM 6049 N N . PRO A 1 372 ? -34.065 -35.056 -50.117 1.000 15.298 372 PRO A N 1
ATOM 6050 C CA . PRO A 1 372 ? -32.905 -35.924 -50.395 1.000 15.170 372 PRO A CA 1
ATOM 6051 C C . PRO A 1 372 ? -33.210 -37.000 -51.430 1.000 16.005 372 PRO A C 1
ATOM 6052 O O . PRO A 1 372 ? -34.385 -37.417 -51.569 1.000 18.205 372 PRO A O 1
ATOM 6063 N N . PRO A 1 373 ? -32.217 -37.517 -52.173 1.000 14.770 373 PRO A N 1
ATOM 6064 C CA . PRO A 1 373 ? -32.515 -38.560 -53.163 1.000 15.134 373 PRO A CA 1
ATOM 60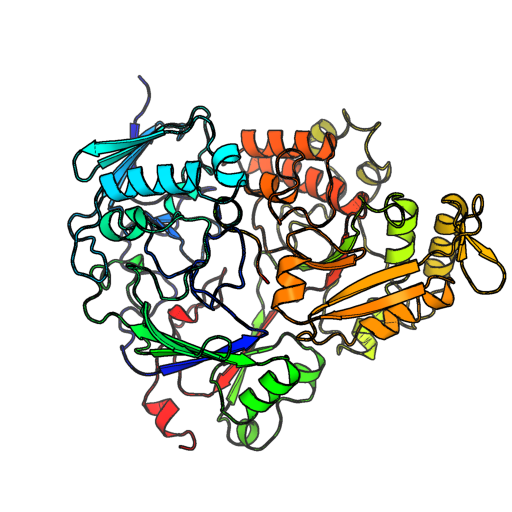65 C C . PRO A 1 373 ? -33.202 -39.787 -52.554 1.000 15.608 373 PRO A C 1
ATOM 6066 O O . PRO A 1 373 ? -32.846 -40.251 -51.468 1.000 16.234 373 PRO A O 1
ATOM 6077 N N . VAL A 1 374 ? -34.185 -40.339 -53.328 1.000 17.276 374 VAL A N 1
ATOM 6078 C CA . VAL A 1 374 ? -34.934 -41.588 -53.019 1.000 17.263 374 VAL A CA 1
ATOM 6079 C C . VAL A 1 374 ? -34.604 -42.620 -54.095 1.000 16.720 374 VAL A C 1
ATOM 6080 O O . VAL A 1 374 ? -34.650 -42.273 -55.325 1.000 19.634 374 VAL A O 1
ATOM 6093 N N . SER A 1 375 ? -34.322 -43.854 -53.686 1.000 18.400 375 SER A N 1
ATOM 6094 C CA . SER A 1 375 ? -33.965 -44.968 -54.606 1.000 20.872 375 SER A CA 1
ATOM 6095 C C . SER A 1 375 ? -35.076 -46.019 -54.568 1.000 26.030 375 SER A C 1
ATOM 6096 O O . SER A 1 375 ? -35.942 -45.964 -53.659 1.000 25.244 375 SER A O 1
ATOM 6104 N N . LYS A 1 376 ? -35.013 -46.956 -55.517 1.000 27.805 376 LYS A N 1
ATOM 6105 C CA . LYS A 1 376 ? -35.941 -48.111 -55.551 1.000 35.047 376 LYS A CA 1
ATOM 6106 C C . LYS A 1 376 ? -35.686 -49.037 -54.345 1.000 40.152 376 LYS A C 1
ATOM 6107 O O . LYS A 1 376 ? -36.651 -49.680 -53.901 1.000 45.158 376 LYS A O 1
ATOM 6126 N N . GLY A 1 377 ? -34.466 -49.061 -53.788 1.000 32.237 377 GLY A N 1
ATOM 6127 C CA . GLY A 1 377 ? -34.143 -49.932 -52.645 1.000 31.127 377 GLY A CA 1
ATOM 6128 C C . GLY A 1 377 ? -33.295 -51.157 -53.034 1.000 33.571 377 GLY A C 1
ATOM 6129 O O . GLY A 1 377 ? -33.294 -52.062 -52.159 1.000 30.075 377 GLY A O 1
ATOM 6133 N N . ASP A 1 378 ? -32.534 -51.164 -54.183 1.000 33.811 378 ASP A N 1
ATOM 6134 C CA . ASP A 1 378 ? -31.739 -52.342 -54.667 1.000 28.155 378 ASP A CA 1
ATOM 6135 C C . ASP A 1 378 ? -30.218 -52.111 -54.814 1.000 27.868 378 ASP A C 1
ATOM 6136 O O . ASP A 1 378 ? -29.541 -53.101 -55.198 1.000 30.336 378 ASP A O 1
ATOM 6145 N N . GLY A 1 379 ? -29.658 -50.936 -54.518 1.000 28.656 379 GLY A N 1
ATOM 6146 C CA . GLY A 1 379 ? -28.198 -50.666 -54.631 1.000 31.053 379 GLY A CA 1
ATOM 6147 C C . GLY A 1 379 ? -27.791 -50.219 -56.031 1.000 30.425 379 GLY A C 1
ATOM 6148 O O . GLY A 1 379 ? -26.602 -49.749 -56.255 1.000 28.633 379 GLY A O 1
ATOM 6152 N N . TYR A 1 380 ? -28.664 -50.434 -56.998 1.000 21.693 380 TYR A N 1
ATOM 6153 C CA . TYR A 1 380 ? -28.355 -50.135 -58.414 1.000 20.028 380 TYR A CA 1
ATOM 6154 C C . TYR A 1 380 ? -29.457 -49.238 -58.994 1.000 21.050 380 TYR A C 1
ATOM 6155 O O . TYR A 1 380 ? -30.016 -49.535 -60.062 1.000 24.606 380 TYR A O 1
ATOM 6173 N N . ASP A 1 381 ? -29.692 -48.057 -58.392 1.000 20.717 381 ASP A N 1
ATOM 6174 C CA . ASP A 1 381 ? -30.729 -47.145 -58.930 1.000 20.941 381 ASP A CA 1
ATOM 6175 C C . ASP A 1 381 ? -30.190 -46.479 -60.184 1.000 22.408 381 ASP A C 1
ATOM 6176 O O . ASP A 1 381 ? -29.328 -45.574 -60.080 1.000 22.005 381 ASP A O 1
ATOM 6185 N N . ARG A 1 382 ? -30.753 -46.797 -61.338 1.000 22.809 382 ARG A N 1
ATOM 6186 C CA . ARG A 1 382 ? -30.232 -46.390 -62.649 1.000 25.930 382 ARG A CA 1
ATOM 6187 C C . ARG A 1 382 ? -30.403 -44.876 -62.753 1.000 22.879 382 ARG A C 1
ATOM 6188 O O . ARG A 1 382 ? -29.458 -44.203 -63.215 1.000 23.365 382 ARG A O 1
ATOM 6209 N N . ASP A 1 383 ? -31.569 -44.355 -62.373 1.000 23.113 383 ASP A N 1
ATOM 6210 C CA . ASP A 1 383 ? -31.846 -42.902 -62.608 1.000 24.121 383 ASP A CA 1
ATOM 6211 C C . ASP A 1 383 ? -30.877 -42.079 -61.746 1.000 22.076 383 ASP A C 1
ATOM 6212 O O . ASP A 1 383 ? -30.342 -41.065 -62.242 1.000 21.669 383 ASP A O 1
ATOM 6221 N N . ASN A 1 384 ? -30.684 -42.441 -60.480 1.000 21.772 384 ASN A N 1
ATOM 6222 C CA . ASN A 1 384 ? -29.854 -41.624 -59.568 1.000 18.740 384 ASN A CA 1
ATOM 6223 C C . ASN A 1 384 ? -28.394 -41.738 -60.006 1.000 17.626 384 ASN A C 1
ATOM 6224 O O . ASN A 1 384 ? -27.674 -40.688 -59.950 1.000 17.497 384 ASN A O 1
ATOM 6235 N N . LEU A 1 385 ? -27.903 -42.920 -60.375 1.000 17.599 385 LEU A N 1
ATOM 6236 C CA . LEU A 1 385 ? -26.472 -43.028 -60.761 1.000 17.351 385 LEU A CA 1
ATOM 6237 C C . LEU A 1 385 ? -26.239 -42.357 -62.133 1.000 17.590 385 LEU A C 1
ATOM 6238 O O . LEU A 1 385 ? -25.123 -41.791 -62.370 1.000 17.773 385 LEU A O 1
ATOM 6254 N N . LEU A 1 386 ? -27.225 -42.356 -63.051 1.000 17.579 386 LEU A N 1
ATOM 6255 C CA . LEU A 1 386 ? -27.054 -41.644 -64.337 1.000 18.214 386 LEU A CA 1
ATOM 6256 C C . LEU A 1 386 ? -27.015 -40.125 -64.070 1.000 16.515 386 LEU A C 1
ATOM 6257 O O . LEU A 1 386 ? -26.196 -39.426 -64.739 1.000 16.870 386 LEU A O 1
ATOM 6273 N N . LYS A 1 387 ? -27.823 -39.610 -63.136 1.000 15.732 387 LYS A N 1
ATOM 6274 C CA . LYS A 1 387 ? -27.798 -38.166 -62.798 1.000 16.282 387 LYS A CA 1
ATOM 6275 C C . LYS A 1 387 ? -26.430 -37.805 -62.176 1.000 14.519 387 LYS A C 1
ATOM 6276 O O . LYS A 1 387 ? -25.895 -36.724 -62.493 1.000 14.720 387 LYS A O 1
ATOM 6295 N N . ALA A 1 388 ? -25.902 -38.665 -61.307 1.000 14.175 388 ALA A N 1
ATOM 6296 C CA . ALA A 1 388 ? -24.564 -38.437 -60.692 1.000 14.190 388 ALA A CA 1
ATOM 6297 C C . ALA A 1 388 ? -23.500 -38.316 -61.791 1.000 13.865 388 ALA A C 1
ATOM 6298 O O . ALA A 1 388 ? -22.668 -37.390 -61.783 1.000 14.114 388 ALA A O 1
ATOM 6305 N N . ASP A 1 389 ? -23.486 -39.259 -62.753 1.000 13.936 389 ASP A N 1
ATOM 6306 C CA . ASP A 1 389 ? -22.555 -39.192 -63.903 1.000 15.628 389 ASP A CA 1
ATOM 6307 C C . ASP A 1 389 ? -22.713 -37.872 -64.683 1.000 13.972 389 ASP A C 1
ATOM 6308 O O . ASP A 1 389 ? -21.659 -37.229 -64.969 1.000 14.342 389 ASP A O 1
ATOM 6317 N N . LYS A 1 390 ? -23.943 -37.440 -64.971 1.000 13.312 390 LYS A N 1
ATOM 6318 C CA . LYS A 1 390 ? -24.211 -36.193 -65.709 1.000 14.858 390 LYS A CA 1
ATOM 6319 C C . LYS A 1 390 ? -23.570 -34.978 -65.008 1.000 14.832 390 LYS A C 1
ATOM 6320 O O . LYS A 1 390 ? -22.874 -34.170 -65.632 1.000 15.023 390 LYS A O 1
ATOM 6339 N N . LEU A 1 391 ? -23.774 -34.868 -63.676 1.000 13.854 391 LEU A N 1
ATOM 6340 C CA . LEU A 1 391 ? -23.243 -33.738 -62.885 1.000 14.249 391 LEU A CA 1
ATOM 6341 C C . LEU A 1 391 ? -21.711 -33.800 -62.815 1.000 12.492 391 LEU A C 1
ATOM 6342 O O . LEU A 1 391 ? -21.042 -32.726 -62.910 1.000 13.745 391 LEU A O 1
ATOM 6358 N N . LEU A 1 392 ? -21.126 -34.983 -62.558 1.000 12.719 392 LEU A N 1
ATOM 6359 C CA . LEU A 1 392 ? -19.647 -35.164 -62.504 1.000 12.891 392 LEU A CA 1
ATOM 6360 C C . LEU A 1 392 ? -19.034 -34.708 -63.852 1.000 13.920 392 LEU A C 1
ATOM 6361 O O . LEU A 1 392 ? -18.056 -33.974 -63.850 1.000 13.354 392 LEU A O 1
ATOM 6377 N N . ASN A 1 393 ? -19.557 -35.195 -64.970 1.000 13.820 393 ASN A N 1
ATOM 6378 C CA . ASN A 1 393 ? -19.056 -34.799 -66.312 1.000 14.550 393 ASN A CA 1
ATOM 6379 C C . ASN A 1 393 ? -19.107 -33.262 -66.461 1.000 14.093 393 ASN A C 1
ATOM 6380 O O . ASN A 1 393 ? -18.107 -32.641 -66.911 1.000 14.526 393 ASN A O 1
ATOM 6391 N N . GLU A 1 394 ? -20.188 -32.601 -66.095 1.000 14.486 394 GLU A N 1
ATOM 6392 C CA . GLU A 1 394 ? -20.292 -31.108 -66.193 1.000 14.256 394 GLU A CA 1
ATOM 6393 C C . GLU A 1 394 ? -19.212 -30.434 -65.363 1.000 16.683 394 GLU A C 1
ATOM 6394 O O . GLU A 1 394 ? -18.572 -29.416 -65.811 1.000 16.838 394 GLU A O 1
ATOM 6406 N N . ALA A 1 395 ? -18.933 -30.980 -64.173 1.000 14.887 395 ALA A N 1
ATOM 6407 C CA . ALA A 1 395 ? -17.880 -30.440 -63.287 1.000 15.387 395 ALA A CA 1
ATOM 6408 C C . ALA A 1 395 ? -16.450 -30.778 -63.744 1.000 16.031 395 ALA A C 1
ATOM 6409 O O . ALA A 1 395 ? -15.513 -30.307 -63.105 1.000 17.540 395 ALA A O 1
ATOM 6416 N N . GLY A 1 396 ? -16.286 -31.546 -64.814 1.000 15.928 396 GLY A N 1
ATOM 6417 C CA . GLY A 1 396 ? -14.961 -31.880 -65.390 1.000 16.952 396 GLY A CA 1
ATOM 6418 C C . GLY A 1 396 ? -14.293 -33.127 -64.814 1.000 18.007 396 GLY A C 1
ATOM 6419 O O . GLY A 1 396 ? -13.018 -33.253 -64.844 1.000 20.151 396 GLY A O 1
ATOM 6423 N N . TRP A 1 397 ? -15.092 -34.031 -64.278 1.000 14.678 397 TRP A N 1
ATOM 6424 C CA . TRP A 1 397 ? -14.629 -35.337 -63.735 1.000 14.743 397 TRP A CA 1
ATOM 6425 C C . TRP A 1 397 ? -15.198 -36.458 -64.596 1.000 14.618 397 TRP A C 1
ATOM 6426 O O . TRP A 1 397 ? -16.434 -36.770 -64.472 1.000 14.756 397 TRP A O 1
ATOM 6447 N N . VAL A 1 398 ? -14.376 -37.046 -65.481 1.000 15.820 398 VAL A N 1
ATOM 6448 C CA . VAL A 1 398 ? -14.868 -37.941 -66.575 1.000 15.978 398 VAL A CA 1
ATOM 6449 C C . VAL A 1 398 ? -14.209 -39.319 -66.437 1.000 15.017 398 VAL A C 1
ATOM 6450 O O . VAL A 1 398 ? -13.074 -39.395 -65.960 1.000 16.954 398 VAL A O 1
ATOM 6463 N N . LEU A 1 399 ? -14.853 -40.354 -66.969 1.000 17.101 399 LEU A N 1
ATOM 6464 C CA . LEU A 1 399 ? -14.299 -41.730 -66.934 1.000 18.975 399 LEU A CA 1
ATOM 6465 C C . LEU A 1 399 ? -13.139 -41.880 -67.919 1.000 21.860 399 LEU A C 1
ATOM 6466 O O . LEU A 1 399 ? -13.274 -41.507 -69.135 1.000 22.454 399 LEU A O 1
ATOM 6482 N N . LYS A 1 400 ? -12.058 -42.464 -67.428 1.000 22.755 400 LYS A N 1
ATOM 6483 C CA . LYS A 1 400 ? -10.900 -42.971 -68.239 1.000 24.870 400 LYS A CA 1
ATOM 6484 C C . LYS A 1 400 ? -10.659 -44.393 -67.746 1.000 28.114 400 LYS A C 1
ATOM 6485 O O . LYS A 1 400 ? -10.280 -44.560 -66.577 1.000 28.085 400 LYS A O 1
ATOM 6504 N N . GLY A 1 401 ? -11.032 -45.376 -68.562 1.000 31.501 401 GLY A N 1
ATOM 6505 C CA . GLY A 1 401 ? -11.108 -46.781 -68.143 1.000 33.953 401 GLY A CA 1
ATOM 6506 C C . GLY A 1 401 ? -12.208 -46.892 -67.129 1.000 32.800 401 GLY A C 1
ATOM 6507 O O . GLY A 1 401 ? -13.328 -46.413 -67.413 1.000 42.466 401 GLY A O 1
ATOM 6511 N N . GLN A 1 402 ? -11.860 -47.346 -65.937 1.000 36.632 402 GLN A N 1
ATOM 6512 C CA . GLN A 1 402 ? -12.853 -47.520 -64.853 1.000 39.333 402 GLN A CA 1
ATOM 6513 C C . GLN A 1 402 ? -12.770 -46.374 -63.827 1.000 32.955 402 GLN A C 1
ATOM 6514 O O . GLN A 1 402 ? -13.572 -46.371 -62.885 1.000 35.614 402 GLN A O 1
ATOM 6528 N N A GLN A 1 403 ? -11.749 -45.510 -63.867 0.500 27.798 403 GLN A N 1
ATOM 6529 N N B GLN A 1 403 ? -11.955 -45.371 -64.120 0.500 29.131 403 GLN A N 1
ATOM 6530 C CA A GLN A 1 403 ? -11.592 -44.452 -62.826 0.500 23.357 403 GLN A CA 1
ATOM 6531 C CA B GLN A 1 403 ? -11.462 -44.394 -63.127 0.500 24.256 403 GLN A CA 1
ATOM 6532 C C A GLN A 1 403 ? -12.026 -43.110 -63.390 0.500 22.585 403 GLN A C 1
ATOM 6533 C C B GLN A 1 403 ? -11.963 -42.987 -63.457 0.500 23.964 403 GLN A C 1
ATOM 6534 O O A GLN A 1 403 ? -11.842 -42.865 -64.595 0.500 21.471 403 GLN A O 1
ATOM 6535 O O B GLN A 1 403 ? -11.741 -42.508 -64.589 0.500 21.156 403 GLN A O 1
ATOM 6562 N N . ARG A 1 404 ? -12.581 -42.283 -62.505 1.000 18.863 404 ARG A N 1
ATOM 6563 C CA . ARG A 1 404 ? -12.943 -40.881 -62.774 1.000 20.267 404 ARG A CA 1
ATOM 6564 C C . ARG A 1 404 ? -11.721 -39.998 -62.576 1.000 17.778 404 ARG A C 1
ATOM 6565 O O . ARG A 1 404 ? -11.098 -40.080 -61.541 1.000 19.265 404 ARG A O 1
ATOM 6586 N N . VAL A 1 405 ? -11.403 -39.161 -63.581 1.000 18.539 405 VAL A N 1
ATOM 6587 C CA . VAL A 1 405 ? -10.200 -38.293 -63.600 1.000 19.321 405 VAL A CA 1
ATOM 6588 C C . VAL A 1 405 ? -10.588 -36.893 -64.085 1.000 19.107 405 VAL A C 1
ATOM 6589 O O . VAL A 1 405 ? -11.619 -36.705 -64.800 1.000 20.297 405 VAL A O 1
ATOM 6602 N N . ASN A 1 406 ? -9.806 -35.921 -63.686 1.000 19.318 406 ASN A N 1
ATOM 6603 C CA . ASN A 1 406 ? -10.057 -34.506 -64.061 1.000 21.628 406 ASN A CA 1
ATOM 6604 C C . ASN A 1 406 ? -9.848 -34.348 -65.580 1.000 22.751 406 ASN A C 1
ATOM 6605 O O . ASN A 1 406 ? -8.816 -34.861 -66.097 1.000 23.782 406 ASN A O 1
ATOM 6616 N N . ALA A 1 407 ? -10.814 -33.751 -66.283 1.000 24.787 407 ALA A N 1
ATOM 6617 C CA . ALA A 1 407 ? -10.786 -33.634 -67.760 1.000 23.775 407 ALA A CA 1
ATOM 6618 C C . ALA A 1 407 ? -9.633 -32.718 -68.169 1.000 28.654 407 ALA A C 1
ATOM 6619 O O . ALA A 1 407 ? -9.140 -32.889 -69.306 1.000 32.716 407 ALA A O 1
ATOM 6626 N N . THR A 1 408 ? -9.217 -31.783 -67.335 1.000 26.596 408 THR A N 1
ATOM 6627 C CA . THR A 1 408 ? -8.079 -30.871 -67.659 1.000 30.412 408 THR A CA 1
ATOM 6628 C C . THR A 1 408 ? -6.751 -31.517 -67.240 1.000 32.157 408 THR A C 1
ATOM 6629 O O . THR A 1 408 ? -5.797 -31.545 -68.066 1.000 31.882 408 THR A O 1
ATOM 6640 N N . THR A 1 409 ? -6.652 -32.061 -66.018 1.000 30.866 409 THR A N 1
ATOM 6641 C CA . THR A 1 409 ? -5.342 -32.391 -65.410 1.000 28.060 409 THR A CA 1
ATOM 6642 C C . THR A 1 409 ? -5.032 -33.905 -65.422 1.000 27.166 409 THR A C 1
ATOM 6643 O O . THR A 1 409 ? -3.863 -34.249 -65.262 1.000 25.346 409 THR A O 1
ATOM 6654 N N . GLY A 1 410 ? -6.001 -34.822 -65.537 1.000 22.107 410 GLY A N 1
ATOM 6655 C CA . GLY A 1 410 ? -5.755 -36.278 -65.423 1.000 22.289 410 GLY A CA 1
ATOM 6656 C C . GLY A 1 410 ? -5.757 -36.809 -63.980 1.000 23.054 410 GLY A C 1
ATOM 6657 O O . GLY A 1 410 ? -5.639 -38.046 -63.802 1.000 22.138 410 GLY A O 1
ATOM 6661 N N . GLN A 1 411 ? -5.857 -35.928 -62.976 1.000 23.872 411 GLN A N 1
ATOM 6662 C CA . GLN A 1 411 ? -5.846 -36.371 -61.551 1.000 22.165 411 GLN A CA 1
ATOM 6663 C C . GLN A 1 411 ? -7.075 -37.258 -61.244 1.000 22.260 411 GLN A C 1
ATOM 6664 O O . GLN A 1 411 ? -8.214 -36.854 -61.508 1.000 20.863 411 GLN A O 1
ATOM 6678 N N . PRO A 1 412 ? -6.908 -38.434 -60.600 1.000 21.685 412 PRO A N 1
ATOM 6679 C CA . PRO A 1 412 ? -8.084 -39.205 -60.176 1.000 21.694 412 PRO A CA 1
ATOM 6680 C C . PRO A 1 412 ? -8.930 -38.492 -59.105 1.000 18.988 412 PRO A C 1
ATOM 6681 O O . PRO A 1 412 ? -8.411 -37.780 -58.221 1.000 18.545 412 PRO A O 1
ATOM 6692 N N . LEU A 1 413 ? -10.253 -38.704 -59.169 1.000 17.117 413 LEU A N 1
ATOM 6693 C CA . LEU A 1 413 ? -11.200 -38.224 -58.123 1.000 16.005 413 LEU A CA 1
ATOM 6694 C C . LEU A 1 413 ? -11.168 -39.166 -56.917 1.000 15.066 413 LEU A C 1
ATOM 6695 O O . LEU A 1 413 ? -11.617 -40.341 -57.022 1.000 16.434 413 LEU A O 1
ATOM 6711 N N . SER A 1 414 ? -10.628 -38.694 -55.803 1.000 15.130 414 SER A N 1
ATOM 6712 C CA . SER A 1 414 ? -10.347 -39.537 -54.612 1.000 15.209 414 SER A CA 1
ATOM 6713 C C . SER A 1 414 ? -10.572 -38.665 -53.366 1.000 13.825 414 SER A C 1
ATOM 6714 O O . SER A 1 414 ? -10.152 -37.485 -53.381 1.000 15.621 414 SER A O 1
ATOM 6722 N N . PHE A 1 415 ? -11.056 -39.239 -52.259 1.000 13.240 415 PHE A N 1
ATOM 6723 C CA . PHE A 1 415 ? -11.126 -38.535 -50.960 1.000 13.802 415 PHE A CA 1
ATOM 6724 C C . PHE A 1 415 ? -11.053 -39.540 -49.821 1.000 13.411 415 PHE A C 1
ATOM 6725 O O . PHE A 1 415 ? -11.244 -40.779 -50.018 1.000 13.654 415 PHE A O 1
ATOM 6742 N N . GLU A 1 416 ? -10.816 -39.025 -48.615 1.000 13.847 416 GLU A N 1
ATOM 6743 C CA . GLU A 1 416 ? -10.723 -39.841 -47.385 1.000 12.599 416 GLU A CA 1
ATOM 6744 C C . GLU A 1 416 ? -11.950 -39.614 -46.475 1.000 13.074 416 GLU A C 1
ATOM 6745 O O . GLU A 1 416 ? -12.274 -38.452 -46.177 1.000 13.389 416 GLU A O 1
ATOM 6757 N N . LEU A 1 417 ? -12.618 -40.716 -46.109 1.000 13.869 417 LEU A N 1
ATOM 6758 C CA . LEU A 1 417 ? -13.660 -40.682 -45.045 1.000 13.051 417 LEU A CA 1
ATOM 6759 C C . LEU A 1 417 ? -12.999 -40.957 -43.691 1.000 13.330 417 LEU A C 1
ATOM 6760 O O . LEU A 1 417 ? -12.450 -42.067 -43.503 1.000 14.325 417 LEU A O 1
ATOM 6776 N N . LEU A 1 418 ? -13.032 -39.975 -42.791 1.000 13.175 418 LEU A N 1
ATOM 6777 C CA . LEU A 1 418 ? -12.457 -40.081 -41.423 1.000 14.915 418 LEU A CA 1
ATOM 6778 C C . LEU A 1 418 ? -13.539 -40.591 -40.458 1.000 15.698 418 LEU A C 1
ATOM 6779 O O . LEU A 1 418 ? -14.605 -39.947 -40.410 1.000 15.690 418 LEU A O 1
ATOM 6795 N N . LEU A 1 419 ? -13.278 -41.691 -39.721 1.000 15.562 419 LEU A N 1
ATOM 6796 C CA . LEU A 1 419 ? -14.308 -42.321 -38.829 1.000 18.739 419 LEU A CA 1
ATOM 6797 C C . LEU A 1 419 ? -13.752 -42.565 -37.438 1.000 18.502 419 LEU A C 1
ATOM 6798 O O . LEU A 1 419 ? -12.569 -42.893 -37.314 1.000 18.965 419 LEU A O 1
ATOM 6814 N N . PRO A 1 420 ? -14.557 -42.385 -36.369 1.000 19.508 420 PRO A N 1
ATOM 6815 C CA . PRO A 1 420 ? -14.199 -42.947 -35.082 1.000 22.293 420 PRO A CA 1
ATOM 6816 C C . PRO A 1 420 ? -14.248 -44.476 -35.158 1.000 22.546 420 PRO A C 1
ATOM 6817 O O . PRO A 1 420 ? -15.225 -45.072 -35.605 1.000 23.457 420 PRO A O 1
ATOM 6828 N N . ALA A 1 421 ? -13.175 -45.109 -34.675 1.000 24.764 421 ALA A N 1
ATOM 6829 C CA . ALA A 1 421 ? -13.075 -46.572 -34.441 1.000 24.600 421 ALA A CA 1
ATOM 6830 C C . ALA A 1 421 ? -14.227 -47.039 -33.543 1.000 26.165 421 ALA A C 1
ATOM 6831 O O . ALA A 1 421 ? -14.659 -48.184 -33.685 1.000 26.571 421 ALA A O 1
ATOM 6838 N N . SER A 1 422 ? -14.742 -46.171 -32.674 1.000 24.625 422 SER A N 1
ATOM 6839 C CA . SER A 1 422 ? -15.736 -46.607 -31.647 1.000 27.424 422 SER A CA 1
ATOM 6840 C C . SER A 1 422 ? -17.122 -46.882 -32.269 1.000 30.306 422 SER A C 1
ATOM 6841 O O . SER A 1 422 ? -17.959 -47.570 -31.614 1.000 30.822 422 SER A O 1
ATOM 6849 N N . SER A 1 423 ? -17.400 -46.351 -33.470 1.000 29.792 423 SER A N 1
ATOM 6850 C CA . SER A 1 423 ? -18.763 -46.341 -34.057 1.000 30.440 423 SER A CA 1
ATOM 6851 C C . SER A 1 423 ? -19.063 -47.661 -34.785 1.000 27.605 423 SER A C 1
ATOM 6852 O O . SER A 1 423 ? -18.142 -48.326 -35.368 1.000 28.022 423 SER A O 1
ATOM 6860 N N . ASN A 1 424 ? -20.339 -48.038 -34.742 1.000 30.912 424 ASN A N 1
ATOM 6861 C CA . ASN A 1 424 ? -20.946 -49.041 -35.651 1.000 37.231 424 ASN A CA 1
ATOM 6862 C C . ASN A 1 424 ? -21.053 -48.314 -36.982 1.000 39.064 424 ASN A C 1
ATOM 6863 O O . ASN A 1 424 ? -21.701 -47.240 -37.035 1.000 52.278 424 ASN A O 1
ATOM 6874 N N . SER A 1 425 ? -20.431 -48.846 -38.004 1.000 31.980 425 SER A N 1
ATOM 6875 C CA . SER A 1 425 ? -20.470 -48.174 -39.325 1.000 29.501 425 SER A CA 1
ATOM 6876 C C . SER A 1 425 ? -20.751 -49.223 -40.401 1.000 28.387 425 SER A C 1
ATOM 6877 O O . SER A 1 425 ? -19.998 -49.346 -41.387 1.000 25.332 425 SER A O 1
ATOM 6885 N N . GLN A 1 426 ? -21.906 -49.918 -40.302 1.000 26.817 426 GLN A N 1
ATOM 6886 C CA . GLN A 1 426 ? -22.336 -50.952 -41.292 1.000 24.089 426 GLN A CA 1
ATOM 6887 C C . GLN A 1 426 ? -22.659 -50.343 -42.683 1.000 21.938 426 GLN A C 1
ATOM 6888 O O . GLN A 1 426 ? -22.698 -51.077 -43.669 1.000 23.937 426 GLN A O 1
ATOM 6902 N N . TRP A 1 427 ? -22.906 -49.042 -42.751 1.000 19.226 427 TRP A N 1
ATOM 6903 C CA . TRP A 1 427 ? -23.260 -48.286 -43.993 1.000 18.320 427 TRP A CA 1
ATOM 6904 C C . TRP A 1 427 ? -21.995 -47.978 -44.818 1.000 16.192 427 TRP A C 1
ATOM 6905 O O . TRP A 1 427 ? -22.143 -47.608 -46.016 1.000 16.060 427 TRP A O 1
ATOM 6926 N N . VAL A 1 428 ? -20.778 -48.143 -44.282 1.000 15.840 428 VAL A N 1
ATOM 6927 C CA . VAL A 1 428 ? -19.566 -47.552 -44.963 1.000 15.988 428 VAL A CA 1
ATOM 6928 C C . VAL A 1 428 ? -19.149 -48.355 -46.205 1.000 15.396 428 VAL A C 1
ATOM 6929 O O . VAL A 1 428 ? -18.917 -47.702 -47.310 1.000 15.159 428 VAL A O 1
ATOM 6942 N N . LEU A 1 429 ? -19.048 -49.694 -46.149 1.000 16.137 429 LEU A N 1
ATOM 6943 C CA . LEU A 1 429 ? -18.653 -50.454 -47.376 1.000 16.482 429 LEU A CA 1
ATOM 6944 C C . LEU A 1 429 ? -19.717 -50.327 -48.461 1.000 15.938 429 LEU A C 1
ATOM 6945 O O . LEU A 1 429 ? -19.372 -50.158 -49.660 1.000 16.001 429 LEU A O 1
ATOM 6961 N N . PRO A 1 430 ? -21.034 -50.399 -48.157 1.000 14.907 430 PRO A N 1
ATOM 6962 C CA . PRO A 1 430 ? -22.041 -50.182 -49.175 1.000 15.908 430 PRO A CA 1
ATOM 6963 C C . PRO A 1 430 ? -21.854 -48.849 -49.917 1.000 14.429 430 PRO A C 1
ATOM 6964 O O . PRO A 1 430 ? -21.929 -48.772 -51.174 1.000 15.615 430 PRO A O 1
ATOM 6975 N N . PHE A 1 431 ? -21.597 -47.764 -49.162 1.000 13.326 431 PHE A N 1
ATOM 6976 C CA . PHE A 1 431 ? -21.343 -46.432 -49.805 1.000 13.744 431 PHE A CA 1
ATOM 6977 C C . PHE A 1 431 ? -20.030 -46.453 -50.613 1.000 12.935 431 PHE A C 1
ATOM 6978 O O . PHE A 1 431 ? -20.003 -45.916 -51.802 1.000 13.014 431 PHE A O 1
ATOM 6995 N N . GLN A 1 432 ? -18.966 -47.078 -50.108 1.000 14.400 432 GLN A N 1
ATOM 6996 C CA . GLN A 1 432 ? -17.697 -47.212 -50.883 1.000 13.572 432 GLN A CA 1
ATOM 6997 C C . GLN A 1 432 ? -17.977 -47.911 -52.220 1.000 14.750 432 GLN A C 1
ATOM 6998 O O . GLN A 1 432 ? -17.379 -47.527 -53.266 1.000 14.458 432 GLN A O 1
ATOM 7012 N N . HIS A 1 433 ? -18.796 -48.962 -52.174 1.000 14.140 433 HIS A N 1
ATOM 7013 C CA . HIS A 1 433 ? -19.079 -49.797 -53.397 1.000 14.906 433 HIS A CA 1
ATOM 7014 C C . HIS A 1 433 ? -19.818 -48.956 -54.432 1.000 14.015 433 HIS A C 1
ATOM 7015 O O . HIS A 1 433 ? -19.508 -49.027 -55.654 1.000 14.586 433 HIS A O 1
ATOM 7030 N N A SER A 1 434 ? -20.844 -48.218 -54.024 0.500 12.972 434 SER A N 1
ATOM 7031 N N B SER A 1 434 ? -20.862 -48.230 -54.021 0.500 13.689 434 SER A N 1
ATOM 7032 C CA A SER A 1 434 ? -21.602 -47.326 -54.940 0.500 13.016 434 SER A CA 1
ATOM 7033 C CA B SER A 1 434 ? -21.618 -47.313 -54.918 0.500 14.297 434 SER A CA 1
ATOM 7034 C C A SER A 1 434 ? -20.660 -46.303 -55.619 0.500 13.688 434 SER A C 1
ATOM 7035 C C B SER A 1 434 ? -20.645 -46.331 -55.612 0.500 14.394 434 SER A C 1
ATOM 7036 O O A SER A 1 434 ? -20.734 -46.028 -56.862 0.500 13.002 434 SER A O 1
ATOM 7037 O O B SER A 1 434 ? -20.670 -46.119 -56.856 0.500 13.754 434 SER A O 1
ATOM 7052 N N . LEU A 1 435 ? -19.844 -45.651 -54.809 1.000 13.168 435 LEU A N 1
ATOM 7053 C CA . LEU A 1 435 ? -18.834 -44.687 -55.336 1.000 13.560 435 LEU A CA 1
ATOM 7054 C C . LEU A 1 435 ? -17.862 -45.389 -56.305 1.000 13.472 435 LEU A C 1
ATOM 7055 O O . LEU A 1 435 ? -17.554 -44.796 -57.383 1.000 13.985 435 LEU A O 1
ATOM 7071 N N . GLN A 1 436 ? -17.382 -46.609 -56.007 1.000 13.564 436 GLN A N 1
ATOM 7072 C CA . GLN A 1 436 ? -16.484 -47.343 -56.927 1.000 14.651 436 GLN A CA 1
ATOM 7073 C C . GLN A 1 436 ? -17.219 -47.562 -58.260 1.000 14.220 436 GLN A C 1
ATOM 7074 O O . GLN A 1 436 ? -16.522 -47.459 -59.360 1.000 14.936 436 GLN A O 1
ATOM 7088 N N . ARG A 1 437 ? -18.518 -47.801 -58.254 1.000 14.526 437 ARG A N 1
ATOM 7089 C CA . ARG A 1 437 ? -19.293 -48.017 -59.537 1.000 15.976 437 ARG A CA 1
ATOM 7090 C C . ARG A 1 437 ? -19.425 -46.708 -60.339 1.000 17.061 437 ARG A C 1
ATOM 7091 O O . ARG A 1 437 ? -19.738 -46.757 -61.552 1.000 18.418 437 ARG A O 1
ATOM 7112 N N . LEU A 1 438 ? -19.196 -45.551 -59.727 1.000 14.970 438 LEU A N 1
ATOM 7113 C CA . LEU A 1 438 ? -19.102 -44.251 -60.441 1.000 14.895 438 LEU A CA 1
ATOM 7114 C C . LEU A 1 438 ? -17.646 -43.920 -60.803 1.000 15.101 438 LEU A C 1
ATOM 7115 O O . LEU A 1 438 ? -17.401 -42.796 -61.373 1.000 17.640 438 LEU A O 1
ATOM 7131 N N . GLY A 1 439 ? -16.648 -44.751 -60.508 1.000 14.840 439 GLY A N 1
ATOM 7132 C CA . GLY A 1 439 ? -15.217 -44.499 -60.721 1.000 15.584 439 GLY A CA 1
ATOM 7133 C C . GLY A 1 439 ? -14.583 -43.594 -59.668 1.000 18.466 439 GLY A C 1
ATOM 7134 O O . GLY A 1 439 ? -13.478 -43.084 -59.912 1.000 18.826 439 GLY A O 1
ATOM 7138 N N . ILE A 1 440 ? -15.189 -43.460 -58.477 1.000 16.030 440 ILE A N 1
ATOM 7139 C CA . ILE A 1 440 ? -14.703 -42.563 -57.395 1.000 16.067 440 ILE A CA 1
ATOM 7140 C C . ILE A 1 440 ? -14.058 -43.416 -56.312 1.000 15.071 440 ILE A C 1
ATOM 7141 O O . ILE A 1 440 ? -14.668 -44.404 -55.860 1.000 16.349 440 ILE A O 1
ATOM 7157 N N . ASN A 1 441 ? -12.839 -43.068 -55.903 1.000 15.251 441 ASN A N 1
ATOM 7158 C CA . ASN A 1 441 ? -12.158 -43.787 -54.820 1.000 15.527 441 ASN A CA 1
ATOM 7159 C C . ASN A 1 441 ? -12.400 -43.075 -53.473 1.000 15.907 441 ASN A C 1
ATOM 7160 O O . ASN A 1 441 ? -12.029 -41.915 -53.323 1.000 16.196 441 ASN A O 1
ATOM 7171 N N . MET A 1 442 ? -12.934 -43.811 -52.513 1.000 14.463 442 MET A N 1
ATOM 7172 C CA . MET A 1 442 ? -13.117 -43.322 -51.120 1.000 13.992 442 MET A CA 1
ATOM 7173 C C . MET A 1 442 ? -12.240 -44.201 -50.228 1.000 16.437 442 MET A C 1
ATOM 7174 O O . MET A 1 442 ? -12.515 -45.425 -50.094 1.000 16.060 442 MET A O 1
ATOM 7188 N N . ASP A 1 443 ? -11.174 -43.639 -49.673 1.000 15.627 443 ASP A N 1
ATOM 7189 C CA . ASP A 1 443 ? -10.329 -44.339 -48.689 1.000 16.566 443 ASP A CA 1
ATOM 7190 C C . ASP A 1 443 ? -11.031 -44.240 -47.326 1.000 17.286 443 ASP A C 1
ATOM 7191 O O . ASP A 1 443 ? -11.559 -43.153 -46.999 1.000 17.651 443 ASP A O 1
ATOM 7200 N N . ILE A 1 444 ? -10.964 -45.280 -46.505 1.000 16.801 444 ILE A N 1
ATOM 7201 C CA . ILE A 1 444 ? -11.549 -45.270 -45.137 1.000 17.049 444 ILE A CA 1
ATOM 7202 C C . ILE A 1 444 ? -10.415 -45.205 -44.122 1.000 19.085 444 ILE A C 1
ATOM 7203 O O . ILE A 1 444 ? -9.532 -46.110 -44.133 1.000 19.856 444 ILE A O 1
ATOM 7219 N N . ARG A 1 445 ? -10.468 -44.252 -43.179 1.000 19.093 445 ARG A N 1
ATOM 7220 C CA . ARG A 1 445 ? -9.464 -44.148 -42.081 1.000 21.914 445 ARG A CA 1
ATOM 7221 C C . ARG A 1 445 ? -10.221 -44.157 -40.744 1.000 20.614 445 ARG A C 1
ATOM 7222 O O . ARG A 1 445 ? -10.806 -43.129 -40.432 1.000 20.381 445 ARG A O 1
ATOM 7243 N N . LYS A 1 446 ? -10.107 -45.230 -39.951 1.000 20.642 446 LYS A N 1
ATOM 7244 C CA . LYS A 1 446 ? -10.684 -45.321 -38.577 1.000 22.716 446 LYS A CA 1
ATOM 7245 C C . LYS A 1 446 ? -9.584 -44.928 -37.593 1.000 23.336 446 LYS A C 1
ATOM 7246 O O . LYS A 1 446 ? -8.503 -45.546 -37.649 1.000 23.811 446 LYS A O 1
ATOM 7265 N N . VAL A 1 447 ? 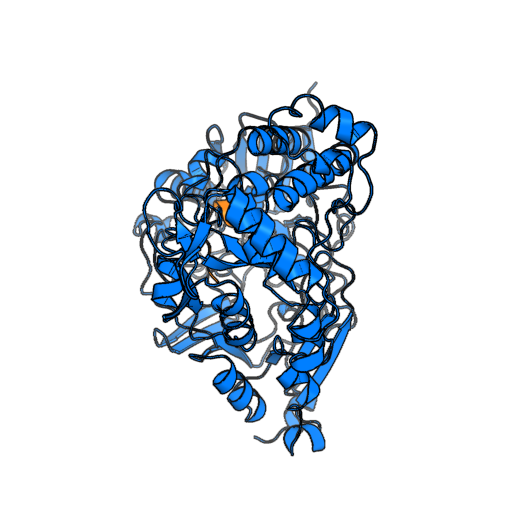-9.879 -44.013 -36.666 1.000 20.535 447 VAL A N 1
ATOM 7266 C CA . VAL A 1 447 ? -8.860 -43.460 -35.704 1.000 22.770 447 VAL A CA 1
ATOM 7267 C C . VAL A 1 447 ? -9.407 -43.464 -34.274 1.000 20.325 447 VAL A C 1
ATOM 7268 O O . VAL A 1 447 ? -10.658 -43.563 -34.092 1.000 22.717 447 VAL A O 1
ATOM 7281 N N . ASP A 1 448 ? -8.527 -43.352 -33.283 1.000 22.171 448 ASP A N 1
ATOM 7282 C CA . ASP A 1 448 ? -8.968 -43.373 -31.869 1.000 24.174 448 ASP A CA 1
ATOM 7283 C C . ASP A 1 448 ? -9.652 -42.052 -31.481 1.000 24.935 448 ASP A C 1
ATOM 7284 O O . ASP A 1 448 ? -9.650 -41.067 -32.277 1.000 23.175 448 ASP A O 1
ATOM 7293 N N . ASN A 1 449 ? -10.172 -41.995 -30.252 1.000 22.925 449 ASN A N 1
ATOM 7294 C CA . ASN A 1 449 ? -11.070 -40.900 -29.808 1.000 25.562 449 ASN A CA 1
ATOM 7295 C C . ASN A 1 449 ? -10.272 -39.610 -29.611 1.000 22.247 449 ASN A C 1
ATOM 7296 O O . ASN A 1 449 ? -10.885 -38.532 -29.843 1.000 25.192 449 ASN A O 1
ATOM 7307 N N . SER A 1 450 ? -8.973 -39.660 -29.264 1.000 23.009 450 SER A N 1
ATOM 7308 C CA . SER A 1 450 ? -8.130 -38.422 -29.184 1.000 23.566 450 SER A CA 1
ATOM 7309 C C . SER A 1 450 ? -7.897 -37.832 -30.573 1.000 23.149 450 SER A C 1
ATOM 7310 O O . SER A 1 450 ? -7.991 -36.581 -30.733 1.000 22.376 450 SER A O 1
ATOM 7318 N N . GLN A 1 451 ? -7.498 -38.680 -31.525 1.000 21.587 451 GLN A N 1
ATOM 7319 C CA . GLN A 1 451 ? -7.246 -38.233 -32.918 1.000 20.651 451 GLN A CA 1
ATOM 7320 C C . GLN A 1 451 ? -8.518 -37.677 -33.555 1.000 18.557 451 GLN A C 1
ATOM 7321 O O . GLN A 1 451 ? -8.454 -36.643 -34.253 1.000 19.662 451 GLN A O 1
ATOM 7335 N N . ILE A 1 452 ? -9.666 -38.321 -33.411 1.000 19.587 452 ILE A N 1
ATOM 7336 C CA . ILE A 1 452 ? -10.901 -37.820 -34.047 1.000 20.701 452 ILE A CA 1
ATOM 7337 C C . ILE A 1 452 ? -11.254 -36.449 -33.439 1.000 18.927 452 ILE A C 1
ATOM 7338 O O . ILE A 1 452 ? -11.709 -35.556 -34.165 1.000 19.058 452 ILE A O 1
ATOM 7354 N N . THR A 1 453 ? -11.084 -36.269 -32.127 1.000 18.749 453 THR A N 1
ATOM 7355 C CA . THR A 1 453 ? -11.371 -34.961 -31.478 1.000 18.525 453 THR A CA 1
ATOM 7356 C C . THR A 1 453 ? -10.445 -33.858 -32.019 1.000 16.726 453 THR A C 1
ATOM 7357 O O . THR A 1 453 ? -10.970 -32.767 -32.436 1.000 17.867 453 THR A O 1
ATOM 7368 N N . ASN A 1 454 ? -9.140 -34.071 -32.088 1.000 17.781 454 ASN A N 1
ATOM 7369 C CA . ASN A 1 454 ? -8.186 -33.073 -32.624 1.000 19.003 454 ASN A CA 1
ATOM 7370 C C . ASN A 1 454 ? -8.490 -32.729 -34.094 1.000 18.288 454 ASN A C 1
ATOM 7371 O O . ASN A 1 454 ? -8.490 -31.535 -34.461 1.000 18.910 454 ASN A O 1
ATOM 7382 N N . ARG A 1 455 ? -8.721 -33.750 -34.930 1.000 17.961 455 ARG A N 1
ATOM 7383 C CA . ARG A 1 455 ? -8.926 -33.502 -36.382 1.000 18.014 455 ARG A CA 1
ATOM 7384 C C . ARG A 1 455 ? -10.307 -32.891 -36.642 1.000 15.681 455 ARG A C 1
ATOM 7385 O O . ARG A 1 455 ? -10.442 -32.057 -37.574 1.000 15.625 455 ARG A O 1
ATOM 7406 N N A MET A 1 456 ? -11.325 -33.274 -35.879 0.500 16.633 456 MET A N 1
ATOM 7407 N N B MET A 1 456 ? -11.320 -33.277 -35.885 0.500 14.685 456 MET A N 1
ATOM 7408 C CA A MET A 1 456 ? -12.679 -32.660 -36.013 0.500 18.054 456 MET A CA 1
ATOM 7409 C CA B MET A 1 456 ? -12.664 -32.652 -36.024 0.500 14.777 456 MET A CA 1
ATOM 7410 C C A MET A 1 456 ? -12.556 -31.157 -35.727 0.500 17.346 456 MET A C 1
ATOM 7411 C C B MET A 1 456 ? -12.529 -31.148 -35.743 0.500 15.339 456 MET A C 1
ATOM 7412 O O A MET A 1 456 ? -13.095 -30.304 -36.506 0.500 18.113 456 MET A O 1
ATOM 7413 O O B MET A 1 456 ? -13.019 -30.279 -36.542 0.500 15.972 456 MET A O 1
ATOM 7440 N N . ARG A 1 457 ? -11.837 -30.821 -34.654 1.000 16.895 457 ARG A N 1
ATOM 7441 C CA . ARG A 1 457 ? -11.696 -29.399 -34.214 1.000 16.802 457 ARG A CA 1
ATOM 7442 C C . ARG A 1 457 ? -10.956 -28.562 -35.258 1.000 15.680 457 ARG A C 1
ATOM 7443 O O . ARG A 1 457 ? -11.385 -27.385 -35.520 1.000 18.202 457 ARG A O 1
ATOM 7464 N N . SER A 1 458 ? -9.890 -29.065 -35.894 1.000 15.186 458 SER A N 1
ATOM 7465 C CA . SER A 1 458 ? -9.098 -28.323 -36.909 1.000 15.834 458 SER A CA 1
ATOM 7466 C C . SER A 1 458 ? -9.650 -28.483 -38.328 1.000 14.751 458 SER A C 1
ATOM 7467 O O . SER A 1 458 ? -9.085 -27.880 -39.230 1.000 17.794 458 SER A O 1
ATOM 7475 N N . ARG A 1 459 ? -10.736 -29.241 -38.543 1.000 14.210 459 ARG A N 1
ATOM 7476 C CA . ARG A 1 459 ? -11.269 -29.519 -39.899 1.000 13.159 459 ARG A CA 1
ATOM 7477 C C . ARG A 1 459 ? -10.209 -30.232 -40.768 1.000 13.671 459 ARG A C 1
ATOM 7478 O O . ARG A 1 459 ? -10.190 -30.054 -42.011 1.000 14.224 459 ARG A O 1
ATOM 7499 N N . ASP A 1 460 ? -9.401 -31.110 -40.165 1.000 15.128 460 ASP A N 1
ATOM 7500 C CA . ASP A 1 460 ? -8.389 -31.894 -40.917 1.000 13.621 460 ASP A CA 1
ATOM 7501 C C . ASP A 1 460 ? -9.024 -33.197 -41.440 1.000 14.103 460 ASP A C 1
ATOM 7502 O O . ASP A 1 460 ? -8.787 -34.299 -40.931 1.000 14.343 460 ASP A O 1
ATOM 7511 N N . TYR A 1 461 ? -9.951 -33.040 -42.379 1.000 13.786 461 TYR A N 1
ATOM 7512 C CA . TYR A 1 461 ? -10.698 -34.136 -43.057 1.000 14.075 461 TYR A CA 1
ATOM 7513 C C . TYR A 1 461 ? -11.162 -33.647 -44.422 1.000 12.810 461 TYR A C 1
ATOM 7514 O O . TYR A 1 461 ? -11.425 -32.452 -44.615 1.000 13.022 461 TYR A O 1
ATOM 7532 N N . ASP A 1 462 ? -11.417 -34.608 -45.322 1.000 12.747 462 ASP A N 1
ATOM 7533 C CA . ASP A 1 462 ? -12.254 -34.393 -46.528 1.000 12.160 462 ASP A CA 1
ATOM 7534 C C . ASP A 1 462 ? -13.730 -34.557 -46.165 1.000 12.447 462 ASP A C 1
ATOM 7535 O O . ASP A 1 462 ? -14.529 -33.684 -46.499 1.000 12.861 462 ASP A O 1
ATOM 7544 N N . MET A 1 463 ? -14.105 -35.689 -45.565 1.000 13.117 463 MET A N 1
ATOM 7545 C CA . MET A 1 463 ? -15.483 -35.996 -45.093 1.000 12.384 463 MET A CA 1
ATOM 7546 C C . MET A 1 463 ? -15.407 -36.659 -43.730 1.000 13.118 463 MET A C 1
ATOM 7547 O O . MET A 1 463 ? -14.497 -37.491 -43.493 1.000 13.215 463 MET A O 1
ATOM 7561 N N . MET A 1 464 ? -16.334 -36.309 -42.814 1.000 12.435 464 MET A N 1
ATOM 7562 C CA . MET A 1 464 ? -16.479 -37.018 -41.507 1.000 13.382 464 MET A CA 1
ATOM 7563 C C . MET A 1 464 ? -17.936 -36.928 -41.039 1.000 13.232 464 MET A C 1
ATOM 7564 O O . MET A 1 464 ? -18.641 -35.948 -41.374 1.000 13.162 464 MET A O 1
ATOM 7578 N N . PRO A 1 465 ? -18.395 -37.925 -40.251 1.000 13.884 465 PRO A N 1
ATOM 7579 C CA . PRO A 1 465 ? -19.776 -37.871 -39.730 1.000 14.524 465 PRO A CA 1
ATOM 7580 C C . PRO A 1 465 ? -19.893 -36.816 -38.622 1.000 15.277 465 PRO A C 1
ATOM 7581 O O . PRO A 1 465 ? -18.920 -36.616 -37.834 1.000 17.319 465 PRO A O 1
ATOM 7592 N N . ARG A 1 466 ? -21.006 -36.069 -38.609 1.000 14.808 466 ARG A N 1
ATOM 7593 C CA . ARG A 1 466 ? -21.312 -35.027 -37.606 1.000 14.766 466 ARG A CA 1
ATOM 7594 C C . ARG A 1 466 ? -22.770 -35.204 -37.145 1.000 18.043 466 ARG A C 1
ATOM 7595 O O . ARG A 1 466 ? -23.647 -35.562 -37.929 1.000 21.286 466 ARG A O 1
ATOM 7616 N N . VAL A 1 467 ? -23.037 -34.900 -35.892 1.000 16.212 467 VAL A N 1
ATOM 7617 C CA . VAL A 1 467 ? -24.423 -34.794 -35.382 1.000 17.279 467 VAL A CA 1
ATOM 7618 C C . VAL A 1 467 ? -24.764 -33.317 -35.304 1.000 17.174 467 VAL A C 1
ATOM 7619 O O . VAL A 1 467 ? -23.985 -32.570 -34.651 1.000 20.357 467 VAL A O 1
ATOM 7632 N N . TRP A 1 468 ? -25.891 -32.909 -35.915 1.000 14.640 468 TRP A N 1
ATOM 7633 C CA . TRP A 1 468 ? -26.503 -31.552 -35.767 1.000 15.491 468 TRP A CA 1
ATOM 7634 C C . TRP A 1 468 ? -27.517 -31.663 -34.612 1.000 15.706 468 TRP A C 1
ATOM 7635 O O . TRP A 1 468 ? -28.533 -32.370 -34.761 1.000 16.306 468 TRP A O 1
ATOM 7656 N N . ARG A 1 469 ? -27.211 -31.048 -33.478 1.000 17.967 469 ARG A N 1
ATOM 7657 C CA . ARG A 1 469 ? -28.069 -31.176 -32.263 1.000 19.045 469 ARG A CA 1
ATOM 7658 C C . ARG A 1 469 ? -29.442 -30.515 -32.528 1.000 19.208 469 ARG A C 1
ATOM 7659 O O . ARG A 1 469 ? -29.568 -29.502 -33.255 1.000 20.380 469 ARG A O 1
ATOM 7680 N N . ALA A 1 470 ? -30.473 -31.033 -31.882 1.000 20.195 470 ALA A N 1
ATOM 7681 C CA . ALA A 1 470 ? -31.832 -30.452 -31.948 1.000 19.960 470 ALA A CA 1
ATOM 7682 C C . ALA A 1 470 ? -31.791 -28.944 -31.633 1.000 21.365 470 ALA A C 1
ATOM 7683 O O . ALA A 1 470 ? -31.189 -28.527 -30.644 1.000 21.947 470 ALA A O 1
ATOM 7690 N N . MET A 1 471 ? -32.419 -28.166 -32.488 1.000 21.639 471 MET A N 1
ATOM 7691 C CA . MET A 1 471 ? -32.525 -26.695 -32.299 1.000 24.126 471 MET A CA 1
ATOM 7692 C C . MET A 1 471 ? -34.004 -26.327 -32.417 1.000 20.894 471 MET A C 1
ATOM 7693 O O . MET A 1 471 ? -34.529 -26.225 -33.520 1.000 19.330 471 MET A O 1
ATOM 7707 N N . PRO A 1 472 ? -34.742 -26.222 -31.280 1.000 19.033 472 PRO A N 1
ATOM 7708 C CA . PRO A 1 472 ? -36.218 -26.110 -31.332 1.000 19.928 472 PRO A CA 1
ATOM 7709 C C . PRO A 1 472 ? -36.722 -24.762 -31.879 1.000 18.052 472 PRO A C 1
ATOM 7710 O O . PRO A 1 472 ? -37.906 -24.691 -32.268 1.000 21.104 472 PRO A O 1
ATOM 7721 N N . TRP A 1 473 ? -35.869 -23.730 -31.920 1.000 18.404 473 TRP A N 1
ATOM 7722 C CA . TRP A 1 473 ? -36.156 -22.432 -32.596 1.000 18.465 473 TRP A CA 1
ATOM 7723 C C . TRP A 1 473 ? -34.861 -21.887 -33.211 1.000 18.589 473 TRP A C 1
ATOM 7724 O O . TRP A 1 473 ? -33.768 -22.362 -32.864 1.000 18.468 473 TRP A O 1
ATOM 7745 N N . PRO A 1 474 ? -34.923 -20.897 -34.142 1.000 17.789 474 PRO A N 1
ATOM 7746 C CA . PRO A 1 474 ? -33.709 -20.329 -34.745 1.000 18.092 474 PRO A CA 1
ATOM 7747 C C . PRO A 1 474 ? -33.024 -19.408 -33.729 1.000 18.858 474 PRO A C 1
ATOM 7748 O O . PRO A 1 474 ? -33.401 -18.247 -33.581 1.000 21.331 474 PRO A O 1
ATOM 7759 N N . SER A 1 475 ? -32.030 -19.940 -33.023 1.000 17.638 475 SER A N 1
ATOM 7760 C CA . SER A 1 475 ? -31.289 -19.335 -31.893 1.000 19.738 475 SER A CA 1
ATOM 7761 C C . SER A 1 475 ? -30.172 -18.425 -32.430 1.000 20.422 475 SER A C 1
ATOM 7762 O O . SER A 1 475 ? -29.574 -18.702 -33.541 1.000 18.398 475 SER A O 1
ATOM 7770 N N . SER A 1 476 ? -29.731 -17.413 -31.660 1.000 19.076 476 SER A N 1
ATOM 7771 C CA . SER A 1 476 ? -28.523 -16.636 -31.983 1.000 19.652 476 SER A CA 1
ATOM 7772 C C . SER A 1 476 ? -27.282 -17.530 -31.925 1.000 19.854 476 SER A C 1
ATOM 7773 O O . SER A 1 476 ? -26.251 -17.143 -32.516 1.000 21.795 476 SER A O 1
ATOM 7781 N N . ASP A 1 477 ? -27.330 -18.732 -31.333 1.000 17.880 477 ASP A N 1
ATOM 7782 C CA . ASP A 1 477 ? -26.166 -19.641 -31.376 1.000 19.970 477 ASP A CA 1
ATOM 7783 C C . ASP A 1 477 ? -25.862 -20.077 -32.826 1.000 17.250 477 ASP A C 1
ATOM 7784 O O . ASP A 1 477 ? -24.717 -20.592 -33.073 1.000 16.037 477 ASP A O 1
ATOM 7793 N N . LEU A 1 478 ? -26.835 -20.013 -33.746 1.000 16.361 478 LEU A N 1
ATOM 7794 C CA . LEU A 1 478 ? -26.577 -20.357 -35.188 1.000 15.708 478 LEU A CA 1
ATOM 7795 C C . LEU A 1 478 ? -25.328 -19.666 -35.721 1.000 16.322 478 LEU A C 1
ATOM 7796 O O . LEU A 1 478 ? -24.601 -20.281 -36.562 1.000 15.624 478 LEU A O 1
ATOM 7812 N N . GLN A 1 479 ? -25.023 -18.431 -35.321 1.000 15.721 479 GLN A N 1
ATOM 7813 C CA . GLN A 1 479 ? -23.812 -17.711 -35.797 1.000 15.063 479 GLN A CA 1
ATOM 7814 C C . GLN A 1 479 ? -22.525 -18.527 -35.544 1.000 16.113 479 GLN A C 1
ATOM 7815 O O . GLN A 1 479 ? -21.547 -18.427 -36.324 1.000 14.431 479 GLN A O 1
ATOM 7829 N N . ILE A 1 480 ? -22.445 -19.244 -34.418 1.000 14.646 480 ILE A N 1
ATOM 7830 C CA . ILE A 1 480 ? -21.204 -19.950 -34.047 1.000 14.275 480 ILE A CA 1
ATOM 7831 C C . ILE A 1 480 ? -20.910 -21.073 -35.043 1.000 13.790 480 ILE A C 1
ATOM 7832 O O . ILE A 1 480 ? -19.708 -21.297 -35.350 1.000 13.910 480 ILE A O 1
ATOM 7848 N N . SER A 1 481 ? -21.962 -21.769 -35.497 1.000 14.566 481 SER A N 1
ATOM 7849 C CA . SER A 1 481 ? -21.836 -22.928 -36.418 1.000 13.073 481 SER A CA 1
ATOM 7850 C C . SER A 1 481 ? -21.717 -22.487 -37.870 1.000 12.845 481 SER A C 1
ATOM 7851 O O . SER A 1 481 ? -21.166 -23.275 -38.677 1.000 14.878 481 SER A O 1
ATOM 7859 N N . TRP A 1 482 ? -22.244 -21.311 -38.255 1.000 13.043 482 TRP A N 1
ATOM 7860 C CA . TRP A 1 482 ? -22.429 -21.018 -39.706 1.000 12.768 482 TRP A CA 1
ATOM 7861 C C . TRP A 1 482 ? -21.913 -19.650 -40.183 1.000 13.701 482 TRP A C 1
ATOM 7862 O O . TRP A 1 482 ? -21.684 -19.529 -41.396 1.000 16.065 482 TRP A O 1
ATOM 7883 N N . SER A 1 483 ? -21.818 -18.623 -39.345 1.000 14.526 483 SER A N 1
ATOM 7884 C CA . SER A 1 483 ? -21.428 -17.258 -39.791 1.000 14.710 483 SER A CA 1
ATOM 7885 C C . SER A 1 483 ? -19.913 -17.157 -40.018 1.000 15.551 483 SER A C 1
ATOM 7886 O O . SER A 1 483 ? -19.123 -17.714 -39.267 1.000 16.182 483 SER A O 1
ATOM 7894 N N A SER A 1 484 ? -19.517 -16.323 -41.005 0.500 15.036 484 SER A N 1
ATOM 7895 N N B SER A 1 484 ? -19.486 -16.345 -41.004 0.500 16.083 484 SER A N 1
ATOM 7896 C CA A SER A 1 484 ? -18.114 -16.188 -41.502 0.50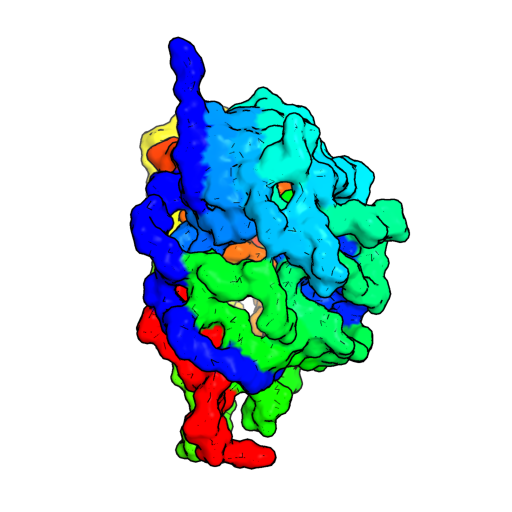0 14.972 484 SER A CA 1
ATOM 7897 C CA B SER A 1 484 ? -18.065 -16.306 -41.467 0.500 16.580 484 SER A CA 1
ATOM 7898 C C A SER A 1 484 ? -17.117 -15.914 -40.371 0.500 15.353 484 SER A C 1
ATOM 7899 C C B SER A 1 484 ? -17.087 -15.926 -40.350 0.500 16.183 484 SER A C 1
ATOM 7900 O O A SER A 1 484 ? -16.034 -16.513 -40.394 0.500 16.506 484 SER A O 1
ATOM 7901 O O B SER A 1 484 ? -15.977 -16.478 -40.353 0.500 17.040 484 SER A O 1
ATOM 7916 N N . GLU A 1 485 ? -17.455 -15.027 -39.435 1.000 16.946 485 GLU A N 1
ATOM 7917 C CA . GLU A 1 485 ? -16.484 -14.538 -38.420 1.000 18.788 485 GLU A CA 1
ATOM 7918 C C . GLU A 1 485 ? -16.183 -15.644 -37.392 1.000 17.011 485 GLU A C 1
ATOM 7919 O O . GLU A 1 485 ? -15.111 -15.548 -36.736 1.000 17.807 485 GLU A O 1
ATOM 7931 N N . TYR A 1 486 ? -17.056 -16.659 -37.263 1.000 15.639 486 TYR A N 1
ATOM 7932 C CA . TYR A 1 486 ? -16.907 -17.779 -36.296 1.000 15.410 486 TYR A CA 1
ATOM 7933 C C . TYR A 1 486 ? -16.321 -19.051 -36.967 1.000 16.141 486 TYR A C 1
ATOM 7934 O O . TYR A 1 486 ? -16.427 -20.155 -36.363 1.000 14.926 486 TYR A O 1
ATOM 7952 N N . ILE A 1 487 ? -15.687 -18.926 -38.137 1.000 15.824 487 ILE A N 1
ATOM 7953 C CA . ILE A 1 487 ? -15.184 -20.096 -38.926 1.000 15.287 487 ILE A CA 1
ATOM 7954 C C . ILE A 1 487 ? -14.290 -21.003 -38.076 1.000 17.053 487 ILE A C 1
ATOM 7955 O O . ILE A 1 487 ? -14.235 -22.186 -38.376 1.000 17.395 487 ILE A O 1
ATOM 7971 N N . ASN A 1 488 ? -13.530 -20.473 -37.106 1.000 16.911 488 ASN A N 1
ATOM 7972 C CA . ASN A 1 488 ? -12.569 -21.267 -36.296 1.000 18.024 488 ASN A CA 1
ATOM 7973 C C . ASN A 1 488 ? -13.129 -21.639 -34.919 1.000 16.815 488 ASN A C 1
ATOM 7974 O O . ASN A 1 488 ? -12.320 -21.962 -34.023 1.000 19.454 488 ASN A O 1
ATOM 7985 N N . SER A 1 489 ? -14.448 -21.704 -34.747 1.000 15.580 489 SER A N 1
ATOM 7986 C CA . SER A 1 489 ? -15.092 -21.993 -33.439 1.000 14.616 489 SER A CA 1
ATOM 7987 C C . SER A 1 489 ? -15.057 -23.482 -33.044 1.000 14.058 489 SER A C 1
ATOM 7988 O O . SER A 1 489 ? -15.277 -23.756 -31.871 1.000 14.016 489 SER A O 1
ATOM 7996 N N . THR A 1 490 ? -14.771 -24.369 -34.007 1.000 14.029 490 THR A N 1
ATOM 7997 C CA . THR A 1 490 ? -14.832 -25.858 -33.996 1.000 14.260 490 THR A CA 1
ATOM 7998 C C . THR A 1 490 ? -16.257 -26.323 -34.308 1.000 15.452 490 THR A C 1
ATOM 7999 O O . THR A 1 490 ? -16.437 -27.586 -34.409 1.000 15.868 490 THR A O 1
ATOM 8010 N N . TYR A 1 491 ? -17.220 -25.418 -34.575 1.000 13.379 491 TYR A N 1
ATOM 8011 C CA . TYR A 1 491 ? -18.631 -25.834 -34.842 1.000 13.065 491 TYR A CA 1
ATOM 8012 C C . TYR A 1 491 ? -19.003 -25.703 -36.330 1.000 13.121 491 TYR A C 1
ATOM 8013 O O . TYR A 1 491 ? -20.163 -26.091 -36.720 1.000 14.457 491 TYR A O 1
ATOM 8031 N N . ASN A 1 492 ? -18.134 -25.101 -37.160 1.000 12.895 492 ASN A N 1
ATOM 8032 C CA . ASN A 1 492 ? -18.428 -24.918 -38.616 1.000 12.197 492 ASN A CA 1
ATOM 8033 C C . ASN A 1 492 ? -17.860 -26.131 -39.377 1.000 12.688 492 ASN A C 1
ATOM 8034 O O . ASN A 1 492 ? -16.642 -26.143 -39.753 1.000 13.249 492 ASN A O 1
ATOM 8045 N N . ALA A 1 493 ? -18.657 -27.191 -39.531 1.000 13.393 493 ALA A N 1
ATOM 8046 C CA . ALA A 1 493 ? -18.169 -28.471 -40.066 1.000 13.261 493 ALA A CA 1
ATOM 8047 C C . ALA A 1 493 ? -17.788 -28.413 -41.545 1.000 13.048 493 ALA A C 1
ATOM 8048 O O . ALA A 1 493 ? -16.744 -28.968 -41.933 1.000 13.648 493 ALA A O 1
ATOM 8055 N N . PRO A 1 494 ? -18.524 -27.707 -42.419 1.000 12.465 494 PRO A N 1
ATOM 8056 C CA . PRO A 1 494 ? -18.144 -27.654 -43.833 1.000 11.922 494 PRO A CA 1
ATOM 8057 C C . PRO A 1 494 ? -17.050 -26.622 -44.136 1.000 13.073 494 PRO A C 1
ATOM 8058 O O . PRO A 1 494 ? -16.485 -26.692 -45.268 1.000 14.193 494 PRO A O 1
ATOM 8069 N N . GLY A 1 495 ? -16.840 -25.640 -43.228 1.000 12.534 495 GLY A N 1
ATOM 8070 C CA . GLY A 1 495 ? -15.935 -24.525 -43.571 1.000 13.977 495 GLY A CA 1
ATOM 8071 C C . GLY A 1 495 ? -16.573 -23.483 -44.457 1.000 15.077 495 GLY A C 1
ATOM 8072 O O . GLY A 1 495 ? -15.879 -22.921 -45.365 1.000 17.009 495 GLY A O 1
ATOM 8076 N N . VAL A 1 496 ? -17.846 -23.160 -44.217 1.000 14.497 496 VAL A N 1
ATOM 8077 C CA . VAL A 1 496 ? -18.546 -22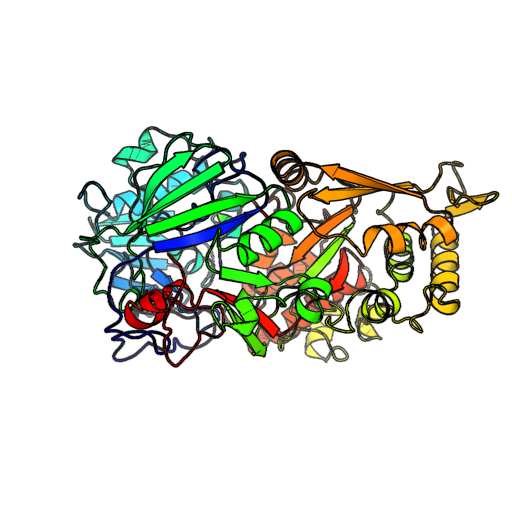.187 -45.106 1.000 16.369 496 VAL A CA 1
ATOM 8078 C C . VAL A 1 496 ? -18.416 -20.748 -44.577 1.000 14.856 496 VAL A C 1
ATOM 8079 O O . VAL A 1 496 ? -18.539 -20.494 -43.373 1.000 15.537 496 VAL A O 1
ATOM 8092 N N . GLN A 1 497 ? -18.130 -19.830 -45.502 1.000 16.513 497 GLN A N 1
ATOM 8093 C CA . GLN A 1 497 ? -18.109 -18.348 -45.290 1.000 15.526 497 GLN A CA 1
ATOM 8094 C C . GLN A 1 497 ? -18.952 -17.710 -46.402 1.000 16.797 497 GLN A C 1
ATOM 8095 O O . GLN A 1 497 ? -18.428 -17.461 -47.513 1.000 19.869 497 GLN A O 1
ATOM 8109 N N . SER A 1 498 ? -20.236 -17.519 -46.142 1.000 15.835 498 SER A N 1
ATOM 8110 C CA . SER A 1 498 ? -21.209 -17.065 -47.178 1.000 16.935 498 SER A CA 1
ATOM 8111 C C . SER A 1 498 ? -21.874 -15.764 -46.742 1.000 15.973 498 SER A C 1
ATOM 8112 O O . SER A 1 498 ? -22.510 -15.720 -45.666 1.000 16.443 498 SER A O 1
ATOM 8120 N N . PRO A 1 499 ? -21.907 -14.713 -47.597 1.000 17.156 499 PRO A N 1
ATOM 8121 C CA . PRO A 1 499 ? -22.629 -13.482 -47.245 1.000 18.548 499 PRO A CA 1
ATOM 8122 C C . PRO A 1 499 ? -24.163 -13.658 -47.185 1.000 18.219 499 PRO A C 1
ATOM 8123 O O . PRO A 1 499 ? -24.839 -12.861 -46.485 1.000 17.917 499 PRO A O 1
ATOM 8134 N N . VAL A 1 500 ? -24.690 -14.653 -47.905 1.000 17.194 500 VAL A N 1
ATOM 8135 C CA . VAL A 1 500 ? -26.137 -15.012 -47.858 1.000 16.663 500 VAL A CA 1
ATOM 8136 C C . VAL A 1 500 ? -26.496 -15.523 -46.449 1.000 16.752 500 VAL A C 1
ATOM 8137 O O . VAL A 1 500 ? -27.451 -15.013 -45.811 1.000 17.058 500 VAL A O 1
ATOM 8150 N N . ILE A 1 501 ? -25.728 -16.508 -45.972 1.000 16.406 501 ILE A N 1
ATOM 8151 C CA . ILE A 1 501 ? -25.916 -17.083 -44.604 1.000 16.349 501 ILE A CA 1
ATOM 8152 C C . ILE A 1 501 ? -25.751 -15.960 -43.568 1.000 16.656 501 ILE A C 1
ATOM 8153 O O . ILE A 1 501 ? -26.596 -15.851 -42.667 1.000 16.884 501 ILE A O 1
ATOM 8169 N N . ASP A 1 502 ? -24.718 -15.149 -43.713 1.000 16.149 502 ASP A N 1
ATOM 8170 C CA . ASP A 1 502 ? -24.410 -14.070 -42.740 1.000 16.506 502 ASP A CA 1
ATOM 8171 C C . ASP A 1 502 ? -25.620 -13.122 -42.648 1.000 17.775 502 ASP A C 1
ATOM 8172 O O . ASP A 1 502 ? -25.988 -12.720 -41.548 1.000 18.683 502 ASP A O 1
ATOM 8181 N N . SER A 1 503 ? -26.170 -12.722 -43.788 1.000 19.023 503 SER A N 1
ATOM 8182 C CA . SER A 1 503 ? -27.345 -11.794 -43.812 1.000 19.259 503 SER A CA 1
ATOM 8183 C C . SER A 1 503 ? -28.556 -12.391 -43.090 1.000 18.344 503 SER A C 1
ATOM 8184 O O . SER A 1 503 ? -29.199 -11.694 -42.250 1.000 18.886 503 SER A O 1
ATOM 8192 N N . LEU A 1 504 ? -28.903 -13.651 -43.352 1.000 16.599 504 LEU A N 1
ATOM 8193 C CA . LEU A 1 504 ? -30.098 -14.260 -42.721 1.000 16.213 504 LEU A CA 1
ATOM 8194 C C . LEU A 1 504 ? -29.841 -14.391 -41.215 1.000 16.677 504 LEU A C 1
ATOM 8195 O O . LEU A 1 504 ? -30.774 -14.130 -40.417 1.000 18.878 504 LEU A O 1
ATOM 8211 N N . ILE A 1 505 ? -28.641 -14.779 -40.806 1.000 17.445 505 ILE A N 1
ATOM 8212 C CA . ILE A 1 505 ? -28.376 -14.940 -39.356 1.000 17.927 505 ILE A CA 1
ATOM 8213 C C . ILE A 1 505 ? -28.376 -13.562 -38.686 1.000 18.258 505 ILE A C 1
ATOM 8214 O O . ILE A 1 505 ? -28.821 -13.505 -37.524 1.000 20.256 505 ILE A O 1
ATOM 8230 N N . ASN A 1 506 ? -27.840 -12.518 -39.312 1.000 19.760 506 ASN A N 1
ATOM 8231 C CA . ASN A 1 506 ? -27.920 -11.150 -38.699 1.000 22.101 506 ASN A CA 1
ATOM 8232 C C . ASN A 1 506 ? -29.408 -10.800 -38.471 1.000 21.336 506 ASN A C 1
ATOM 8233 O O . ASN A 1 506 ? -29.753 -10.190 -37.394 1.000 22.946 506 ASN A O 1
ATOM 8244 N N . GLN A 1 507 ? -30.307 -11.122 -39.384 1.000 20.246 507 GLN A N 1
ATOM 8245 C CA . GLN A 1 507 ? -31.762 -10.837 -39.294 1.000 20.164 507 GLN A CA 1
ATOM 8246 C C . GLN A 1 507 ? -32.402 -11.699 -38.179 1.000 24.278 507 GLN A C 1
ATOM 8247 O O . GLN A 1 507 ? -33.222 -11.169 -37.378 1.000 23.569 507 GLN A O 1
ATOM 8261 N N . ILE A 1 508 ? -31.982 -12.961 -38.019 1.000 20.318 508 ILE A N 1
ATOM 8262 C CA . ILE A 1 508 ? -32.421 -13.812 -36.869 1.000 20.938 508 ILE A CA 1
ATOM 8263 C C . ILE A 1 508 ? -32.003 -13.203 -35.542 1.000 22.083 508 ILE A C 1
ATOM 8264 O O . ILE A 1 508 ? -32.818 -13.281 -34.602 1.000 26.848 508 ILE A O 1
ATOM 8280 N N . ILE A 1 509 ? -30.786 -12.705 -35.405 1.000 22.559 509 ILE A N 1
ATOM 8281 C CA . ILE A 1 509 ? -30.318 -12.075 -34.136 1.000 29.948 509 ILE A CA 1
ATOM 8282 C C . ILE A 1 509 ? -31.194 -10.836 -33.853 1.000 34.455 509 ILE A C 1
ATOM 8283 O O . ILE A 1 509 ? -31.785 -10.745 -32.728 1.000 32.087 509 ILE A O 1
ATOM 8299 N N . ALA A 1 510 ? -31.409 -9.987 -34.851 1.000 26.995 510 ALA A N 1
ATOM 8300 C CA . ALA A 1 510 ? -32.253 -8.765 -34.707 1.000 30.244 510 ALA A CA 1
ATOM 8301 C C . ALA A 1 510 ? -33.682 -9.140 -34.305 1.000 33.571 510 ALA A C 1
ATOM 8302 O O . ALA A 1 510 ? -34.325 -8.285 -33.656 1.000 36.172 510 ALA A O 1
ATOM 8309 N N . ALA A 1 511 ? -34.193 -10.326 -34.675 1.000 33.879 511 ALA A N 1
ATOM 8310 C CA . ALA A 1 511 ? -35.548 -10.801 -34.311 1.000 31.565 511 ALA A CA 1
ATOM 8311 C C . ALA A 1 511 ? -35.536 -11.673 -33.035 1.000 34.185 511 ALA A C 1
ATOM 8312 O O . ALA A 1 511 ? -36.517 -12.378 -32.879 1.000 31.165 511 ALA A O 1
ATOM 8319 N N . GLN A 1 512 ? -34.494 -11.629 -32.197 1.000 33.049 512 GLN A N 1
ATOM 8320 C CA . GLN A 1 512 ? -34.358 -12.437 -30.926 1.000 41.332 512 GLN A CA 1
ATOM 8321 C C . GLN A 1 512 ? -35.654 -12.276 -30.125 1.000 44.291 512 GLN A C 1
ATOM 8322 O O . GLN A 1 512 ? -36.023 -11.125 -29.854 1.000 40.467 512 GLN A O 1
ATOM 8336 N N . GLY A 1 513 ? -36.300 -13.375 -29.757 1.000 42.424 513 GLY A N 1
ATOM 8337 C CA . GLY A 1 513 ? -37.450 -13.329 -28.843 1.000 38.976 513 GLY A CA 1
ATOM 8338 C C . GLY A 1 513 ? -38.741 -13.003 -29.563 1.000 38.404 513 GLY A C 1
ATOM 8339 O O . GLY A 1 513 ? -39.737 -12.882 -28.861 1.000 41.305 513 GLY A O 1
ATOM 8343 N N . ASN A 1 514 ? -38.758 -12.888 -30.901 1.000 36.114 514 ASN A N 1
ATOM 8344 C CA . ASN A 1 514 ? -39.996 -12.621 -31.683 1.000 33.951 514 ASN A CA 1
ATOM 8345 C C . ASN A 1 514 ? -40.336 -13.798 -32.587 1.000 35.513 514 ASN A C 1
ATOM 8346 O O . ASN A 1 514 ? -39.806 -13.840 -33.732 1.000 31.104 514 ASN A O 1
ATOM 8357 N N . LYS A 1 515 ? -41.286 -14.647 -32.184 1.000 33.311 515 LYS A N 1
ATOM 8358 C CA . LYS A 1 515 ? -41.653 -15.869 -32.955 1.000 32.236 515 LYS A CA 1
ATOM 8359 C C . LYS A 1 515 ? -42.220 -15.552 -34.357 1.000 36.025 515 LYS A C 1
ATOM 8360 O O . LYS A 1 515 ? -41.923 -16.330 -35.293 1.000 34.512 515 LYS A O 1
ATOM 8379 N N . GLU A 1 516 ? -43.048 -14.508 -34.556 1.000 30.273 516 GLU A N 1
ATOM 8380 C CA . GLU A 1 516 ? -43.731 -14.300 -35.859 1.000 28.892 516 GLU A CA 1
ATOM 8381 C C . GLU A 1 516 ? -42.695 -13.909 -36.944 1.000 27.769 516 GLU A C 1
ATOM 8382 O O . GLU A 1 516 ? -42.935 -14.209 -38.109 1.000 31.807 516 GLU A O 1
ATOM 8394 N N . LYS A 1 517 ? -41.612 -13.227 -36.568 1.000 28.624 517 LYS A N 1
ATOM 8395 C CA . LYS A 1 517 ? -40.517 -12.883 -37.523 1.000 30.073 517 LYS A CA 1
ATOM 8396 C C . LYS A 1 517 ? -39.608 -14.115 -37.705 1.000 27.527 517 LYS A C 1
ATOM 8397 O O . LYS A 1 517 ? -39.111 -14.321 -38.849 1.000 27.624 517 LYS A O 1
ATOM 8416 N N . LEU A 1 518 ? -39.369 -14.876 -36.618 1.000 26.801 518 LEU A N 1
ATOM 8417 C CA . LEU A 1 518 ? -38.448 -16.056 -36.659 1.000 23.627 518 LEU A CA 1
ATOM 8418 C C . LEU A 1 518 ? -38.997 -17.182 -37.520 1.000 24.984 518 LEU A C 1
ATOM 8419 O O . LEU A 1 518 ? -38.153 -17.934 -38.098 1.000 22.075 518 LEU A O 1
ATOM 8435 N N . LEU A 1 519 ? -40.307 -17.372 -37.721 1.000 21.683 519 LEU A N 1
ATOM 8436 C CA . LEU A 1 519 ? -40.856 -18.475 -38.561 1.000 22.116 519 LEU A CA 1
ATOM 8437 C C . LEU A 1 519 ? -40.361 -18.398 -40.019 1.000 23.895 519 LEU A C 1
ATOM 8438 O O . LEU A 1 519 ? -39.778 -19.383 -40.538 1.000 20.649 519 LEU A O 1
ATOM 8454 N N . PRO A 1 520 ? -40.587 -17.303 -40.782 1.000 22.945 520 PRO A N 1
ATOM 8455 C CA . PRO A 1 520 ? -40.053 -17.240 -42.144 1.000 22.372 520 PRO A CA 1
ATOM 8456 C C . PRO A 1 520 ? -38.519 -17.144 -42.209 1.000 20.291 520 PRO A C 1
ATOM 8457 O O . PRO A 1 520 ? -37.979 -17.678 -43.206 1.000 20.690 520 PRO A O 1
ATOM 8468 N N . LEU A 1 521 ? -37.871 -16.541 -41.223 1.000 19.625 521 LEU A N 1
ATOM 8469 C CA . LEU A 1 521 ? -36.370 -16.467 -41.171 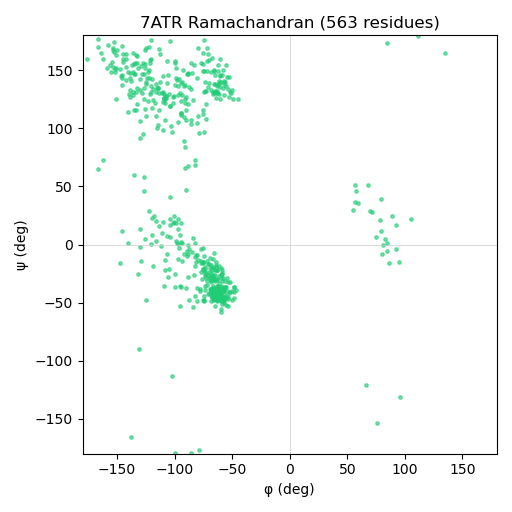1.000 18.194 521 LEU A CA 1
ATOM 8470 C C . LEU A 1 521 ? -35.812 -17.898 -41.027 1.000 20.472 521 LEU A C 1
ATOM 8471 O O . LEU A 1 521 ? -34.796 -18.195 -41.725 1.000 18.229 521 LEU A O 1
ATOM 8487 N N . GLY A 1 522 ? -36.362 -18.725 -40.131 1.000 19.361 522 GLY A N 1
ATOM 8488 C CA . GLY A 1 522 ? -35.812 -20.088 -39.951 1.000 17.085 522 GLY A CA 1
ATOM 8489 C C . GLY A 1 522 ? -36.005 -20.891 -41.225 1.000 16.547 522 GLY A C 1
ATOM 8490 O O . GLY A 1 522 ? -35.073 -21.645 -41.642 1.000 16.958 522 GLY A O 1
ATOM 8494 N N . ARG A 1 523 ? -37.186 -20.858 -41.847 1.000 15.741 523 ARG A N 1
ATOM 8495 C CA . ARG A 1 523 ? -37.483 -21.620 -43.085 1.000 16.806 523 ARG A CA 1
ATOM 8496 C C . ARG A 1 523 ? -36.554 -21.133 -44.223 1.000 17.176 523 ARG A C 1
ATOM 8497 O O . ARG A 1 523 ? -36.014 -21.999 -44.935 1.000 17.130 523 ARG A O 1
ATOM 8518 N N . ALA A 1 524 ? -36.326 -19.824 -44.353 1.000 16.090 524 ALA A N 1
ATOM 8519 C CA . ALA A 1 524 ? -35.446 -19.264 -45.413 1.000 15.843 524 ALA A CA 1
ATOM 8520 C C . ALA A 1 524 ? -34.005 -19.779 -45.236 1.000 15.523 524 ALA A C 1
ATOM 8521 O O . ALA A 1 524 ? -33.385 -20.269 -46.219 1.000 16.301 524 ALA A O 1
ATOM 8528 N N . LEU A 1 525 ? -33.536 -19.803 -43.998 1.000 16.392 525 LEU A N 1
ATOM 8529 C CA . LEU A 1 525 ? -32.154 -20.281 -43.711 1.000 15.539 525 LEU A CA 1
ATOM 8530 C C . LEU A 1 525 ? -32.080 -21.800 -43.991 1.000 14.961 525 LEU A C 1
ATOM 8531 O O . LEU A 1 525 ? -31.074 -22.298 -44.595 1.000 14.056 525 LEU A O 1
ATOM 8547 N N . ASP A 1 526 ? -33.108 -22.564 -43.605 1.000 14.583 526 ASP A N 1
ATOM 8548 C CA . ASP A 1 526 ? -33.140 -24.022 -43.882 1.000 14.439 526 ASP A CA 1
ATOM 8549 C C . ASP A 1 526 ? -32.963 -24.257 -45.388 1.000 14.583 526 ASP A C 1
ATOM 8550 O O . ASP A 1 526 ? -32.185 -25.139 -45.819 1.000 13.700 526 ASP A O 1
ATOM 8559 N N . ARG A 1 527 ? -33.654 -23.481 -46.228 1.000 14.426 527 ARG A N 1
ATOM 8560 C CA . ARG A 1 527 ? -33.560 -23.644 -47.695 1.000 14.102 527 ARG A CA 1
ATOM 8561 C C . ARG A 1 527 ? -32.111 -23.374 -48.171 1.000 14.180 527 ARG A C 1
ATOM 8562 O O . ARG A 1 527 ? -31.607 -24.132 -49.037 1.000 14.059 527 ARG A O 1
ATOM 8583 N N . VAL A 1 528 ? -31.469 -22.327 -47.675 1.000 14.460 528 VAL A N 1
ATOM 8584 C CA . VAL A 1 528 ? -30.070 -22.009 -48.110 1.000 13.579 528 VAL A CA 1
ATOM 8585 C C . VAL A 1 528 ? -29.110 -23.144 -47.677 1.000 13.085 528 VAL A C 1
ATOM 8586 O O . VAL A 1 528 ? -28.293 -23.629 -48.497 1.000 13.690 528 VAL A O 1
ATOM 8599 N N . LEU A 1 529 ? -29.169 -23.596 -46.430 1.000 13.037 529 LEU A N 1
ATOM 8600 C CA . LEU A 1 529 ? -28.217 -24.625 -45.934 1.000 13.202 529 LEU A CA 1
ATOM 8601 C C . LEU A 1 529 ? -28.452 -25.963 -46.636 1.000 13.726 529 LEU A C 1
ATOM 8602 O O . LEU A 1 529 ? -27.463 -26.652 -46.973 1.000 13.536 529 LEU A O 1
ATOM 8618 N N . THR A 1 530 ? -29.701 -26.382 -46.885 1.000 13.889 530 THR A N 1
ATOM 8619 C CA . THR A 1 530 ? -29.999 -27.678 -47.536 1.000 12.477 530 THR A CA 1
ATOM 8620 C C . THR A 1 530 ? -29.689 -27.642 -49.049 1.000 13.243 530 THR A C 1
ATOM 8621 O O . THR A 1 530 ? -28.980 -28.581 -49.549 1.000 13.188 530 THR A O 1
ATOM 8632 N N . TRP A 1 531 ? -30.152 -26.599 -49.760 1.000 13.128 531 TRP A N 1
ATOM 8633 C CA . TRP A 1 531 ? -30.004 -26.595 -51.235 1.000 13.143 531 TRP A CA 1
ATOM 8634 C C . TRP A 1 531 ? -28.533 -26.432 -51.664 1.000 13.573 531 TRP A C 1
ATOM 8635 O O . TRP A 1 531 ? -28.246 -26.817 -52.817 1.000 14.254 531 TRP A O 1
ATOM 8656 N N . ASN A 1 532 ? -27.638 -25.922 -50.812 1.000 12.782 532 ASN A N 1
ATOM 8657 C CA . ASN A 1 532 ? -26.185 -25.819 -51.147 1.000 13.530 532 ASN A CA 1
ATOM 8658 C C . ASN A 1 532 ? -25.470 -27.159 -50.921 1.000 12.836 532 ASN A C 1
ATOM 8659 O O . ASN A 1 532 ? -24.250 -27.232 -51.261 1.000 12.713 532 ASN A O 1
ATOM 8670 N N . TYR A 1 533 ? -26.068 -28.191 -50.314 1.000 12.522 533 TYR A N 1
ATOM 8671 C CA . TYR A 1 533 ? -25.449 -29.538 -50.159 1.000 12.199 533 TYR A CA 1
ATOM 8672 C C . TYR A 1 533 ? -24.116 -29.353 -49.401 1.000 11.611 533 TYR A C 1
ATOM 8673 O O . TYR A 1 533 ? -23.114 -29.995 -49.712 1.000 11.707 533 TYR A O 1
ATOM 8691 N N . TYR A 1 534 ? -24.132 -28.563 -48.324 1.000 11.520 534 TYR A N 1
ATOM 8692 C CA . TYR A 1 534 ? -22.924 -28.415 -47.479 1.000 11.781 534 TYR A CA 1
ATOM 8693 C C . TYR A 1 534 ? -22.599 -29.723 -46.727 1.000 11.726 534 TYR A C 1
ATOM 8694 O O . TYR A 1 534 ? -21.418 -30.002 -46.436 1.000 12.197 534 TYR A O 1
ATOM 8712 N N . MET A 1 535 ? -23.629 -30.492 -46.375 1.000 12.614 535 MET A N 1
ATOM 8713 C CA . MET A 1 535 ? -23.532 -31.820 -45.739 1.000 12.221 535 MET A CA 1
ATOM 8714 C C . MET A 1 535 ? -24.451 -32.822 -46.453 1.000 12.251 535 MET A C 1
ATOM 8715 O O . MET A 1 535 ? -25.436 -32.403 -47.138 1.000 12.635 535 MET A O 1
ATOM 8729 N N . LEU A 1 536 ? -24.111 -34.096 -46.320 1.000 11.948 536 LEU A N 1
ATOM 8730 C CA . LEU A 1 536 ? -24.882 -35.225 -46.880 1.000 11.940 536 LEU A CA 1
ATOM 8731 C C . LEU A 1 536 ? -25.829 -35.741 -45.775 1.000 12.290 536 LEU A C 1
ATOM 8732 O O . LEU A 1 536 ? -25.350 -36.249 -44.723 1.000 12.267 536 LEU A O 1
ATOM 8748 N N . PRO A 1 537 ? -27.171 -35.589 -45.945 1.000 12.607 537 PRO A N 1
ATOM 8749 C CA . PRO A 1 537 ? -28.086 -36.067 -44.903 1.000 13.307 537 PRO A CA 1
ATOM 8750 C C . PRO A 1 537 ? -28.079 -37.593 -44.705 1.000 12.598 537 PRO A C 1
ATOM 8751 O O . PRO A 1 537 ? -28.226 -38.344 -45.691 1.000 12.650 537 PRO A O 1
ATOM 8762 N N . MET A 1 538 ? -27.987 -38.023 -43.433 1.000 13.439 538 MET A N 1
ATOM 8763 C CA . MET A 1 538 ? -28.120 -39.448 -43.056 1.000 14.471 538 MET A CA 1
ATOM 8764 C C . MET A 1 538 ? -29.529 -39.634 -42.485 1.000 14.119 538 MET A C 1
ATOM 8765 O O . MET A 1 538 ? -30.512 -39.512 -43.275 1.000 14.579 538 MET A O 1
ATOM 8779 N N . TRP A 1 539 ? -29.642 -39.931 -41.197 1.000 13.889 539 TRP A N 1
ATOM 8780 C CA . TRP A 1 539 ? -30.937 -40.379 -40.628 1.000 16.189 539 TRP A CA 1
ATOM 8781 C C . TRP A 1 539 ? -31.136 -39.882 -39.195 1.000 17.089 539 TRP A C 1
ATOM 8782 O O . TRP A 1 539 ? -30.174 -39.367 -38.570 1.000 15.280 539 TRP A O 1
ATOM 8803 N N . TYR A 1 540 ? -32.381 -40.099 -38.692 1.000 14.846 540 TYR A N 1
ATOM 8804 C CA . TYR A 1 540 ? -32.806 -39.847 -37.280 1.000 15.327 540 TYR A CA 1
ATOM 8805 C C . TYR A 1 540 ? -33.968 -40.802 -36.993 1.000 16.491 540 TYR A C 1
ATOM 8806 O O . TYR A 1 540 ? -34.484 -41.433 -37.896 1.000 16.646 540 TYR A O 1
ATOM 8824 N N . MET A 1 541 ? -34.320 -40.929 -35.722 1.000 19.201 541 MET A N 1
ATOM 8825 C CA . MET A 1 541 ? -35.509 -41.704 -35.262 1.000 19.864 541 MET A CA 1
ATOM 8826 C C . MET A 1 541 ? -36.220 -40.862 -34.197 1.000 19.759 541 MET A C 1
ATOM 8827 O O . MET A 1 541 ? -35.523 -40.443 -33.296 1.000 20.391 541 MET A O 1
ATOM 8841 N N . ALA A 1 542 ? -37.529 -40.624 -34.311 1.000 21.629 542 ALA A N 1
ATOM 8842 C CA . ALA A 1 542 ? -38.279 -39.846 -33.280 1.000 24.091 542 ALA A CA 1
ATOM 8843 C C . ALA A 1 542 ? -38.817 -40.820 -32.228 1.000 27.086 542 ALA A C 1
ATOM 8844 O O . ALA A 1 542 ? -40.042 -40.858 -31.977 1.000 34.190 542 ALA A O 1
ATOM 8851 N N . GLU A 1 543 ? -37.965 -41.698 -31.784 1.000 24.437 543 GLU A N 1
ATOM 8852 C CA . GLU A 1 543 ? -38.264 -42.706 -30.730 1.000 25.105 543 GLU A CA 1
ATOM 8853 C C . GLU A 1 543 ? -37.013 -42.830 -29.888 1.000 23.443 543 GLU A C 1
ATOM 8854 O O . GLU A 1 543 ? -35.926 -42.798 -30.473 1.000 22.748 543 GLU A O 1
ATOM 8866 N N . ASP A 1 544 ? -37.156 -42.973 -28.570 1.000 22.248 544 ASP A N 1
ATOM 8867 C CA . ASP A 1 544 ? -36.033 -43.194 -27.641 1.000 22.317 544 ASP A CA 1
ATOM 8868 C C . ASP A 1 544 ? -36.047 -44.679 -27.259 1.000 21.047 544 ASP A C 1
ATOM 8869 O O . ASP A 1 544 ? -37.071 -45.143 -26.725 1.000 22.252 544 ASP A O 1
ATOM 8878 N N . ARG A 1 545 ? -34.971 -45.404 -27.561 1.000 20.472 545 ARG A N 1
ATOM 8879 C CA . ARG A 1 545 ? -34.859 -46.872 -27.330 1.000 19.388 545 ARG A CA 1
ATOM 8880 C C . ARG A 1 545 ? -33.887 -47.033 -26.167 1.000 21.079 545 ARG A C 1
ATOM 8881 O O . ARG A 1 545 ? -32.680 -46.770 -26.326 1.000 21.485 545 ARG A O 1
ATOM 8902 N N . LEU A 1 546 ? -34.406 -47.398 -24.986 1.000 20.395 546 LEU A N 1
ATOM 8903 C CA . LEU A 1 546 ? -33.639 -47.498 -23.728 1.000 20.693 546 LEU A CA 1
ATOM 8904 C C . LEU A 1 546 ? -33.787 -48.916 -23.162 1.000 20.553 546 LEU A C 1
ATOM 8905 O O . LEU A 1 546 ? -34.858 -49.506 -23.320 1.000 23.291 546 LEU A O 1
ATOM 8921 N N . ALA A 1 547 ? -32.767 -49.390 -22.478 1.000 18.584 547 ALA A N 1
ATOM 8922 C CA . ALA A 1 547 ? -32.868 -50.646 -21.689 1.000 19.377 547 ALA A CA 1
ATOM 8923 C C . ALA A 1 547 ? -32.097 -50.459 -20.386 1.000 19.102 547 ALA A C 1
ATOM 8924 O O . ALA A 1 547 ? -31.034 -49.748 -20.333 1.000 16.941 547 ALA A O 1
ATOM 8931 N N . TRP A 1 548 ? -32.554 -51.117 -19.295 1.000 16.370 548 TRP A N 1
ATOM 8932 C CA . TRP A 1 548 ? -31.885 -51.004 -17.985 1.000 16.680 548 TRP A CA 1
ATOM 8933 C C . TRP A 1 548 ? -32.090 -52.262 -17.136 1.000 17.001 548 TRP A C 1
ATOM 8934 O O . TRP A 1 548 ? -33.211 -52.892 -17.247 1.000 17.717 548 TRP A O 1
ATOM 8955 N N . TRP A 1 549 ? -31.086 -52.540 -16.320 1.000 18.064 549 TRP A N 1
ATOM 8956 C CA . TRP A 1 549 ? -31.188 -53.550 -15.222 1.000 17.448 549 TRP A CA 1
ATOM 8957 C C . TRP A 1 549 ? -32.276 -53.056 -14.243 1.000 18.855 549 TRP A C 1
ATOM 8958 O O . TRP A 1 549 ? -32.375 -51.831 -13.931 1.000 17.981 549 TRP A O 1
ATOM 8979 N N . ASP A 1 550 ? -33.140 -53.965 -13.784 1.000 18.573 550 ASP A N 1
ATOM 8980 C CA . ASP A 1 550 ? -34.393 -53.555 -13.093 1.000 17.314 550 ASP A CA 1
ATOM 8981 C C . ASP A 1 550 ? -34.097 -53.232 -11.607 1.000 21.265 550 ASP A C 1
ATOM 8982 O O . ASP A 1 550 ? -34.516 -54.008 -10.674 1.000 20.518 550 ASP A O 1
ATOM 8991 N N . LYS A 1 551 ? -33.441 -52.109 -11.322 1.000 17.953 551 LYS A N 1
ATOM 8992 C CA . LYS A 1 551 ? -33.081 -51.682 -9.946 1.000 18.921 551 LYS A CA 1
ATOM 8993 C C . LYS A 1 551 ? -33.503 -50.228 -9.699 1.000 17.973 551 LYS A C 1
ATOM 8994 O O . LYS A 1 551 ? -33.120 -49.650 -8.630 1.000 17.494 551 LYS A O 1
ATOM 9013 N N . PHE A 1 552 ? -34.337 -49.667 -10.591 1.000 16.476 552 PHE A N 1
ATOM 9014 C CA . PHE A 1 552 ? -34.680 -48.216 -10.538 1.000 17.013 552 PHE A CA 1
ATOM 9015 C C . PHE A 1 552 ? -36.190 -47.985 -10.501 1.000 16.986 552 PHE A C 1
ATOM 9016 O O . PHE A 1 552 ? -36.978 -48.753 -11.059 1.000 18.145 552 PHE A O 1
ATOM 9033 N N . SER A 1 553 ? -36.601 -46.832 -9.963 1.000 16.558 553 SER A N 1
ATOM 9034 C CA . SER A 1 553 ? -37.979 -46.310 -10.134 1.000 16.898 553 SER A CA 1
ATOM 9035 C C . SER A 1 553 ? -37.896 -44.859 -10.650 1.000 18.029 553 SER A C 1
ATOM 9036 O O . SER A 1 553 ? -36.806 -44.234 -10.567 1.000 17.585 553 SER A O 1
ATOM 9044 N N . GLN A 1 554 ? -38.983 -44.468 -11.301 1.000 19.200 554 GLN A N 1
ATOM 9045 C CA . GLN A 1 554 ? -39.072 -43.213 -12.089 1.000 18.977 554 GLN A CA 1
ATOM 9046 C C . GLN A 1 554 ? -40.335 -42.475 -11.714 1.000 20.405 554 GLN A C 1
ATOM 9047 O O . GLN A 1 554 ? -41.363 -43.080 -11.371 1.000 19.517 554 GLN A O 1
ATOM 9061 N N . PRO A 1 555 ? -40.343 -41.124 -11.843 1.000 17.751 555 PRO A N 1
ATOM 9062 C CA . PRO A 1 555 ? -41.582 -40.375 -11.750 1.000 18.445 555 PRO A CA 1
ATOM 9063 C C . PRO A 1 555 ? -42.590 -40.782 -12.837 1.000 18.817 555 PRO A C 1
ATOM 9064 O O . PRO A 1 555 ? -42.220 -41.323 -13.901 1.000 18.793 555 PRO A O 1
ATOM 9075 N N . ALA A 1 556 ? -43.858 -40.472 -12.569 1.000 25.641 556 ALA A N 1
ATOM 9076 C CA . ALA A 1 556 ? -44.967 -40.807 -13.498 1.000 25.743 556 ALA A CA 1
ATOM 9077 C C . ALA A 1 556 ? -44.840 -40.033 -14.813 1.000 25.113 556 ALA A C 1
ATOM 9078 O O . ALA A 1 556 ? -45.234 -40.586 -15.844 1.000 26.711 556 ALA A O 1
ATOM 9085 N N . VAL A 1 557 ? -44.264 -38.811 -14.790 1.000 21.873 557 VAL A N 1
ATOM 9086 C CA . VAL A 1 557 ? -44.048 -37.977 -16.014 1.000 22.104 557 VAL A CA 1
ATOM 9087 C C . VAL A 1 557 ? -42.568 -37.877 -16.410 1.000 21.359 557 VAL A C 1
ATOM 9088 O O . VAL A 1 557 ? -41.795 -37.547 -15.508 1.000 21.885 557 VAL A O 1
ATOM 9101 N N . ARG A 1 558 ? -42.247 -38.145 -17.701 1.000 20.694 558 ARG A N 1
ATOM 9102 C CA . ARG A 1 558 ? -40.926 -37.961 -18.340 1.000 23.035 558 ARG A CA 1
ATOM 9103 C C . ARG A 1 558 ? -40.862 -36.558 -18.943 1.000 21.987 558 ARG A C 1
ATOM 9104 O O . ARG A 1 558 ? -41.858 -36.071 -19.500 1.000 22.687 558 ARG A O 1
ATOM 9125 N N . PRO A 1 559 ? -39.747 -35.820 -18.800 1.000 21.774 559 PRO A N 1
ATOM 9126 C CA . PRO A 1 559 ? -39.660 -34.515 -19.454 1.000 21.871 559 PRO A CA 1
ATOM 9127 C C . PRO A 1 559 ? -39.607 -34.667 -20.986 1.000 24.105 559 PRO A C 1
ATOM 9128 O O . PRO A 1 559 ? -39.230 -35.663 -21.484 1.000 23.990 559 PRO A O 1
ATOM 9139 N N . ILE A 1 560 ? -39.922 -33.578 -21.677 1.000 28.732 560 ILE A N 1
ATOM 9140 C CA . ILE A 1 560 ? -40.032 -33.516 -23.165 1.000 30.537 560 ILE A CA 1
ATOM 9141 C C . ILE A 1 560 ? -38.644 -33.453 -23.796 1.000 29.552 560 ILE A C 1
ATOM 9142 O O . ILE A 1 560 ? -38.493 -34.084 -24.901 1.000 33.737 560 ILE A O 1
ATOM 9158 N N . TYR A 1 561 ? -37.687 -32.709 -23.223 1.000 27.691 561 TYR A N 1
ATOM 9159 C CA . TYR A 1 561 ? -36.410 -32.311 -23.853 1.000 26.308 561 TYR A CA 1
ATOM 9160 C C . TYR A 1 561 ? -35.230 -33.062 -23.292 1.000 28.912 561 TYR A C 1
ATOM 9161 O O . TYR A 1 561 ? -34.141 -32.792 -23.712 1.000 31.017 561 TYR A O 1
ATOM 9179 N N . SER A 1 562 ? -35.429 -34.068 -22.439 1.000 26.686 562 SER A N 1
ATOM 9180 C CA . SER A 1 562 ? -34.329 -34.937 -21.984 1.000 25.167 562 SER A CA 1
ATOM 9181 C C . SER A 1 562 ? -34.940 -36.266 -21.505 1.000 20.348 562 SER A C 1
ATOM 9182 O O . SER A 1 562 ? -36.175 -36.327 -21.338 1.000 24.082 562 SER A O 1
ATOM 9190 N N . LEU A 1 563 ? -34.111 -37.268 -21.207 1.000 20.929 563 LEU A N 1
ATOM 9191 C CA . LEU A 1 563 ? -34.672 -38.562 -20.741 1.000 19.983 563 LEU A CA 1
ATOM 9192 C C . LEU A 1 563 ? -35.011 -38.486 -19.245 1.000 18.890 563 LEU A C 1
ATOM 9193 O O . LEU A 1 563 ? -35.786 -39.344 -18.754 1.000 22.118 563 LEU A O 1
ATOM 9209 N N . GLY A 1 564 ? -34.522 -37.487 -18.517 1.000 17.784 564 GLY A N 1
ATOM 9210 C CA . GLY A 1 564 ? -34.847 -37.359 -17.074 1.000 18.479 564 GLY A CA 1
ATOM 9211 C C . GLY A 1 564 ? -34.177 -38.395 -16.183 1.000 17.634 564 GLY A C 1
ATOM 9212 O O . GLY A 1 564 ? -34.672 -38.610 -15.048 1.000 16.766 564 GLY A O 1
ATOM 9216 N N . ILE A 1 565 ? -33.001 -38.925 -16.554 1.000 17.831 565 ILE A N 1
ATOM 9217 C CA . ILE A 1 565 ? -32.310 -39.941 -15.687 1.000 16.969 565 ILE A CA 1
ATOM 9218 C C . ILE A 1 565 ? -31.970 -39.314 -14.325 1.000 16.203 565 ILE A C 1
ATOM 9219 O O . ILE A 1 565 ? -31.926 -40.029 -13.296 1.000 16.743 565 ILE A O 1
ATOM 9235 N N . ASP A 1 566 ? -31.656 -38.004 -14.279 1.000 15.519 566 ASP A N 1
ATOM 9236 C CA . ASP A 1 566 ? -31.368 -37.345 -12.974 1.000 17.439 566 ASP A CA 1
ATOM 9237 C C . ASP A 1 566 ? -32.577 -37.272 -12.006 1.000 15.189 566 ASP A C 1
ATOM 9238 O O . ASP A 1 566 ? -32.374 -36.908 -10.813 1.000 16.030 566 ASP A O 1
ATOM 9247 N N . THR A 1 567 ? -33.764 -37.643 -12.428 1.000 15.843 567 THR A N 1
ATOM 9248 C CA . THR A 1 567 ? -34.993 -37.772 -11.600 1.000 15.452 567 THR A CA 1
ATOM 9249 C C . THR A 1 567 ? -35.163 -39.218 -11.081 1.000 15.293 567 THR A C 1
ATOM 9250 O O . THR A 1 567 ? -36.101 -39.441 -10.263 1.000 16.088 567 THR A O 1
ATOM 9261 N N . TRP A 1 568 ? -34.433 -40.191 -11.623 1.000 13.873 568 TRP A N 1
ATOM 9262 C CA . TRP A 1 568 ? -34.596 -41.606 -11.197 1.000 15.553 568 TRP A CA 1
ATOM 9263 C C . TRP A 1 568 ? -34.033 -41.799 -9.782 1.000 16.537 568 TRP A C 1
ATOM 9264 O O . TRP A 1 568 ? -33.195 -41.029 -9.323 1.000 15.442 568 TRP A O 1
ATOM 9285 N N . TRP A 1 569 ? -34.404 -42.923 -9.142 1.000 15.448 569 TRP A N 1
ATOM 9286 C CA . TRP A 1 569 ? -33.846 -43.302 -7.822 1.000 15.880 569 TRP A CA 1
ATOM 9287 C C . TRP A 1 569 ? -33.644 -44.814 -7.770 1.000 14.846 569 TRP A C 1
ATOM 9288 O O . TRP A 1 569 ? -34.141 -45.575 -8.634 1.000 15.363 569 TRP A O 1
ATOM 9309 N N . TYR A 1 570 ? -32.855 -45.217 -6.787 1.000 16.588 570 TYR A N 1
ATOM 9310 C CA . TYR A 1 570 ? -32.497 -46.646 -6.584 1.000 17.789 570 TYR A CA 1
ATOM 9311 C C . TYR A 1 570 ? -33.620 -47.307 -5.773 1.000 17.261 570 TYR A C 1
ATOM 9312 O O . TYR A 1 570 ? -33.892 -46.783 -4.649 1.000 18.612 570 TYR A O 1
ATOM 9330 N N . ASP A 1 571 ? -34.202 -48.384 -6.307 1.000 16.258 571 ASP A N 1
ATOM 9331 C CA . ASP A 1 571 ? -35.402 -49.076 -5.729 1.000 18.171 571 ASP A CA 1
ATOM 9332 C C . ASP A 1 571 ? -34.913 -50.365 -5.032 1.000 19.208 571 ASP A C 1
ATOM 9333 O O . ASP A 1 571 ? -34.596 -51.313 -5.749 1.000 18.350 571 ASP A O 1
ATOM 9342 N N . VAL A 1 572 ? -34.802 -50.353 -3.694 1.000 19.436 572 VAL A N 1
ATOM 9343 C CA . VAL A 1 572 ? -34.191 -51.501 -2.958 1.000 19.558 572 VAL A CA 1
ATOM 9344 C C . VAL A 1 572 ? -35.013 -52.780 -3.144 1.000 20.893 572 VAL A C 1
ATOM 9345 O O . VAL A 1 572 ? -34.380 -53.869 -3.097 1.000 20.887 572 VAL A O 1
ATOM 9358 N N . ASN A 1 573 ? -36.322 -52.707 -3.327 1.000 19.958 573 ASN A N 1
ATOM 9359 C CA . ASN A 1 573 ? -37.167 -53.921 -3.495 1.000 21.634 573 ASN A CA 1
ATOM 9360 C C . ASN A 1 573 ? -36.966 -54.526 -4.878 1.000 23.320 573 ASN A C 1
ATOM 9361 O O . ASN A 1 573 ? -36.878 -55.774 -4.992 1.000 25.055 573 ASN A O 1
ATOM 9372 N N . LYS A 1 574 ? -36.938 -53.700 -5.938 1.000 19.649 574 LYS A N 1
ATOM 9373 C CA . LYS A 1 574 ? -36.648 -54.243 -7.286 1.000 18.897 574 LYS A CA 1
ATOM 9374 C C . LYS A 1 574 ? -35.234 -54.845 -7.302 1.000 18.911 574 LYS A C 1
ATOM 9375 O O . LYS A 1 574 ? -35.036 -55.949 -7.936 1.000 21.516 574 LYS A O 1
ATOM 9394 N N . ALA A 1 575 ? -34.252 -54.122 -6.750 1.000 19.613 575 ALA A N 1
ATOM 9395 C CA . ALA A 1 575 ? -32.821 -54.469 -6.769 1.000 19.039 575 ALA A CA 1
ATOM 9396 C C . ALA A 1 575 ? -32.635 -55.852 -6.077 1.000 23.531 575 ALA A C 1
ATOM 9397 O O . ALA A 1 575 ? -31.760 -56.641 -6.521 1.000 22.881 575 ALA A O 1
ATOM 9404 N N . ALA A 1 576 ? -33.429 -56.105 -5.026 1.000 23.018 576 ALA A N 1
ATOM 9405 C CA . ALA A 1 576 ? -33.355 -57.368 -4.232 1.000 26.743 576 ALA A CA 1
ATOM 9406 C C . ALA A 1 576 ? -33.599 -58.610 -5.100 1.000 26.645 576 ALA A C 1
ATOM 9407 O O . ALA A 1 576 ? -33.169 -59.722 -4.666 1.000 28.342 576 ALA A O 1
ATOM 9414 N N . LYS A 1 577 ? -34.288 -58.503 -6.229 1.000 25.148 577 LYS A N 1
ATOM 9415 C CA . LYS A 1 577 ? -34.732 -59.654 -7.068 1.000 26.377 577 LYS A CA 1
ATOM 9416 C C . LYS A 1 577 ? -33.682 -59.972 -8.142 1.000 25.976 577 LYS A C 1
ATOM 9417 O O . LYS A 1 577 ? -33.850 -60.995 -8.890 1.000 30.728 577 LYS A O 1
ATOM 9436 N N . LEU A 1 578 ? -32.650 -59.132 -8.296 1.000 25.208 578 LEU A N 1
ATOM 9437 C CA . LEU A 1 578 ? -31.590 -59.375 -9.300 1.000 23.711 578 LEU A CA 1
ATOM 9438 C C . LEU A 1 578 ? -30.511 -60.297 -8.719 1.000 28.443 578 LEU A C 1
ATOM 9439 O O . LEU A 1 578 ? -30.387 -60.436 -7.504 1.000 28.267 578 LEU A O 1
ATOM 9455 N N . PRO A 1 579 ? -29.751 -61.021 -9.586 1.000 36.251 579 PRO A N 1
ATOM 9456 C CA . PRO A 1 579 ? -28.575 -61.790 -9.149 1.000 39.995 579 PRO A CA 1
ATOM 9457 C C . PRO A 1 579 ? -27.470 -60.909 -8.555 1.000 47.167 579 PRO A C 1
ATOM 9458 O O . PRO A 1 579 ? -27.336 -59.800 -9.002 1.000 43.124 579 PRO A O 1
ATOM 9469 N N . SER A 1 580 ? -26.668 -61.407 -7.607 1.000 51.950 580 SER A N 1
ATOM 9470 C CA . SER A 1 580 ? -25.739 -60.539 -6.828 1.000 59.166 580 SER A CA 1
ATOM 9471 C C . SER A 1 580 ? -24.287 -60.640 -7.326 1.000 62.182 580 SER A C 1
ATOM 9472 O O . SER A 1 580 ? -23.934 -61.256 -8.322 1.000 67.017 580 SER A O 1
ATOM 9480 N N . LEU B 2 1 ? -27.339 -24.168 -25.003 1.000 47.850 1 LEU B N 1
ATOM 9481 C CA . LEU B 2 1 ? -28.029 -22.854 -25.047 1.000 46.719 1 LEU B CA 1
ATOM 9482 C C . LEU B 2 1 ? -27.039 -21.757 -24.605 1.000 43.479 1 LEU B C 1
ATOM 9483 O O . LEU B 2 1 ? -27.037 -21.374 -23.421 1.000 38.180 1 LEU B O 1
ATOM 9499 N N . GLY B 2 2 ? -26.145 -21.324 -25.509 1.000 34.451 2 GLY B N 1
ATOM 9500 C CA . GLY B 2 2 ? -24.889 -20.667 -25.119 1.000 28.624 2 GLY B CA 1
ATOM 9501 C C . GLY B 2 2 ? -23.700 -21.653 -25.045 1.000 23.609 2 GLY B C 1
ATOM 9502 O O . GLY B 2 2 ? -22.580 -21.168 -24.984 1.000 23.766 2 GLY B O 1
ATOM 9506 N N . GLU B 2 3 ? -23.915 -22.977 -25.014 1.000 25.468 3 GLU B N 1
ATOM 9507 C CA . GLU B 2 3 ? -22.780 -23.901 -24.726 1.000 27.001 3 GLU B CA 1
ATOM 9508 C C . GLU B 2 3 ? -21.707 -23.737 -25.799 1.000 21.377 3 GLU B C 1
ATOM 9509 O O . GLU B 2 3 ? -20.512 -23.748 -25.479 1.000 20.195 3 GLU B O 1
ATOM 9521 N N . PRO B 2 4 ? -22.032 -23.562 -27.102 1.000 20.752 4 PRO B N 1
ATOM 9522 C CA . PRO B 2 4 ? -20.970 -23.348 -28.079 1.000 19.052 4 PRO B CA 1
ATOM 9523 C C . PRO B 2 4 ? -20.207 -22.040 -27.940 1.000 17.697 4 PRO B C 1
ATOM 9524 O O . PRO B 2 4 ? -19.176 -21.883 -28.596 1.000 17.385 4 PRO B O 1
ATOM 9535 N N . ARG B 2 5 ? -20.718 -21.089 -27.131 1.000 17.160 5 ARG B N 1
ATOM 9536 C CA . ARG B 2 5 ? -20.007 -19.831 -26.814 1.000 18.785 5 ARG B CA 1
ATOM 9537 C C . ARG B 2 5 ? -18.846 -20.071 -25.842 1.000 18.884 5 ARG B C 1
ATOM 9538 O O . ARG B 2 5 ? -17.878 -19.284 -25.880 1.000 21.391 5 ARG B O 1
ATOM 9559 N N . TYR B 2 6 ? -18.891 -21.114 -25.021 1.000 18.723 6 TYR B N 1
ATOM 9560 C CA . TYR B 2 6 ? -17.877 -21.171 -23.932 1.000 18.657 6 TYR B CA 1
ATOM 9561 C C . TYR B 2 6 ? -17.086 -22.467 -23.921 1.000 16.818 6 TYR B C 1
ATOM 9562 O O . TYR B 2 6 ? -16.191 -22.554 -23.079 1.000 15.173 6 TYR B O 1
ATOM 9580 N N . ALA B 2 7 ? -17.258 -23.390 -24.884 1.000 15.618 7 ALA B N 1
ATOM 9581 C CA . ALA B 2 7 ? -16.460 -24.648 -24.914 1.000 16.320 7 ALA B CA 1
ATOM 9582 C C . ALA B 2 7 ? -16.324 -25.123 -26.371 1.000 17.189 7 ALA B C 1
ATOM 9583 O O . ALA B 2 7 ? -17.258 -24.812 -27.159 1.000 17.034 7 ALA B O 1
ATOM 9590 N N . PHE B 2 8 ? -15.227 -25.816 -26.697 1.000 16.022 8 PHE B N 1
ATOM 9591 C CA . PHE B 2 8 ? -15.035 -26.441 -28.021 1.000 15.481 8 PHE B CA 1
ATOM 9592 C C . PHE B 2 8 ? -15.889 -27.702 -28.148 1.000 15.706 8 PHE B C 1
ATOM 9593 O O . PHE B 2 8 ? -16.257 -28.420 -27.203 1.000 17.253 8 PHE B O 1
ATOM 9610 N N . ASN B 2 9 ? -16.187 -28.043 -29.397 1.000 15.875 9 ASN B N 1
ATOM 9611 C CA . ASN B 2 9 ? -17.012 -29.203 -29.768 1.000 17.292 9 ASN B CA 1
ATOM 9612 C C . ASN B 2 9 ? -16.368 -30.492 -29.266 1.000 17.143 9 ASN B C 1
ATOM 9613 O O . ASN B 2 9 ? -15.116 -30.590 -29.221 1.000 17.347 9 ASN B O 1
ATOM 9624 N N . PHE B 2 10 ? -17.192 -31.471 -28.869 1.000 19.052 10 PHE B N 1
ATOM 9625 C CA . PHE B 2 10 ? -16.653 -32.753 -28.359 1.000 22.117 10 PHE B CA 1
ATOM 9626 C C . PHE B 2 10 ? -17.694 -33.811 -28.691 1.000 30.202 10 PHE B C 1
ATOM 9627 O O . PHE B 2 10 ? -18.829 -33.569 -28.243 1.000 37.430 10 PHE B O 1
ATOM 9644 N N . ASN B 2 11 ? -17.362 -34.900 -29.386 1.000 34.909 11 ASN B N 1
ATOM 9645 C CA . ASN B 2 11 ? -18.377 -35.979 -29.569 1.000 48.120 11 ASN B CA 1
ATOM 9646 C C . ASN B 2 11 ? -18.186 -37.110 -28.541 1.000 48.313 11 ASN B C 1
ATOM 9647 O O . ASN B 2 11 ? -17.099 -37.638 -28.219 1.000 62.863 11 ASN B O 1
#

Sequence (591 aa):
MQAIKESYAFAVLGEPRYAFNFNHFDYVNPAAPKGGQITLSALGTFDNFNRYALRRGNPGARTEQLYDTLFTTSDDEPGSYYPLIAESARYADDYSWVEVAINPRARFHDGSPITARDVEFTFQKFMTEGVPQFRLVYKGTTVKAIAPLTVRIELAKPGKEDMMLSLFSLPVFPEKYWKDHKLSDPLATPPLASGPYRVTSWKMGQNIVYSRVKDYWAANNLPVNRGRWNFDTIRYDYYLDDNVAFEAFKAGAFDLRMENDAKNWATRYTGKNFDKKYIIKDEQKNESAQDTRWLAFNIQRPVFSDRRVREAITLAFDFEWMNKALFYNNAWSRTNSYFQNTEYAARNYPDAAELVLLAPMKKDLPSEVFTQIYQPPVSKGDGYDRDNLLKADKLLNEAGWVLKGQQQRVNATTGQPLSFELLLPASSNSQWVLPFQHSSLQRLGINMDIRKVDNSQITNRMMRSRDYDMMPRVWRAMPWPSSDLQISWSSSEYINSTYNAPGVQSPVIDSLINQIIAAQGNKEKLLPLGRALDRVLTWNYYMLPMWYMAEDRLAWWDKFSQPAVRPIYSLGIDTWWYDVNKAAKLPSLGEPRYAFNFN

Radius of gyration: 25.2 Å; Cα contacts (8 Å, |Δi|>4): 1230; chains: 2; bounding box: 43×73×71 Å

InterPro domains:
  IPR000914 Solute-binding protein family 5 domain [PF00496] (98-502)
  IPR030678 Peptide/nickel binding protein, MppA-type [PIRSF002741] (4-591)
  IPR039424 Solute-binding protein family 5 [PTHR30290] (6-581)